Protein AF-A0A7R9XYG4-F1 (afdb_monomer_lite)

Structure (mmCIF, N/CA/C/O backbone):
data_AF-A0A7R9XYG4-F1
#
_entry.id   AF-A0A7R9XYG4-F1
#
loop_
_atom_site.group_PDB
_atom_site.id
_atom_site.type_symbol
_atom_site.label_atom_id
_atom_site.label_alt_id
_atom_site.label_comp_id
_atom_site.label_asym_id
_atom_site.label_entity_id
_atom_site.label_seq_id
_atom_site.pdbx_PDB_ins_code
_atom_site.Cartn_x
_atom_site.Cartn_y
_atom_site.Cartn_z
_atom_site.occupancy
_atom_site.B_iso_or_equiv
_atom_site.auth_seq_id
_atom_site.auth_comp_id
_atom_site.auth_asym_id
_atom_site.auth_atom_id
_atom_site.pdbx_PDB_model_num
ATOM 1 N N . SER A 1 1 ? 48.368 56.277 46.414 1.00 41.91 1 SER A N 1
ATOM 2 C CA . SER A 1 1 ? 47.409 55.874 45.370 1.00 41.91 1 SER A CA 1
ATOM 3 C C . SER A 1 1 ? 47.062 54.400 45.507 1.00 41.91 1 SER A C 1
ATOM 5 O O . SER A 1 1 ? 47.837 53.549 45.095 1.00 41.91 1 SER A O 1
ATOM 7 N N . MET A 1 2 ? 45.945 54.119 46.188 1.00 32.69 2 MET A N 1
ATOM 8 C CA . MET A 1 2 ? 45.232 52.824 46.231 1.00 32.69 2 MET A CA 1
ATOM 9 C C . MET A 1 2 ? 44.638 52.526 44.829 1.00 32.69 2 MET A C 1
ATOM 11 O O . MET A 1 2 ? 44.441 53.474 44.081 1.00 32.69 2 MET A O 1
ATOM 15 N N . ALA A 1 3 ? 44.320 51.315 44.359 1.00 31.42 3 ALA A N 1
ATOM 16 C CA . ALA A 1 3 ? 43.934 50.064 45.011 1.00 31.42 3 ALA A CA 1
ATOM 17 C C . ALA A 1 3 ? 44.234 48.867 44.062 1.00 31.42 3 ALA A C 1
ATOM 19 O O . ALA A 1 3 ? 44.037 48.973 42.858 1.00 31.42 3 ALA A O 1
ATOM 20 N N . ILE A 1 4 ? 44.914 47.816 44.533 1.00 35.56 4 ILE A N 1
ATOM 21 C CA . ILE A 1 4 ? 44.389 46.499 44.971 1.00 35.56 4 ILE A CA 1
ATOM 22 C C . ILE A 1 4 ? 44.175 45.473 43.839 1.00 35.56 4 ILE A C 1
ATOM 24 O O . ILE A 1 4 ? 43.246 45.527 43.044 1.00 35.56 4 ILE A O 1
ATOM 28 N N . ALA A 1 5 ? 45.053 44.469 43.879 1.00 35.94 5 ALA A N 1
ATOM 29 C CA . ALA A 1 5 ? 44.971 43.173 43.224 1.00 35.94 5 ALA A CA 1
ATOM 30 C C . ALA A 1 5 ? 44.140 42.152 44.035 1.00 35.94 5 ALA A C 1
ATOM 32 O O . ALA A 1 5 ? 43.968 42.330 45.241 1.00 35.94 5 ALA A O 1
ATOM 33 N N . ARG A 1 6 ? 43.840 41.006 43.382 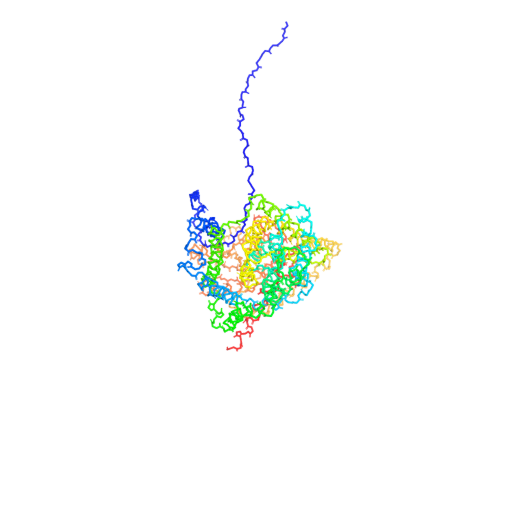1.00 33.44 6 ARG A N 1
ATOM 34 C CA . ARG A 1 6 ? 43.308 39.691 43.859 1.00 33.44 6 ARG A CA 1
ATOM 35 C C . ARG A 1 6 ? 41.831 39.464 43.472 1.00 33.44 6 ARG A C 1
ATOM 37 O O . ARG A 1 6 ? 41.028 40.356 43.645 1.00 33.44 6 ARG A O 1
ATOM 44 N N . ARG A 1 7 ? 41.382 38.295 42.986 1.00 30.77 7 ARG A N 1
ATOM 45 C CA . ARG A 1 7 ? 41.946 36.928 42.965 1.00 30.77 7 ARG A CA 1
ATOM 46 C C . ARG A 1 7 ? 41.179 36.036 41.962 1.00 30.77 7 ARG A C 1
ATOM 48 O O . ARG A 1 7 ? 39.994 36.229 41.736 1.00 30.77 7 ARG A O 1
ATOM 55 N N . ARG A 1 8 ? 41.892 35.023 41.452 1.00 32.31 8 ARG A N 1
ATOM 56 C CA . ARG A 1 8 ? 41.444 33.812 40.731 1.00 32.31 8 ARG A CA 1
ATOM 57 C C . ARG A 1 8 ? 40.213 33.120 41.342 1.00 32.31 8 ARG A C 1
ATOM 59 O O . ARG A 1 8 ? 40.204 32.899 42.549 1.00 32.31 8 ARG A O 1
ATOM 66 N N . ALA A 1 9 ? 39.362 32.557 40.480 1.00 30.31 9 ALA A N 1
ATOM 67 C CA . ALA A 1 9 ? 38.829 31.200 40.646 1.00 30.31 9 ALA A CA 1
ATOM 68 C C . ALA A 1 9 ? 38.477 30.586 39.277 1.00 30.31 9 ALA A C 1
ATOM 70 O O . ALA A 1 9 ? 37.620 31.067 38.546 1.00 30.31 9 ALA A O 1
ATOM 71 N N . THR A 1 10 ? 39.196 29.523 38.942 1.00 32.88 10 THR A N 1
ATOM 72 C CA . THR A 1 10 ? 38.992 28.600 37.825 1.00 32.88 10 THR A CA 1
ATOM 73 C C . THR A 1 10 ? 37.679 27.830 37.971 1.00 32.88 10 THR A C 1
ATOM 75 O O . THR A 1 10 ? 37.460 27.207 39.009 1.00 32.88 10 THR A O 1
ATOM 78 N N . ARG A 1 11 ? 36.862 27.763 36.916 1.00 30.48 11 ARG A N 1
ATOM 79 C CA . ARG A 1 11 ? 35.854 26.706 36.763 1.00 30.48 11 ARG A CA 1
ATOM 80 C C . ARG A 1 11 ? 35.827 26.267 35.303 1.00 30.48 11 ARG A C 1
ATOM 82 O O . ARG A 1 11 ? 35.518 27.061 34.425 1.00 30.48 11 ARG A O 1
ATOM 89 N N . GLY A 1 12 ? 36.261 25.030 35.077 1.00 27.09 12 GLY A N 1
ATOM 90 C CA . GLY A 1 12 ? 36.283 24.398 33.767 1.00 27.09 12 GLY A CA 1
ATOM 91 C C . GLY A 1 12 ? 34.872 24.141 33.251 1.00 27.09 12 GLY A C 1
ATOM 92 O O . GLY A 1 12 ? 33.990 23.716 33.997 1.00 27.09 12 GLY A O 1
ATOM 93 N N . GLU A 1 13 ? 34.690 24.402 31.965 1.00 32.25 13 GLU A N 1
ATOM 94 C CA . GLU A 1 13 ? 33.566 23.923 31.173 1.00 32.25 13 GLU A CA 1
ATOM 95 C C . GLU A 1 13 ? 33.679 22.407 30.955 1.00 32.25 13 GLU A C 1
ATOM 97 O O . GLU A 1 13 ? 34.780 21.889 30.739 1.00 32.25 13 GLU A O 1
ATOM 102 N N . PRO A 1 14 ? 32.541 21.703 30.874 1.00 33.31 14 PRO A N 1
ATOM 103 C CA . PRO A 1 14 ? 32.443 20.570 29.978 1.00 33.31 14 PRO A CA 1
ATOM 104 C C . PRO A 1 14 ? 31.361 20.796 28.914 1.00 33.31 14 PRO A C 1
ATOM 106 O O . PRO A 1 14 ? 30.204 21.092 29.203 1.00 33.31 14 PRO A O 1
ATOM 109 N N . ARG A 1 15 ? 31.798 20.603 27.665 1.00 28.95 15 ARG A N 1
ATOM 110 C CA . ARG A 1 15 ? 31.033 20.372 26.431 1.00 28.95 15 ARG A CA 1
ATOM 111 C C . ARG A 1 15 ? 29.644 19.754 26.657 1.00 28.95 15 ARG A C 1
ATOM 113 O O . ARG A 1 15 ? 29.538 18.614 27.104 1.00 28.95 15 ARG A O 1
ATOM 120 N N . ALA A 1 16 ? 28.603 20.456 26.213 1.00 27.89 16 ALA A N 1
ATOM 121 C CA . ALA A 1 16 ? 27.269 19.899 26.014 1.00 27.89 16 ALA A CA 1
ATOM 122 C C . ALA A 1 16 ? 27.206 19.145 24.674 1.00 27.89 16 ALA A C 1
ATOM 124 O O . ALA A 1 16 ? 27.456 19.716 23.612 1.00 27.89 16 ALA A O 1
ATOM 125 N N . ALA A 1 17 ? 26.871 17.856 24.733 1.00 29.34 17 ALA A N 1
ATOM 126 C CA . ALA A 1 17 ? 26.604 17.006 23.582 1.00 29.34 17 ALA A CA 1
ATOM 127 C C . ALA A 1 17 ? 25.102 16.679 23.500 1.00 29.34 17 ALA A C 1
ATOM 129 O O . ALA A 1 17 ? 24.530 16.149 24.446 1.00 29.34 17 ALA A O 1
ATOM 130 N N . SER A 1 18 ? 24.523 16.964 22.329 1.00 29.16 18 SER A N 1
ATOM 131 C CA . SER A 1 18 ? 23.487 16.185 21.631 1.00 29.16 18 SER A CA 1
ATOM 132 C C . SER A 1 18 ? 22.220 15.779 22.407 1.00 29.16 18 SER A C 1
ATOM 134 O O . SER A 1 18 ? 22.141 14.696 22.988 1.00 29.16 18 SER A O 1
ATOM 136 N N . ALA A 1 19 ? 21.162 16.580 22.255 1.00 27.70 19 ALA A N 1
ATOM 137 C CA . ALA A 1 19 ? 19.782 16.177 22.519 1.00 27.70 19 ALA A CA 1
ATOM 138 C C . ALA A 1 19 ? 19.330 15.089 21.521 1.00 27.70 19 ALA A C 1
ATOM 140 O O . ALA A 1 19 ? 19.451 15.259 20.309 1.00 27.70 19 ALA A O 1
ATOM 141 N N . SER A 1 20 ? 18.821 13.970 22.042 1.00 29.56 20 SER A N 1
ATOM 142 C CA . SER A 1 20 ? 18.273 12.849 21.271 1.00 29.56 20 SER A CA 1
ATOM 143 C C . SER A 1 20 ? 16.743 12.843 21.334 1.00 29.56 20 SER A C 1
ATOM 145 O O . SER A 1 20 ? 16.137 13.015 22.389 1.00 29.56 20 SER A O 1
ATOM 147 N N . THR A 1 21 ? 16.136 12.678 20.162 1.00 33.03 21 THR A N 1
ATOM 148 C CA . THR A 1 21 ? 14.693 12.632 19.878 1.00 33.03 21 THR A CA 1
ATOM 149 C C . THR A 1 21 ? 14.117 11.233 20.180 1.00 33.03 21 THR A C 1
ATOM 151 O O . THR A 1 21 ? 14.828 10.246 19.978 1.00 33.03 21 THR A O 1
ATOM 154 N N . PRO A 1 22 ? 12.851 11.095 20.629 1.00 32.75 22 PRO A N 1
ATOM 155 C CA . PRO A 1 22 ? 12.282 9.804 21.027 1.00 32.75 22 PRO A CA 1
ATOM 156 C C . PRO A 1 22 ? 11.901 8.903 19.837 1.00 32.75 22 PRO A C 1
ATOM 158 O O . PRO A 1 22 ? 11.428 9.366 18.798 1.00 32.75 22 PRO A O 1
ATOM 161 N N . ALA A 1 23 ? 12.114 7.598 20.031 1.00 36.22 23 ALA A N 1
ATOM 162 C CA . ALA A 1 23 ? 11.886 6.496 19.095 1.00 36.22 23 ALA A CA 1
ATOM 163 C C . ALA A 1 23 ? 10.394 6.092 18.963 1.00 36.22 23 ALA A C 1
ATOM 165 O O . ALA A 1 23 ? 9.602 6.372 19.866 1.00 36.22 23 ALA A O 1
ATOM 166 N N . PRO A 1 24 ? 9.998 5.417 17.864 1.00 30.31 24 PRO A N 1
ATOM 167 C CA . PRO A 1 24 ? 8.623 4.986 17.631 1.00 30.31 24 PRO A CA 1
ATOM 168 C C . PRO A 1 24 ? 8.260 3.719 18.423 1.00 30.31 24 PRO A C 1
ATOM 170 O O . PRO A 1 24 ? 9.061 2.799 18.575 1.00 30.31 24 PRO A O 1
ATOM 173 N N . VAL A 1 25 ? 7.015 3.695 18.896 1.00 30.89 25 VAL A N 1
ATOM 174 C CA . VAL A 1 25 ? 6.357 2.597 19.616 1.00 30.89 25 VAL A CA 1
ATOM 175 C C . VAL A 1 25 ? 5.953 1.500 18.628 1.00 30.89 25 VAL A C 1
ATOM 177 O O . VAL A 1 25 ? 5.199 1.780 17.699 1.00 30.89 25 VAL A O 1
ATOM 180 N N . ASN A 1 26 ? 6.420 0.271 18.854 1.00 31.48 26 ASN A N 1
ATOM 181 C CA . ASN A 1 26 ? 5.793 -0.952 18.356 1.00 31.48 26 ASN A CA 1
ATOM 182 C C . ASN A 1 26 ? 5.517 -1.862 19.556 1.00 31.48 26 ASN A C 1
ATOM 184 O O . ASN A 1 26 ? 6.428 -2.187 20.318 1.00 31.48 26 ASN A O 1
ATOM 188 N N . ASP A 1 27 ? 4.244 -2.220 19.698 1.00 28.19 27 ASP A N 1
ATOM 189 C CA . ASP A 1 27 ? 3.718 -3.178 20.662 1.00 28.19 27 ASP A CA 1
ATOM 190 C C . ASP A 1 27 ? 4.191 -4.593 20.303 1.00 28.19 27 ASP A C 1
ATOM 192 O O . ASP A 1 27 ? 3.776 -5.143 19.288 1.00 28.19 27 ASP A O 1
ATOM 196 N N . ASP A 1 28 ? 5.029 -5.170 21.159 1.00 26.11 28 ASP A N 1
ATOM 197 C CA . ASP A 1 28 ? 5.174 -6.615 21.366 1.00 26.11 28 ASP A CA 1
ATOM 198 C C . ASP A 1 28 ? 5.609 -6.802 22.831 1.00 26.11 28 ASP A C 1
ATOM 200 O O . ASP A 1 28 ? 6.791 -6.925 23.158 1.00 26.11 28 ASP A O 1
ATOM 204 N N . ALA A 1 29 ? 4.638 -6.730 23.744 1.00 27.41 29 ALA A N 1
ATOM 205 C CA . ALA A 1 29 ? 4.826 -7.076 25.148 1.00 27.41 29 ALA A CA 1
ATOM 206 C C . ALA A 1 29 ? 4.474 -8.558 25.339 1.00 27.41 29 ALA A C 1
ATOM 208 O O . ALA A 1 29 ? 3.305 -8.920 25.465 1.00 27.41 29 ALA A O 1
ATOM 209 N N . SER A 1 30 ? 5.497 -9.411 25.324 1.00 28.83 30 SER A N 1
ATOM 210 C CA . SER A 1 30 ? 5.472 -10.704 26.005 1.00 28.83 30 SER A CA 1
ATOM 211 C C . SER A 1 30 ? 6.154 -10.548 27.362 1.00 28.83 30 SER A C 1
ATOM 213 O O . SER A 1 30 ? 7.227 -9.949 27.435 1.00 28.83 30 SER A O 1
ATOM 215 N N . ASP A 1 31 ? 5.487 -11.075 28.382 1.00 28.14 31 ASP A N 1
ATOM 216 C CA . ASP A 1 31 ? 5.846 -11.182 29.796 1.00 28.14 31 ASP A CA 1
ATOM 217 C C . ASP A 1 31 ? 7.348 -11.202 30.124 1.00 28.14 31 ASP A C 1
ATOM 219 O O . ASP A 1 31 ? 8.089 -12.033 29.611 1.00 28.14 31 ASP A O 1
ATOM 223 N N . ASP A 1 32 ? 7.753 -10.290 31.017 1.00 28.09 32 ASP A N 1
ATOM 224 C CA . ASP A 1 32 ? 8.715 -10.522 32.105 1.00 28.09 32 ASP A CA 1
ATOM 225 C C . ASP A 1 32 ? 8.755 -9.262 32.992 1.00 28.09 32 ASP A C 1
ATOM 227 O O . ASP A 1 32 ? 9.461 -8.286 32.720 1.00 28.09 32 ASP A O 1
ATOM 231 N N . ALA A 1 33 ? 7.955 -9.259 34.060 1.00 27.14 33 ALA A N 1
ATOM 232 C CA . ALA A 1 33 ? 7.992 -8.239 35.105 1.00 27.14 33 ALA A CA 1
ATOM 233 C C . ALA A 1 33 ? 8.016 -8.895 36.492 1.00 27.14 33 ALA A C 1
ATOM 235 O O . ALA A 1 33 ? 7.027 -8.909 37.216 1.00 27.14 33 ALA A O 1
ATOM 236 N N . SER A 1 34 ? 9.188 -9.401 36.871 1.00 29.34 34 SER A N 1
ATOM 237 C CA . SER A 1 34 ? 9.592 -9.528 38.272 1.00 29.34 34 SER A CA 1
ATOM 238 C C . SER A 1 34 ? 11.096 -9.267 38.394 1.00 29.34 34 SER A C 1
ATOM 240 O O . SER A 1 34 ? 11.874 -10.206 38.473 1.00 29.34 34 SER A O 1
ATOM 242 N N . ASP A 1 35 ? 11.508 -7.999 38.318 1.00 30.59 35 ASP A N 1
ATOM 243 C CA . ASP A 1 35 ? 12.533 -7.432 39.211 1.00 30.59 35 ASP A CA 1
ATOM 244 C C . ASP A 1 35 ? 12.748 -5.944 38.898 1.00 30.59 35 ASP A C 1
ATOM 246 O O . ASP A 1 35 ? 13.173 -5.566 37.802 1.00 30.59 35 ASP A O 1
ATOM 250 N N . ALA A 1 36 ? 12.472 -5.076 39.866 1.00 34.25 36 ALA A N 1
ATOM 251 C CA . ALA A 1 36 ? 12.778 -3.655 39.791 1.00 34.25 36 ALA A CA 1
ATOM 252 C C . ALA A 1 36 ? 13.844 -3.324 40.840 1.00 34.25 36 ALA A C 1
ATOM 254 O O . ALA A 1 36 ? 13.511 -2.911 41.942 1.00 34.25 36 ALA A O 1
ATOM 255 N N . THR A 1 37 ? 15.120 -3.547 40.500 1.00 37.00 37 THR A N 1
ATOM 256 C CA . THR A 1 37 ? 16.314 -2.768 40.934 1.00 37.00 37 THR A CA 1
ATOM 257 C C . THR A 1 37 ? 17.640 -3.343 40.395 1.00 37.00 37 THR A C 1
ATOM 259 O O . THR A 1 37 ? 18.692 -3.195 41.008 1.00 37.00 37 THR A O 1
ATOM 262 N N . ALA A 1 38 ? 17.652 -3.925 39.190 1.00 32.16 38 ALA A N 1
ATOM 263 C CA . ALA A 1 38 ? 18.895 -4.239 38.483 1.00 32.16 38 ALA A CA 1
ATOM 264 C C . ALA A 1 38 ? 19.023 -3.355 37.236 1.00 32.16 38 ALA A C 1
ATOM 266 O O . ALA A 1 38 ? 18.129 -3.318 36.388 1.00 32.16 38 ALA A O 1
ATOM 267 N N . ALA A 1 39 ? 20.135 -2.624 37.118 1.00 37.53 39 ALA A N 1
ATOM 268 C CA . ALA A 1 39 ? 20.498 -1.920 35.895 1.00 37.53 39 ALA A CA 1
ATOM 269 C C . ALA A 1 39 ? 20.432 -2.906 34.717 1.00 37.53 39 ALA A C 1
ATOM 271 O O . ALA A 1 39 ? 21.219 -3.850 34.652 1.00 37.53 39 ALA A O 1
ATOM 272 N N . ARG A 1 40 ? 19.465 -2.718 33.806 1.00 39.09 40 ARG A N 1
ATOM 273 C CA . ARG A 1 40 ? 19.299 -3.596 32.639 1.00 39.09 40 ARG A CA 1
ATOM 274 C C . ARG A 1 40 ? 20.627 -3.624 31.874 1.00 39.09 40 ARG A C 1
ATOM 276 O O . ARG A 1 40 ? 21.092 -2.551 31.477 1.00 39.09 40 ARG A O 1
ATOM 283 N N . PRO A 1 41 ? 21.247 -4.793 31.634 1.00 43.41 41 PRO A N 1
ATOM 284 C CA . PRO A 1 41 ? 22.451 -4.845 30.826 1.00 43.41 41 PRO A CA 1
ATOM 285 C C . PRO A 1 41 ? 22.100 -4.301 29.439 1.00 43.41 41 PRO A C 1
ATOM 287 O O . PRO A 1 41 ? 21.154 -4.760 28.793 1.00 43.41 41 PRO A O 1
ATOM 290 N N . ASN A 1 42 ? 22.826 -3.274 28.990 1.00 53.25 42 ASN A N 1
ATOM 291 C CA . ASN A 1 42 ? 22.724 -2.788 27.620 1.00 53.25 42 ASN A CA 1
ATOM 292 C C . ASN A 1 42 ? 22.912 -3.999 26.698 1.00 53.25 42 ASN A C 1
ATOM 294 O O . ASN A 1 42 ? 24.004 -4.566 26.669 1.00 53.25 42 ASN A O 1
ATOM 298 N N . LYS A 1 43 ? 21.859 -4.413 25.970 1.00 55.88 43 LYS A N 1
ATOM 299 C CA . LYS A 1 43 ? 21.984 -5.455 24.936 1.00 55.88 43 LYS A CA 1
ATOM 300 C C . LYS A 1 43 ? 23.234 -5.133 24.105 1.00 55.88 43 LYS A C 1
ATOM 302 O O . LYS A 1 43 ? 23.361 -3.971 23.695 1.00 55.88 43 LYS A O 1
ATOM 307 N N . PRO A 1 44 ? 24.148 -6.097 23.880 1.00 78.62 44 PRO A N 1
ATOM 308 C CA . PRO A 1 44 ? 25.379 -5.831 23.151 1.00 78.62 44 PRO A CA 1
ATOM 309 C C . PRO A 1 44 ? 25.029 -5.198 21.805 1.00 78.62 44 PRO A C 1
ATOM 311 O O . PRO A 1 44 ? 23.997 -5.528 21.216 1.00 78.62 44 PRO A O 1
ATOM 314 N N . VAL A 1 45 ? 25.866 -4.277 21.321 1.00 77.00 45 VAL A N 1
ATOM 315 C CA . VAL A 1 45 ? 25.628 -3.546 20.060 1.00 77.00 45 VAL A CA 1
ATOM 316 C C . VAL A 1 45 ? 25.255 -4.514 18.931 1.00 77.00 45 VAL A C 1
ATOM 318 O O . VAL A 1 45 ? 24.315 -4.255 18.185 1.00 77.00 45 VAL A O 1
ATOM 321 N N . LEU A 1 46 ? 25.886 -5.692 18.902 1.00 76.62 46 LEU A N 1
ATOM 322 C CA . LEU A 1 46 ? 25.584 -6.776 17.971 1.00 76.62 46 LEU A CA 1
ATOM 323 C C . LEU A 1 46 ? 24.124 -7.263 18.036 1.00 76.62 46 LEU A C 1
ATOM 325 O O . LEU A 1 46 ? 23.508 -7.452 16.996 1.00 76.62 46 LEU A O 1
ATOM 329 N N . ALA A 1 47 ? 23.531 -7.414 19.223 1.00 77.75 47 ALA A N 1
ATOM 330 C CA . ALA A 1 47 ? 22.135 -7.837 19.368 1.00 77.75 47 ALA A CA 1
ATOM 331 C C . ALA A 1 47 ? 21.144 -6.766 18.881 1.00 77.75 47 ALA A C 1
ATOM 333 O O . ALA A 1 47 ? 20.095 -7.103 18.337 1.00 77.75 47 ALA A O 1
ATOM 334 N N . ARG A 1 48 ? 21.479 -5.476 19.028 1.00 72.25 48 ARG A N 1
ATOM 335 C CA . ARG A 1 48 ? 20.674 -4.373 18.470 1.00 72.25 48 ARG A CA 1
ATOM 336 C C . ARG A 1 48 ? 20.775 -4.321 16.950 1.00 72.25 48 ARG A C 1
ATOM 338 O O . ARG A 1 48 ? 19.762 -4.151 16.282 1.00 72.25 48 ARG A O 1
ATOM 345 N N . VAL A 1 49 ? 21.980 -4.507 16.416 1.00 74.12 49 VAL A N 1
ATOM 346 C CA . VAL A 1 49 ? 22.223 -4.560 14.969 1.00 74.12 49 VAL A CA 1
ATOM 347 C C . VAL A 1 49 ? 21.516 -5.764 14.343 1.00 74.12 49 VAL A C 1
ATOM 349 O O . VAL A 1 49 ? 20.856 -5.611 13.322 1.00 74.12 49 VAL A O 1
ATOM 352 N N . LEU A 1 50 ? 21.582 -6.941 14.972 1.00 75.88 50 LEU A N 1
ATOM 353 C CA . LEU A 1 50 ? 20.889 -8.143 14.500 1.00 75.88 50 LEU A CA 1
ATOM 354 C C . LEU A 1 50 ? 19.364 -7.995 14.555 1.00 75.88 50 LEU A C 1
ATOM 356 O O . LEU A 1 50 ? 18.693 -8.403 13.612 1.00 75.88 50 LEU A O 1
ATOM 360 N N . ALA A 1 51 ? 18.817 -7.377 15.607 1.00 73.31 51 ALA A N 1
ATOM 361 C CA . ALA A 1 51 ? 17.388 -7.071 15.683 1.00 73.31 51 ALA A CA 1
ATOM 362 C C . ALA A 1 51 ? 16.963 -6.095 14.573 1.00 73.31 51 ALA A C 1
ATOM 364 O O . ALA A 1 51 ? 16.038 -6.381 13.822 1.00 73.31 51 ALA A O 1
ATOM 365 N N . PHE A 1 52 ? 17.716 -5.008 14.375 1.00 71.56 52 PHE A N 1
ATOM 366 C CA . PHE A 1 52 ? 17.463 -4.055 13.293 1.00 71.56 52 PHE A CA 1
ATOM 367 C C . PHE A 1 52 ? 17.539 -4.706 11.902 1.00 71.56 52 PHE A C 1
ATOM 369 O O . PHE A 1 52 ? 16.717 -4.416 11.029 1.00 71.56 52 PHE A O 1
ATOM 376 N N . ALA A 1 53 ? 18.505 -5.604 11.688 1.00 71.12 53 ALA A N 1
ATOM 377 C CA . ALA A 1 53 ? 18.633 -6.362 10.448 1.00 71.12 53 ALA A CA 1
ATOM 378 C C . ALA A 1 53 ? 17.468 -7.339 10.242 1.00 71.12 53 ALA A C 1
ATOM 380 O O . ALA A 1 53 ? 16.982 -7.474 9.120 1.00 71.12 53 ALA A O 1
ATOM 381 N N . ALA A 1 54 ? 16.985 -7.979 11.310 1.00 72.31 54 ALA A N 1
ATOM 382 C CA . ALA A 1 54 ? 15.811 -8.844 11.266 1.00 72.31 54 ALA A CA 1
ATOM 383 C C . ALA A 1 54 ? 14.529 -8.056 10.954 1.00 72.31 54 ALA A C 1
ATOM 385 O O . ALA A 1 54 ? 13.720 -8.516 10.150 1.00 72.31 54 ALA A O 1
ATOM 386 N N . ASP A 1 55 ? 14.377 -6.851 11.504 1.00 67.69 55 ASP A N 1
ATOM 387 C CA . ASP A 1 55 ? 13.223 -5.980 11.254 1.00 67.69 55 ASP A CA 1
ATOM 388 C C . ASP A 1 55 ? 13.217 -5.419 9.823 1.00 67.69 55 ASP A C 1
ATOM 390 O O . ASP A 1 55 ? 12.160 -5.219 9.222 1.00 67.69 55 ASP A O 1
ATOM 394 N N . ASN A 1 56 ? 14.404 -5.236 9.235 1.00 73.81 56 ASN A N 1
ATOM 395 C CA . ASN A 1 56 ? 14.598 -4.695 7.887 1.00 73.81 56 ASN A CA 1
ATOM 396 C C . ASN A 1 56 ? 15.096 -5.745 6.877 1.00 73.81 56 ASN A C 1
ATOM 398 O O . ASN A 1 56 ? 15.685 -5.390 5.850 1.00 73.81 56 ASN A O 1
ATOM 402 N N . TYR A 1 57 ? 14.848 -7.038 7.132 1.00 81.25 57 TYR A N 1
ATOM 403 C CA . TYR A 1 57 ? 15.425 -8.147 6.355 1.00 81.25 57 TYR A CA 1
ATOM 404 C C . TYR A 1 57 ? 15.164 -8.045 4.851 1.00 81.25 57 TYR A C 1
ATOM 406 O O . TYR A 1 57 ? 15.985 -8.487 4.055 1.00 81.25 57 TYR A O 1
ATOM 414 N N . PHE A 1 58 ? 14.031 -7.467 4.446 1.00 75.19 58 PHE A N 1
ATOM 415 C CA . PHE A 1 58 ? 13.683 -7.322 3.036 1.00 75.19 58 PHE A CA 1
ATOM 416 C C . PHE A 1 58 ? 14.628 -6.353 2.314 1.00 75.19 58 PHE A C 1
ATOM 418 O O . PHE A 1 58 ? 15.098 -6.653 1.220 1.00 75.19 58 PHE A O 1
ATOM 425 N N . VAL A 1 59 ? 14.963 -5.220 2.943 1.00 73.81 59 VAL A N 1
ATOM 426 C CA . VAL A 1 59 ? 15.893 -4.226 2.380 1.00 73.81 59 VAL A CA 1
ATOM 427 C C . VAL A 1 59 ? 17.299 -4.815 2.292 1.00 73.81 59 VAL A C 1
ATOM 429 O O . VAL A 1 59 ? 17.940 -4.732 1.246 1.00 73.81 59 VAL A O 1
ATOM 432 N N . PHE A 1 60 ? 17.759 -5.482 3.352 1.00 81.69 60 PHE A N 1
ATOM 433 C CA . PHE A 1 60 ? 19.045 -6.182 3.332 1.00 81.69 60 PHE A CA 1
ATOM 434 C C . PHE A 1 60 ? 19.072 -7.332 2.322 1.00 81.69 60 PHE A C 1
ATOM 436 O O . PHE A 1 60 ? 20.080 -7.529 1.647 1.00 81.69 60 PHE A O 1
ATOM 443 N N . GLY A 1 61 ? 17.963 -8.054 2.165 1.00 84.12 61 GLY A N 1
ATOM 444 C CA . GLY A 1 61 ? 17.794 -9.085 1.147 1.00 84.12 61 GLY A CA 1
ATOM 445 C C . GLY A 1 61 ? 17.891 -8.513 -0.265 1.00 84.12 61 GLY A C 1
ATOM 446 O O . GLY A 1 61 ? 18.527 -9.120 -1.124 1.00 84.12 61 GLY A O 1
ATOM 447 N N . LEU A 1 62 ? 17.334 -7.323 -0.499 1.00 75.25 62 LEU A N 1
ATOM 448 C CA . LEU A 1 62 ? 17.418 -6.624 -1.780 1.00 75.25 62 LEU A CA 1
ATOM 449 C C . LEU A 1 62 ? 18.868 -6.242 -2.104 1.00 75.25 62 LEU A C 1
ATOM 451 O O . LEU A 1 62 ? 19.361 -6.578 -3.178 1.00 75.25 62 LEU A O 1
ATOM 455 N N . LEU A 1 63 ? 19.569 -5.609 -1.158 1.00 80.44 63 LEU A N 1
ATOM 456 C CA . LEU A 1 63 ? 20.980 -5.239 -1.318 1.00 80.44 63 LEU A CA 1
ATOM 457 C C . LEU A 1 63 ? 21.869 -6.472 -1.525 1.00 80.44 63 LEU A C 1
ATOM 459 O O . LEU A 1 63 ? 22.705 -6.484 -2.425 1.00 80.44 63 LEU A O 1
ATOM 463 N N . THR A 1 64 ? 21.640 -7.532 -0.747 1.00 87.81 64 THR A N 1
ATOM 464 C CA . THR A 1 64 ? 22.343 -8.814 -0.893 1.00 87.81 64 THR A CA 1
ATOM 465 C C . THR A 1 64 ? 22.080 -9.438 -2.262 1.00 87.81 64 THR A C 1
ATOM 467 O O . THR A 1 64 ? 23.010 -9.922 -2.893 1.00 87.81 64 THR A O 1
ATOM 470 N N . SER A 1 65 ? 20.843 -9.386 -2.766 1.00 85.06 65 SER A N 1
ATOM 471 C CA . SER A 1 65 ? 20.502 -9.901 -4.101 1.00 85.06 65 SER A CA 1
ATOM 472 C C . SER A 1 65 ? 21.266 -9.155 -5.197 1.00 85.06 65 SER A C 1
ATOM 474 O O . SER A 1 65 ? 21.806 -9.779 -6.104 1.00 85.06 65 SER A O 1
ATOM 476 N N . ILE A 1 66 ? 21.380 -7.830 -5.091 1.00 81.50 66 ILE A N 1
ATOM 477 C CA . ILE A 1 66 ? 22.151 -7.013 -6.040 1.00 81.50 66 ILE A CA 1
ATOM 478 C C . ILE A 1 66 ? 23.650 -7.342 -5.953 1.00 81.50 66 ILE A C 1
ATOM 480 O O . ILE A 1 66 ? 24.295 -7.533 -6.982 1.00 81.50 66 ILE A O 1
ATOM 484 N N . ALA A 1 67 ? 24.199 -7.457 -4.740 1.00 85.50 67 ALA A N 1
ATOM 485 C CA . ALA A 1 67 ? 25.609 -7.782 -4.523 1.00 85.50 67 ALA A CA 1
ATOM 486 C C . ALA A 1 67 ? 25.972 -9.198 -5.008 1.00 85.50 67 ALA A C 1
ATOM 488 O O . ALA A 1 67 ? 26.996 -9.398 -5.650 1.00 85.50 67 ALA A O 1
ATOM 489 N N . LEU A 1 68 ? 25.119 -10.195 -4.761 1.00 90.19 68 LEU A N 1
ATOM 490 C CA . LEU A 1 68 ? 25.327 -11.547 -5.285 1.00 90.19 68 LEU A CA 1
ATOM 491 C C . LEU A 1 68 ? 25.249 -11.574 -6.813 1.00 90.19 68 LEU A C 1
ATOM 493 O O . LEU A 1 68 ? 25.999 -12.309 -7.456 1.00 90.19 68 LEU A O 1
ATOM 497 N N . ALA A 1 69 ? 24.359 -10.771 -7.402 1.00 86.06 69 ALA A N 1
ATOM 498 C CA . ALA A 1 69 ? 24.233 -10.677 -8.848 1.00 86.06 69 ALA A CA 1
ATOM 499 C C . ALA A 1 69 ? 25.473 -10.057 -9.507 1.00 86.06 69 ALA A C 1
ATOM 501 O O . ALA A 1 69 ? 25.796 -10.453 -10.625 1.00 86.06 69 ALA A O 1
ATOM 502 N N . SER A 1 70 ? 26.178 -9.137 -8.832 1.00 83.44 70 SER A N 1
ATOM 503 C CA . SER A 1 70 ? 27.412 -8.540 -9.360 1.00 83.44 70 SER A CA 1
ATOM 504 C C . SER A 1 70 ? 28.614 -9.485 -9.288 1.00 83.44 70 SER A C 1
ATOM 506 O O . SER A 1 70 ? 29.457 -9.459 -10.180 1.00 83.44 70 SER A O 1
ATOM 508 N N . VAL A 1 71 ? 28.685 -10.346 -8.265 1.00 90.25 71 VAL A N 1
ATOM 509 C CA . VAL A 1 71 ? 29.793 -11.303 -8.085 1.00 90.25 71 VAL A CA 1
ATOM 510 C C . VAL A 1 71 ? 29.618 -12.552 -8.952 1.00 90.25 71 VAL A C 1
ATOM 512 O O . VAL A 1 71 ? 30.581 -13.031 -9.548 1.00 90.25 71 VAL A O 1
ATOM 515 N N . ALA A 1 72 ? 28.401 -13.098 -9.034 1.00 88.75 72 ALA A N 1
ATOM 516 C CA . ALA A 1 72 ? 28.131 -14.354 -9.734 1.00 88.75 72 ALA A CA 1
ATOM 517 C C . ALA A 1 72 ? 26.876 -14.276 -10.630 1.00 88.75 72 ALA A C 1
ATOM 519 O O . ALA A 1 72 ? 25.891 -14.984 -10.387 1.00 88.75 72 ALA A O 1
ATOM 520 N N . PRO A 1 73 ? 26.894 -13.459 -11.704 1.00 85.94 73 PRO A N 1
ATOM 521 C CA . PRO A 1 73 ? 25.745 -13.300 -12.598 1.00 85.94 73 PRO A CA 1
ATOM 522 C C . PRO A 1 73 ? 25.377 -14.584 -13.356 1.00 85.94 73 PRO A C 1
ATOM 524 O O . PRO A 1 73 ? 24.208 -14.813 -13.646 1.00 85.94 73 PRO A O 1
ATOM 527 N N . HIS A 1 74 ? 26.345 -15.462 -13.638 1.00 87.75 74 HIS A N 1
ATOM 528 C CA . HIS A 1 74 ? 26.135 -16.701 -14.399 1.00 87.75 74 HIS A CA 1
ATOM 529 C C . HIS A 1 74 ? 25.191 -17.710 -13.716 1.00 87.75 74 HIS A C 1
ATOM 531 O O . HIS A 1 74 ? 24.604 -18.555 -14.389 1.00 87.75 74 HIS A O 1
ATOM 537 N N . ILE A 1 75 ? 25.032 -17.633 -12.390 1.00 89.25 75 ILE A N 1
ATOM 538 C CA . ILE A 1 75 ? 24.181 -18.552 -11.621 1.00 89.25 75 ILE A CA 1
ATOM 539 C C . ILE A 1 75 ? 22.699 -18.206 -11.819 1.00 89.25 75 ILE A C 1
ATOM 541 O O . ILE A 1 75 ? 21.863 -19.089 -12.030 1.00 89.25 75 ILE A O 1
ATOM 545 N N . GLY A 1 76 ? 22.384 -16.911 -11.737 1.00 84.56 76 GLY A N 1
ATOM 546 C CA . GLY A 1 76 ? 21.026 -16.375 -11.744 1.00 84.56 76 GLY A CA 1
ATOM 547 C C . GLY A 1 76 ? 20.586 -15.743 -13.056 1.00 84.56 76 GLY A C 1
ATOM 548 O O . GLY A 1 76 ? 19.489 -15.193 -13.101 1.00 84.56 76 GLY A O 1
ATOM 549 N N . CYS A 1 77 ? 21.399 -15.764 -14.112 1.00 83.56 77 CYS A N 1
ATOM 550 C CA . CYS A 1 77 ? 20.998 -15.241 -15.413 1.00 83.56 77 CYS A CA 1
ATOM 551 C C . CYS A 1 77 ? 20.047 -16.202 -16.138 1.00 83.56 77 CYS A C 1
ATOM 553 O O . CYS A 1 77 ? 19.902 -17.380 -15.802 1.00 83.56 77 CYS A O 1
ATOM 555 N N . THR A 1 78 ? 19.379 -15.681 -17.157 1.00 81.56 78 THR A N 1
ATOM 556 C CA . THR A 1 78 ? 18.493 -16.458 -18.008 1.00 81.56 78 THR A CA 1
ATOM 557 C C . THR A 1 78 ? 19.274 -17.492 -18.799 1.00 81.56 78 THR A C 1
ATOM 559 O O . THR A 1 78 ? 20.241 -17.144 -19.475 1.00 81.56 78 THR A O 1
ATOM 562 N N . GLY A 1 79 ? 18.854 -18.757 -18.687 1.00 81.81 79 GLY A N 1
ATOM 563 C CA . GLY A 1 79 ? 19.608 -19.911 -19.189 1.00 81.81 79 GLY A CA 1
ATOM 564 C C . GLY A 1 79 ? 20.687 -20.439 -18.231 1.00 81.81 79 GLY A C 1
ATOM 565 O O . GLY A 1 79 ? 21.324 -21.441 -18.543 1.00 81.81 79 GLY A O 1
ATOM 566 N N . GLY A 1 80 ? 20.878 -19.809 -17.066 1.00 85.75 80 GLY A N 1
ATOM 567 C CA . GLY A 1 80 ? 21.801 -20.269 -16.029 1.00 85.75 80 GLY A CA 1
ATOM 568 C C . GLY A 1 80 ? 21.310 -21.515 -15.267 1.00 85.75 80 GLY A C 1
ATOM 569 O O . GLY A 1 80 ? 20.168 -21.957 -15.445 1.00 85.75 80 GLY A O 1
ATOM 570 N N . PRO A 1 81 ? 22.141 -22.084 -14.371 1.00 87.50 81 PRO A N 1
ATOM 571 C CA . PRO A 1 81 ? 21.842 -23.315 -13.630 1.00 87.50 81 PRO A CA 1
ATOM 572 C C . PRO A 1 81 ? 20.532 -23.280 -12.833 1.00 87.50 81 PRO A C 1
ATOM 574 O O . PRO A 1 81 ? 19.833 -24.287 -12.754 1.00 87.50 81 PRO A O 1
ATOM 577 N N . LEU A 1 82 ? 20.162 -22.117 -12.280 1.00 85.00 82 LEU A N 1
ATOM 578 C CA . LEU A 1 82 ? 18.923 -21.954 -11.509 1.00 85.00 82 LEU A CA 1
ATOM 579 C C . LEU A 1 82 ? 17.649 -21.932 -12.369 1.00 85.00 82 LEU A C 1
ATOM 581 O O . LEU A 1 82 ? 16.546 -21.931 -11.816 1.00 85.00 82 LEU A O 1
ATOM 585 N N . ARG A 1 83 ? 17.791 -21.878 -13.702 1.00 85.06 83 ARG A N 1
ATOM 586 C CA . ARG A 1 83 ? 16.709 -21.699 -14.686 1.00 85.06 83 ARG A CA 1
ATOM 587 C C . ARG A 1 83 ? 15.609 -20.747 -14.191 1.00 85.06 83 ARG A C 1
ATOM 589 O O . ARG A 1 83 ? 14.452 -21.169 -14.051 1.00 85.06 83 ARG A O 1
ATOM 596 N N . PRO A 1 84 ? 15.940 -19.473 -13.897 1.00 81.12 84 PRO A N 1
ATOM 597 C CA . PRO A 1 84 ? 15.002 -18.516 -13.305 1.00 81.12 84 PRO A CA 1
ATOM 598 C C . PRO A 1 84 ? 13.746 -18.290 -14.152 1.00 81.12 84 PRO A C 1
ATOM 600 O O . PRO A 1 84 ? 12.720 -17.845 -13.649 1.00 81.12 84 PRO A O 1
ATOM 603 N N . GLU A 1 85 ? 13.793 -18.610 -15.443 1.00 79.75 85 GLU A N 1
ATOM 604 C CA . GLU A 1 85 ? 12.656 -18.619 -16.371 1.00 79.75 85 GLU A CA 1
ATOM 605 C C . GLU A 1 85 ? 11.526 -19.510 -15.856 1.00 79.75 85 GLU A C 1
ATOM 607 O O . GLU A 1 85 ? 10.357 -19.137 -15.927 1.00 79.75 85 GLU A O 1
ATOM 612 N N . LEU A 1 86 ? 11.881 -20.675 -15.318 1.00 82.81 86 LEU A N 1
ATOM 613 C CA . LEU A 1 86 ? 10.931 -21.666 -14.841 1.00 82.81 86 LEU A CA 1
ATOM 614 C C . LEU A 1 86 ? 10.695 -21.517 -13.338 1.00 82.81 86 LEU A C 1
ATOM 616 O O . LEU A 1 86 ? 9.554 -21.395 -12.896 1.00 82.81 86 LEU A O 1
ATOM 620 N N . THR A 1 87 ? 11.771 -21.501 -12.553 1.00 85.12 87 THR A N 1
ATOM 621 C CA . THR A 1 87 ? 11.694 -21.538 -11.086 1.00 85.12 87 THR A CA 1
ATOM 622 C C . THR A 1 87 ? 11.095 -20.252 -10.522 1.00 85.12 87 THR A C 1
ATOM 624 O O . THR A 1 87 ? 10.136 -20.292 -9.752 1.00 85.12 87 THR A O 1
ATOM 627 N N . VAL A 1 88 ? 11.605 -19.100 -10.955 1.00 80.88 88 VAL A N 1
ATOM 628 C CA . VAL A 1 88 ? 11.195 -17.791 -10.439 1.00 80.88 88 VAL A CA 1
ATOM 629 C C . VAL A 1 88 ? 10.041 -17.220 -11.260 1.00 80.88 88 VAL A C 1
ATOM 631 O O . VAL A 1 88 ? 8.982 -16.917 -10.717 1.00 80.88 88 VAL A O 1
ATOM 634 N N . ASN A 1 89 ? 10.220 -17.103 -12.575 1.00 75.44 89 ASN A N 1
ATOM 635 C CA . ASN A 1 89 ? 9.307 -16.359 -13.440 1.00 75.44 89 ASN A CA 1
ATOM 636 C C . ASN A 1 89 ? 8.013 -17.127 -13.753 1.00 75.44 89 ASN A C 1
ATOM 638 O O . ASN A 1 89 ? 6.954 -16.508 -13.820 1.00 75.44 89 ASN A O 1
ATOM 642 N N . ALA A 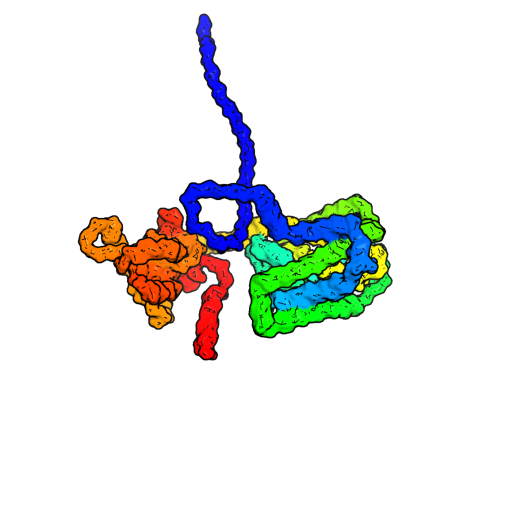1 90 ? 8.063 -18.454 -13.924 1.00 81.00 90 ALA A N 1
ATOM 643 C CA . ALA A 1 90 ? 6.862 -19.248 -14.192 1.00 81.00 90 ALA A CA 1
ATOM 644 C C . ALA A 1 90 ? 6.181 -19.738 -12.905 1.00 81.00 90 ALA A C 1
ATOM 646 O O . ALA A 1 90 ? 4.973 -19.555 -12.747 1.00 81.00 90 ALA A O 1
ATOM 647 N N . ILE A 1 91 ? 6.935 -20.350 -11.985 1.00 87.31 91 ILE A N 1
ATOM 648 C CA . ILE A 1 91 ? 6.385 -20.939 -10.754 1.00 87.31 91 ILE A CA 1
ATOM 649 C C . ILE A 1 91 ? 6.295 -19.891 -9.642 1.00 87.31 91 ILE A C 1
ATOM 651 O O . ILE A 1 91 ? 5.211 -19.667 -9.105 1.00 87.31 91 ILE A O 1
ATOM 655 N N . GLY A 1 92 ? 7.407 -19.223 -9.320 1.00 85.25 92 GLY A N 1
ATOM 656 C CA . GLY A 1 92 ? 7.484 -18.250 -8.227 1.00 85.25 92 GLY A CA 1
ATOM 657 C C . GLY A 1 92 ? 6.459 -17.124 -8.349 1.00 85.25 92 GLY A C 1
ATOM 658 O O . GLY A 1 92 ? 5.709 -16.880 -7.407 1.00 85.25 92 GLY A O 1
ATOM 659 N N . VAL A 1 93 ? 6.356 -16.483 -9.518 1.00 80.38 93 VAL A N 1
ATOM 660 C CA . VAL A 1 93 ? 5.382 -15.402 -9.766 1.00 80.38 93 VAL A CA 1
ATOM 661 C C . VAL A 1 93 ? 3.942 -15.883 -9.556 1.00 80.38 93 VAL A C 1
ATOM 663 O O . VAL A 1 93 ? 3.172 -15.219 -8.860 1.00 80.38 93 VAL A O 1
ATOM 666 N N . ARG A 1 94 ? 3.571 -17.059 -10.084 1.00 87.44 94 ARG A N 1
ATOM 667 C CA . ARG A 1 94 ? 2.223 -17.623 -9.886 1.00 87.44 94 ARG A CA 1
ATOM 668 C C . ARG A 1 94 ? 1.966 -17.956 -8.419 1.00 87.44 94 ARG A C 1
ATOM 670 O O . ARG A 1 94 ? 0.882 -17.673 -7.921 1.00 87.44 94 ARG A O 1
ATOM 677 N N . ALA A 1 95 ? 2.953 -18.511 -7.716 1.00 88.00 95 ALA A N 1
ATOM 678 C CA . ALA A 1 95 ? 2.854 -18.796 -6.287 1.00 88.00 95 ALA A CA 1
ATOM 679 C C . ALA A 1 95 ? 2.686 -17.510 -5.462 1.00 88.00 95 ALA A C 1
ATOM 681 O O . ALA A 1 95 ? 1.828 -17.448 -4.588 1.00 88.00 95 ALA A O 1
ATOM 682 N N . MET A 1 96 ? 3.440 -16.455 -5.774 1.00 84.12 96 MET A N 1
ATOM 683 C CA . MET A 1 96 ? 3.316 -15.145 -5.130 1.00 84.12 96 MET A CA 1
ATOM 684 C C . MET A 1 96 ? 1.903 -14.564 -5.303 1.00 84.12 96 MET A C 1
ATOM 686 O O . MET A 1 96 ? 1.295 -14.111 -4.332 1.00 84.12 96 MET A O 1
ATOM 690 N N . PHE A 1 97 ? 1.340 -14.627 -6.512 1.00 82.06 97 PHE A N 1
ATOM 691 C CA . PHE A 1 97 ? -0.026 -14.166 -6.775 1.00 82.06 97 PHE A CA 1
ATOM 692 C C . PHE A 1 97 ? -1.105 -15.071 -6.161 1.00 82.06 97 PHE A C 1
ATOM 694 O O . PHE A 1 97 ? -2.117 -14.567 -5.676 1.00 82.06 97 PHE A O 1
ATOM 701 N N . LEU A 1 98 ? -0.868 -16.382 -6.074 1.00 88.00 98 LEU A N 1
ATOM 702 C CA . LEU A 1 98 ? -1.721 -17.313 -5.330 1.00 88.00 98 LEU A CA 1
ATOM 703 C C . LEU A 1 98 ? -1.775 -16.940 -3.842 1.00 88.00 98 LEU A C 1
ATOM 705 O O . LEU A 1 98 ? -2.853 -16.851 -3.256 1.00 88.00 98 LEU A O 1
ATOM 709 N N . ILE A 1 99 ? -0.616 -16.647 -3.247 1.00 85.69 99 ILE A N 1
ATOM 710 C CA . ILE A 1 99 ? -0.493 -16.195 -1.857 1.00 85.69 99 ILE A CA 1
ATOM 711 C C . ILE A 1 99 ? -1.211 -14.858 -1.644 1.00 85.69 99 ILE A C 1
ATOM 713 O O . ILE A 1 99 ? -1.877 -14.679 -0.621 1.00 85.69 99 ILE A O 1
ATOM 717 N N . ALA A 1 100 ? -1.115 -13.930 -2.601 1.00 77.94 100 ALA A N 1
ATOM 718 C CA . ALA A 1 100 ? -1.886 -12.690 -2.566 1.00 77.94 100 ALA A CA 1
ATOM 719 C C . ALA A 1 100 ? -3.397 -12.985 -2.538 1.00 77.94 100 ALA A C 1
ATOM 721 O O . ALA A 1 100 ? -4.098 -12.453 -1.677 1.00 77.94 100 ALA A O 1
ATOM 722 N N . GLY A 1 101 ? -3.859 -13.917 -3.384 1.00 80.88 101 GLY A N 1
ATOM 723 C CA . GLY A 1 101 ? -5.207 -14.501 -3.381 1.00 80.88 101 GLY A CA 1
ATOM 724 C C . GLY A 1 101 ? -5.666 -14.988 -2.001 1.00 80.88 101 GLY A C 1
ATOM 725 O O . GLY A 1 101 ? -6.718 -14.605 -1.489 1.00 80.88 101 GLY A O 1
ATOM 726 N N . MET A 1 102 ? -4.833 -15.805 -1.357 1.00 85.31 102 MET A N 1
ATOM 727 C CA . MET A 1 102 ? -5.113 -16.418 -0.051 1.00 85.31 102 MET A CA 1
ATOM 728 C C . MET A 1 102 ? -5.168 -15.407 1.105 1.00 85.31 102 MET A C 1
ATOM 730 O O . MET A 1 102 ? -5.768 -15.683 2.150 1.00 85.31 102 MET A O 1
ATOM 734 N N . ASN A 1 103 ? -4.569 -14.229 0.922 1.00 76.25 103 ASN A N 1
ATOM 735 C CA . ASN A 1 103 ? -4.546 -13.145 1.900 1.00 76.25 103 ASN A CA 1
ATOM 736 C C . ASN A 1 103 ? -5.618 -12.066 1.663 1.00 76.25 103 ASN A C 1
ATOM 738 O O . ASN A 1 103 ? -5.667 -11.118 2.446 1.00 76.25 103 ASN A O 1
ATOM 742 N N . LEU A 1 104 ? -6.503 -12.204 0.661 1.00 72.88 104 LEU A N 1
ATOM 743 C CA . LEU A 1 104 ? -7.561 -11.219 0.392 1.00 72.88 104 LEU A CA 1
ATOM 744 C C . LEU A 1 104 ? -8.512 -11.035 1.595 1.00 72.88 104 LEU A C 1
ATOM 746 O O . LEU A 1 104 ? -9.238 -11.961 1.962 1.00 72.88 104 LEU A O 1
ATOM 750 N N . PRO A 1 105 ? -8.608 -9.843 2.196 1.00 64.56 105 PRO A N 1
ATOM 751 C CA . PRO A 1 105 ? -9.520 -9.593 3.306 1.00 64.56 105 PRO A CA 1
ATOM 752 C C . PRO A 1 105 ? -10.926 -9.277 2.776 1.00 64.56 105 PRO A C 1
ATOM 754 O O . PRO A 1 105 ? -11.312 -8.127 2.592 1.00 64.56 105 PRO A O 1
ATOM 757 N N . THR A 1 106 ? -11.703 -10.328 2.521 1.00 64.75 106 THR A N 1
ATOM 758 C CA . THR A 1 106 ? -13.045 -10.262 1.918 1.00 64.75 106 THR A CA 1
ATOM 759 C C . THR A 1 106 ? -14.063 -9.444 2.724 1.00 64.75 106 THR A C 1
ATOM 761 O O . THR A 1 106 ? -14.937 -8.825 2.125 1.00 64.75 106 THR A O 1
ATOM 764 N N . SER A 1 107 ? -13.938 -9.370 4.054 1.00 62.09 107 SER A N 1
ATOM 765 C CA . SER A 1 107 ? -14.805 -8.538 4.909 1.00 62.09 107 SER A CA 1
ATOM 766 C C . SER A 1 107 ? -14.454 -7.046 4.869 1.00 62.09 107 SER A C 1
ATOM 768 O O . SER A 1 107 ? -15.346 -6.203 4.913 1.00 62.09 107 SER A O 1
ATOM 770 N N . GLU A 1 108 ? -13.165 -6.711 4.759 1.00 57.56 108 GLU A N 1
ATOM 771 C CA . GLU A 1 108 ? -12.689 -5.320 4.684 1.00 57.56 108 GLU A CA 1
ATOM 772 C C . GLU A 1 108 ? -12.966 -4.712 3.307 1.00 57.56 108 GLU A C 1
ATOM 774 O O . GLU A 1 108 ? -13.314 -3.536 3.200 1.00 57.56 108 GLU A O 1
ATOM 779 N N . LEU A 1 109 ? -12.885 -5.533 2.253 1.00 62.84 109 LEU A N 1
ATOM 780 C CA . LEU A 1 109 ? -13.154 -5.111 0.880 1.00 62.84 109 LEU A CA 1
ATOM 781 C C . LEU A 1 109 ? -14.590 -4.587 0.714 1.00 62.84 109 LEU A C 1
ATOM 783 O O . LEU A 1 109 ? -14.797 -3.560 0.072 1.00 62.84 109 LEU A O 1
ATOM 787 N N . ALA A 1 110 ? -15.565 -5.257 1.339 1.00 65.38 110 ALA A N 1
ATOM 788 C CA . ALA A 1 110 ? -16.975 -4.874 1.276 1.00 65.38 110 ALA A CA 1
ATOM 789 C C . ALA A 1 110 ? -17.246 -3.515 1.942 1.00 65.38 110 ALA A C 1
ATOM 791 O O . ALA A 1 110 ? -18.025 -2.717 1.428 1.00 65.38 110 ALA A O 1
ATOM 792 N N . ARG A 1 111 ? -16.575 -3.230 3.064 1.00 58.59 111 ARG A N 1
ATOM 793 C CA . ARG A 1 111 ? -16.732 -1.972 3.804 1.00 58.59 111 ARG A CA 1
ATOM 794 C C . ARG A 1 111 ? -15.977 -0.811 3.156 1.00 58.59 111 ARG A C 1
ATOM 796 O O . ARG A 1 111 ? -16.446 0.317 3.197 1.00 58.59 111 ARG A O 1
ATOM 803 N N . ALA A 1 112 ? -14.816 -1.062 2.561 1.00 59.00 112 ALA A N 1
ATOM 804 C CA . ALA A 1 112 ? -14.052 -0.026 1.870 1.00 59.00 112 ALA A CA 1
ATOM 805 C C . ALA A 1 112 ? -14.664 0.356 0.510 1.00 59.00 112 ALA A C 1
ATOM 807 O O . ALA A 1 112 ? -14.559 1.508 0.089 1.00 59.00 112 ALA A O 1
ATOM 808 N N . ALA A 1 113 ? -15.373 -0.567 -0.149 1.00 68.12 113 ALA A N 1
ATOM 809 C CA . ALA A 1 113 ? -16.064 -0.299 -1.410 1.00 68.12 113 ALA A CA 1
ATOM 810 C C . ALA A 1 113 ? -17.144 0.799 -1.304 1.00 68.12 113 ALA A C 1
ATOM 812 O O . ALA A 1 113 ? -17.462 1.430 -2.310 1.00 68.12 113 ALA A O 1
ATOM 813 N N . THR A 1 114 ? -17.680 1.078 -0.107 1.00 74.75 114 THR A N 1
ATOM 814 C CA . THR A 1 114 ? -18.757 2.067 0.075 1.00 74.75 114 THR A CA 1
ATOM 815 C C . THR A 1 114 ? -18.277 3.524 0.041 1.00 74.75 114 THR A C 1
ATOM 817 O O . THR A 1 114 ? -19.097 4.417 -0.156 1.00 74.75 114 THR A O 1
ATOM 820 N N . ASN A 1 115 ? -16.974 3.803 0.193 1.00 81.00 115 ASN A N 1
ATOM 821 C CA . ASN A 1 115 ? -16.426 5.166 0.112 1.00 81.00 115 ASN A CA 1
ATOM 822 C C . ASN A 1 115 ? -16.035 5.527 -1.334 1.00 81.00 115 ASN A C 1
ATOM 824 O O . ASN A 1 115 ? -14.858 5.634 -1.683 1.00 81.00 115 ASN A O 1
ATOM 828 N N . ALA A 1 116 ? -17.041 5.696 -2.197 1.00 85.88 116 ALA A N 1
ATOM 829 C CA . ALA A 1 116 ? -16.844 5.912 -3.633 1.00 85.88 116 ALA A CA 1
ATOM 830 C C . ALA A 1 116 ? -15.965 7.135 -3.957 1.00 85.88 116 ALA A C 1
ATOM 832 O O . ALA A 1 116 ? -15.141 7.065 -4.867 1.00 85.88 116 ALA A O 1
ATOM 833 N N . ARG A 1 117 ? -16.084 8.230 -3.190 1.00 91.06 117 ARG A N 1
ATOM 834 C CA . ARG A 1 117 ? -15.281 9.450 -3.382 1.00 91.06 117 ARG A CA 1
ATOM 835 C C . ARG A 1 117 ? -13.790 9.176 -3.183 1.00 91.06 117 ARG A C 1
ATOM 837 O O . ARG A 1 117 ? -12.996 9.500 -4.063 1.00 91.06 117 ARG A O 1
ATOM 844 N N . ALA A 1 118 ? -13.417 8.548 -2.066 1.00 91.31 118 ALA A N 1
ATOM 845 C CA . ALA A 1 118 ? -12.025 8.191 -1.791 1.00 91.31 118 ALA A CA 1
ATOM 846 C C . ALA A 1 118 ? -11.493 7.160 -2.787 1.00 91.31 118 ALA A C 1
ATOM 848 O O . ALA A 1 118 ? -10.387 7.316 -3.305 1.00 91.31 118 ALA A O 1
ATOM 849 N N . ASN A 1 119 ? -12.311 6.164 -3.128 1.00 92.62 119 ASN A N 1
ATOM 850 C CA . ASN A 1 119 ? -11.924 5.127 -4.074 1.00 92.62 119 ASN A CA 1
ATOM 851 C C . ASN A 1 119 ? -11.637 5.704 -5.469 1.00 92.62 119 ASN A C 1
ATOM 853 O O . ASN A 1 119 ? -10.599 5.405 -6.060 1.00 92.62 119 ASN A O 1
ATOM 857 N N . LEU A 1 120 ? -12.521 6.560 -5.994 1.00 94.19 120 LEU A N 1
ATOM 858 C CA . LEU A 1 120 ? -12.323 7.208 -7.293 1.00 94.19 120 LEU A CA 1
ATOM 859 C C . LEU A 1 120 ? -11.110 8.137 -7.282 1.00 94.19 120 LEU A C 1
ATOM 861 O O . LEU A 1 120 ? -10.324 8.110 -8.226 1.00 94.19 120 LEU A O 1
ATOM 865 N N . PHE A 1 121 ? -10.923 8.902 -6.204 1.00 96.62 121 PHE A N 1
ATOM 866 C CA . PHE A 1 121 ? -9.767 9.777 -6.043 1.00 96.62 121 PHE A CA 1
ATOM 867 C C . PHE A 1 121 ? -8.454 8.990 -6.126 1.00 96.62 121 PHE A C 1
ATOM 869 O O . PHE A 1 121 ? -7.599 9.282 -6.961 1.00 96.62 121 PHE A O 1
ATOM 876 N N . VAL A 1 122 ? -8.300 7.944 -5.312 1.00 96.31 122 VAL A N 1
ATOM 877 C CA . VAL A 1 122 ? -7.056 7.166 -5.280 1.00 96.31 122 VAL A CA 1
ATOM 878 C C . VAL A 1 122 ? -6.829 6.431 -6.605 1.00 96.31 122 VAL A C 1
ATOM 880 O O . VAL A 1 122 ? -5.711 6.453 -7.117 1.00 96.31 122 VAL A O 1
ATOM 883 N N . GLN A 1 123 ? -7.866 5.845 -7.219 1.00 95.06 123 GLN A N 1
ATOM 884 C CA . GLN A 1 123 ? -7.719 5.183 -8.526 1.00 95.06 123 GLN A CA 1
ATOM 885 C C . GLN A 1 123 ? -7.351 6.159 -9.645 1.00 95.06 123 GLN A C 1
ATOM 887 O O . GLN A 1 123 ? -6.521 5.819 -10.494 1.00 95.06 123 GLN A O 1
ATOM 892 N N . PHE A 1 124 ? -7.926 7.366 -9.640 1.00 96.44 124 PHE A N 1
ATOM 893 C CA . PHE A 1 124 ? -7.548 8.421 -10.575 1.00 96.44 124 PHE A CA 1
ATOM 894 C C . PHE A 1 124 ? -6.062 8.734 -10.456 1.00 96.44 124 PHE A C 1
ATOM 896 O O . PHE A 1 124 ? -5.377 8.806 -11.473 1.00 96.44 124 PHE A O 1
ATOM 903 N N . PHE A 1 125 ? -5.532 8.856 -9.239 1.00 97.12 125 PHE A N 1
ATOM 904 C CA . PHE A 1 125 ? -4.108 9.105 -9.085 1.00 97.12 125 PHE A CA 1
ATOM 905 C C . PHE A 1 125 ? -3.255 7.913 -9.553 1.00 97.12 125 PHE A C 1
ATOM 907 O O . PHE A 1 125 ? -2.293 8.130 -10.297 1.00 97.12 125 PHE A O 1
ATOM 914 N N . ILE A 1 126 ? -3.639 6.673 -9.220 1.00 95.81 126 ILE A N 1
ATOM 915 C CA . ILE A 1 126 ? -2.892 5.458 -9.597 1.00 95.81 126 ILE A CA 1
ATOM 916 C C . ILE A 1 126 ? -2.765 5.306 -11.121 1.00 95.81 126 ILE A C 1
ATOM 918 O O . ILE A 1 126 ? -1.646 5.116 -11.602 1.00 95.81 126 ILE A O 1
ATOM 922 N N . PHE A 1 127 ? -3.878 5.384 -11.863 1.00 94.81 127 PHE A N 1
ATOM 923 C CA . PHE A 1 127 ? -3.924 5.050 -13.297 1.00 94.81 127 PHE A CA 1
ATOM 924 C C . PHE A 1 127 ? -4.115 6.246 -14.234 1.00 94.81 127 PHE A C 1
ATOM 926 O O . PHE A 1 127 ? -3.675 6.195 -15.379 1.00 94.81 127 PHE A O 1
ATOM 933 N N . GLY A 1 128 ? -4.765 7.315 -13.778 1.00 93.50 128 GLY A N 1
ATOM 934 C CA . GLY A 1 128 ? -5.019 8.508 -14.585 1.00 93.50 128 GLY A CA 1
ATOM 935 C C . GLY A 1 128 ? -3.872 9.511 -14.493 1.00 93.50 128 GLY A C 1
ATOM 936 O O . GLY A 1 128 ? -3.122 9.708 -15.447 1.00 93.50 128 GLY A O 1
ATOM 937 N N . PHE A 1 129 ? -3.718 10.133 -13.325 1.00 95.38 129 PHE A N 1
ATOM 938 C CA . PHE A 1 129 ? -2.817 11.265 -13.117 1.00 95.38 129 PHE A CA 1
ATOM 939 C C . PHE A 1 129 ? -1.346 10.915 -13.372 1.00 95.38 129 PHE A C 1
ATOM 941 O O . PHE A 1 129 ? -0.681 11.608 -14.138 1.00 95.38 129 PHE A O 1
ATOM 948 N N . ALA A 1 130 ? -0.836 9.829 -12.773 1.00 93.00 130 ALA A N 1
ATOM 949 C CA . ALA A 1 130 ? 0.580 9.463 -12.880 1.00 93.00 130 ALA A CA 1
ATOM 950 C C . ALA A 1 130 ? 1.018 9.250 -14.338 1.00 93.00 130 ALA A C 1
ATOM 952 O O . ALA A 1 130 ? 2.011 9.829 -14.774 1.00 93.00 130 ALA A O 1
ATOM 953 N N . GLY A 1 131 ? 0.256 8.449 -15.091 1.00 92.62 131 GLY A N 1
ATOM 954 C CA . GLY A 1 131 ? 0.548 8.152 -16.492 1.00 92.62 131 GLY A CA 1
ATOM 955 C C . GLY A 1 131 ? 0.512 9.401 -17.369 1.00 92.62 131 GLY A C 1
ATOM 956 O O . GLY A 1 131 ? 1.451 9.635 -18.122 1.00 92.62 131 GLY A O 1
ATOM 957 N N . VAL A 1 132 ? -0.519 10.245 -17.225 1.00 94.25 132 VAL A N 1
ATOM 958 C CA . VAL A 1 132 ? -0.649 11.482 -18.016 1.00 94.25 132 VAL A CA 1
ATOM 959 C C . VAL A 1 132 ? 0.493 12.452 -17.722 1.00 94.25 132 VAL A C 1
ATOM 961 O O . VAL A 1 132 ? 1.135 12.931 -18.655 1.00 94.25 132 VAL A O 1
ATOM 964 N N . VAL A 1 133 ? 0.777 12.728 -16.447 1.00 94.62 133 VAL A N 1
ATOM 965 C CA . VAL A 1 133 ? 1.836 13.674 -16.062 1.00 94.62 133 VAL A CA 1
ATOM 966 C C . VAL A 1 133 ? 3.193 13.189 -16.554 1.00 94.62 133 VAL A C 1
ATOM 968 O O . VAL A 1 133 ? 3.935 13.959 -17.162 1.00 94.62 133 VAL A O 1
ATOM 971 N N . VAL A 1 134 ? 3.515 11.910 -16.353 1.00 94.88 134 VAL A N 1
ATOM 972 C CA . VAL A 1 134 ? 4.812 11.382 -16.780 1.00 94.88 134 VAL A CA 1
ATOM 973 C C . VAL A 1 134 ? 4.912 11.329 -18.302 1.00 94.88 134 VAL A C 1
ATOM 975 O O . VAL A 1 134 ? 5.876 11.849 -18.848 1.00 94.88 134 VAL A O 1
ATOM 978 N N . ALA A 1 135 ? 3.922 10.776 -19.004 1.00 92.25 135 ALA A N 1
ATOM 979 C CA . ALA A 1 135 ? 4.012 10.567 -20.448 1.00 92.25 135 ALA A CA 1
ATOM 980 C C . ALA A 1 135 ? 3.827 11.846 -21.280 1.00 92.25 135 ALA A C 1
ATOM 982 O O . ALA A 1 135 ? 4.385 11.949 -22.368 1.00 92.25 135 ALA A O 1
ATOM 983 N N . ARG A 1 136 ? 3.024 12.815 -20.818 1.00 91.00 136 ARG A N 1
ATOM 984 C CA . ARG A 1 136 ? 2.644 13.993 -21.625 1.00 91.00 136 ARG A CA 1
ATOM 985 C C . ARG A 1 136 ? 3.289 15.294 -21.179 1.00 91.00 136 ARG A C 1
ATOM 987 O O . ARG A 1 136 ? 3.365 16.213 -21.985 1.00 91.00 136 ARG A O 1
ATOM 994 N N . VAL A 1 137 ? 3.755 15.378 -19.935 1.00 91.50 137 VAL A N 1
ATOM 995 C CA . VAL A 1 137 ? 4.400 16.589 -19.408 1.00 91.50 137 VAL A CA 1
ATOM 996 C C . VAL A 1 137 ? 5.881 16.336 -19.162 1.00 91.50 137 VAL A C 1
ATOM 998 O O . VAL A 1 137 ? 6.728 17.041 -19.702 1.00 91.50 137 VAL A O 1
ATOM 1001 N N . LEU A 1 138 ? 6.210 15.308 -18.379 1.00 93.12 138 LEU A N 1
ATOM 1002 C CA . LEU A 1 138 ? 7.581 15.089 -17.932 1.00 93.12 138 LEU A CA 1
ATOM 1003 C C . LEU A 1 138 ? 8.465 14.464 -19.021 1.00 93.12 138 LEU A C 1
ATOM 1005 O O . LEU A 1 138 ? 9.575 14.933 -19.230 1.00 93.12 138 LEU A O 1
ATOM 1009 N N . ALA A 1 139 ? 7.979 13.454 -19.744 1.00 92.44 139 ALA A N 1
ATOM 1010 C CA . ALA A 1 139 ? 8.710 12.785 -20.820 1.00 92.44 139 ALA A CA 1
ATOM 1011 C C . ALA A 1 139 ? 9.263 13.752 -21.888 1.00 92.44 139 ALA A C 1
ATOM 1013 O O . ALA A 1 139 ? 10.475 13.727 -22.111 1.00 92.44 139 ALA A O 1
ATOM 1014 N N . PRO A 1 140 ? 8.461 14.645 -22.511 1.00 91.62 140 PRO A N 1
ATOM 1015 C CA . PRO A 1 140 ? 9.000 15.584 -23.495 1.00 91.62 140 PRO A CA 1
ATOM 1016 C C . PRO A 1 140 ? 10.007 16.564 -22.879 1.00 91.62 140 PRO A C 1
ATOM 1018 O O . PRO A 1 140 ? 11.010 16.875 -23.514 1.00 91.62 140 PRO A O 1
ATOM 1021 N N . ALA A 1 141 ? 9.793 17.009 -21.635 1.00 92.19 141 ALA A N 1
ATOM 1022 C CA . ALA A 1 141 ? 10.724 17.900 -20.944 1.00 92.19 141 ALA A CA 1
ATOM 1023 C C . ALA A 1 141 ? 12.069 17.218 -20.634 1.00 92.19 141 ALA A C 1
ATOM 1025 O O . ALA A 1 141 ? 13.123 17.810 -20.841 1.00 92.19 141 ALA A O 1
ATOM 1026 N N . LEU A 1 142 ? 12.047 15.963 -20.176 1.00 93.19 142 LEU A N 1
ATOM 1027 C CA . LEU A 1 142 ? 13.257 15.195 -19.871 1.00 93.19 142 LEU A CA 1
ATOM 1028 C C . LEU A 1 142 ? 14.090 14.905 -21.122 1.00 93.19 142 LEU A C 1
ATOM 1030 O O . LEU A 1 142 ? 15.315 14.952 -21.044 1.00 93.19 142 LEU A O 1
ATOM 1034 N N . LEU A 1 143 ? 13.432 14.646 -22.258 1.00 91.88 143 LEU A N 1
ATOM 1035 C CA . LEU A 1 143 ? 14.101 14.469 -23.549 1.00 91.88 143 LEU A CA 1
ATOM 1036 C C . LEU A 1 143 ? 14.670 15.788 -24.080 1.00 91.88 143 LEU A C 1
ATOM 1038 O O . LEU A 1 143 ? 15.803 15.817 -24.544 1.00 91.88 143 LEU A O 1
ATOM 1042 N N . ALA A 1 144 ? 13.913 16.886 -23.987 1.00 91.81 144 ALA A N 1
ATOM 1043 C CA . ALA A 1 144 ? 14.361 18.198 -24.456 1.00 91.81 144 ALA A CA 1
ATOM 1044 C C . ALA A 1 144 ? 15.579 18.727 -23.681 1.00 91.81 144 ALA A C 1
ATOM 1046 O O . ALA A 1 144 ? 16.408 19.434 -24.247 1.00 91.81 144 ALA A O 1
ATOM 1047 N N . LEU A 1 145 ? 15.687 18.384 -22.395 1.00 90.94 145 LEU A N 1
ATOM 1048 C CA . LEU A 1 145 ? 16.811 18.763 -21.539 1.00 90.94 145 LEU A CA 1
ATOM 1049 C C . LEU A 1 145 ? 17.958 17.734 -21.540 1.00 90.94 145 LEU A C 1
ATOM 1051 O O . LEU A 1 145 ? 18.904 17.903 -20.776 1.00 90.94 145 LEU A O 1
ATOM 1055 N N . ASP A 1 146 ? 17.855 16.664 -22.338 1.00 88.75 146 ASP A N 1
ATOM 1056 C CA . ASP A 1 146 ? 18.796 15.529 -22.378 1.00 88.75 146 ASP A CA 1
ATOM 1057 C C . ASP A 1 146 ? 19.096 14.924 -20.987 1.00 88.75 146 ASP A C 1
ATOM 1059 O O . ASP A 1 146 ? 20.170 14.393 -20.700 1.00 88.75 146 ASP A O 1
ATOM 1063 N N . LEU A 1 147 ? 18.117 15.009 -20.078 1.00 89.19 147 LEU A N 1
ATOM 1064 C CA . LEU A 1 147 ? 18.259 14.526 -18.705 1.00 89.19 147 LEU A CA 1
ATOM 1065 C C . LEU A 1 147 ? 18.243 12.998 -18.649 1.00 89.19 147 LEU A C 1
ATOM 1067 O O . LEU A 1 147 ? 18.921 12.417 -17.800 1.00 89.19 147 LEU A O 1
ATOM 1071 N N . LEU A 1 148 ? 17.451 12.367 -19.525 1.00 92.44 148 LEU A N 1
ATOM 1072 C CA . LEU A 1 148 ? 17.306 10.918 -19.637 1.00 92.44 148 LEU A CA 1
ATOM 1073 C C . LEU A 1 148 ? 17.239 10.467 -21.095 1.00 92.44 148 LEU A C 1
ATOM 1075 O O . LEU A 1 148 ? 16.557 11.075 -21.915 1.00 92.44 148 LEU A O 1
ATOM 1079 N N . THR A 1 149 ? 17.871 9.330 -21.382 1.00 91.06 149 THR A N 1
ATOM 1080 C CA . THR A 1 149 ? 17.734 8.656 -22.684 1.00 91.06 149 THR A CA 1
ATOM 1081 C C . THR A 1 149 ? 16.283 8.228 -22.973 1.00 91.06 149 THR A C 1
ATOM 1083 O O . THR A 1 149 ? 15.539 7.922 -22.034 1.00 91.06 149 THR A O 1
ATOM 1086 N N . PRO A 1 150 ? 15.886 8.092 -24.256 1.00 90.44 150 PRO A N 1
ATOM 1087 C CA . PRO A 1 150 ? 14.550 7.620 -24.636 1.00 90.44 150 PRO A CA 1
ATOM 1088 C C . PRO A 1 150 ? 14.132 6.313 -23.953 1.00 90.44 150 PRO A C 1
ATOM 1090 O O . PRO A 1 150 ? 13.036 6.224 -23.411 1.00 90.44 150 PRO A O 1
ATOM 1093 N N . ALA A 1 151 ? 15.040 5.338 -23.855 1.00 87.62 151 ALA A N 1
ATOM 1094 C CA . ALA A 1 151 ? 14.754 4.060 -23.206 1.00 87.62 151 ALA A CA 1
ATOM 1095 C C . ALA A 1 151 ? 14.462 4.189 -21.695 1.00 87.62 151 ALA A C 1
ATOM 1097 O O . ALA A 1 151 ? 13.650 3.435 -21.156 1.00 87.62 151 ALA A O 1
ATOM 1098 N N . LEU A 1 152 ? 15.096 5.141 -20.994 1.00 90.62 152 LEU A N 1
ATOM 1099 C CA . LEU A 1 152 ? 14.786 5.420 -19.583 1.00 90.62 152 LEU A CA 1
ATOM 1100 C C . LEU A 1 152 ? 13.471 6.175 -19.424 1.00 90.62 152 LEU A C 1
ATOM 1102 O O . LEU A 1 152 ? 12.758 5.941 -18.448 1.00 90.62 152 LEU A O 1
ATOM 1106 N N . VAL A 1 153 ? 13.142 7.058 -20.367 1.00 94.69 153 VAL A N 1
ATOM 1107 C CA . VAL A 1 153 ? 11.848 7.748 -20.394 1.00 94.69 153 VAL A CA 1
ATOM 1108 C C . VAL A 1 153 ? 10.713 6.746 -20.610 1.00 94.69 153 VAL A C 1
ATOM 1110 O O . VAL A 1 153 ? 9.735 6.781 -19.862 1.00 94.69 153 VAL A O 1
ATOM 1113 N N . ASP A 1 154 ? 10.877 5.777 -21.510 1.00 91.62 154 ASP A N 1
ATOM 1114 C CA . ASP A 1 154 ? 9.931 4.666 -21.665 1.00 91.62 154 ASP A CA 1
ATOM 1115 C C . ASP A 1 154 ? 9.796 3.864 -20.364 1.00 91.62 154 ASP A C 1
ATOM 1117 O O . ASP A 1 154 ? 8.688 3.547 -19.927 1.00 91.62 154 ASP A O 1
ATOM 1121 N N . GLY A 1 155 ? 10.912 3.598 -19.678 1.00 91.88 155 GLY A N 1
ATOM 1122 C CA . GLY A 1 155 ? 10.908 2.962 -18.360 1.00 91.88 155 GLY A CA 1
ATOM 1123 C C . GLY A 1 155 ? 10.178 3.781 -17.281 1.00 91.88 155 GLY A C 1
ATOM 1124 O O . GLY A 1 155 ? 9.532 3.210 -16.398 1.00 91.88 155 GLY A O 1
ATOM 1125 N N . LEU A 1 156 ? 10.233 5.117 -17.341 1.00 95.25 156 LEU A N 1
ATOM 1126 C CA . LEU A 1 156 ? 9.460 5.996 -16.456 1.00 95.25 156 LEU A CA 1
ATOM 1127 C C . LEU A 1 156 ? 7.963 5.930 -16.760 1.00 95.25 156 LEU A C 1
ATOM 1129 O O . LEU A 1 156 ? 7.157 5.891 -15.830 1.00 95.25 156 LEU A O 1
ATOM 1133 N N . ILE A 1 157 ? 7.583 5.885 -18.038 1.00 94.88 157 ILE A N 1
ATOM 1134 C CA . ILE A 1 157 ? 6.187 5.710 -18.459 1.00 94.88 157 ILE A CA 1
ATOM 1135 C C . ILE A 1 157 ? 5.666 4.350 -17.985 1.00 94.88 157 ILE A C 1
ATOM 1137 O O . ILE A 1 157 ? 4.572 4.274 -17.419 1.00 94.88 157 ILE A O 1
ATOM 1141 N N . VAL A 1 158 ? 6.478 3.296 -18.128 1.00 93.19 158 VAL A N 1
ATOM 1142 C CA . VAL A 1 158 ? 6.211 1.968 -17.563 1.00 93.19 158 VAL A CA 1
ATOM 1143 C C . VAL A 1 158 ? 5.908 2.065 -16.074 1.00 93.19 158 VAL A C 1
ATOM 1145 O O . VAL A 1 158 ? 4.817 1.678 -15.655 1.00 93.19 158 VAL A O 1
ATOM 1148 N N . LEU A 1 159 ? 6.829 2.636 -15.291 1.00 95.50 159 LEU A N 1
ATOM 1149 C CA . LEU A 1 159 ? 6.673 2.830 -13.849 1.00 95.50 159 LEU A CA 1
ATOM 1150 C C . LEU A 1 159 ? 5.386 3.598 -13.507 1.00 95.50 159 LEU A C 1
ATOM 1152 O O . LEU A 1 159 ? 4.655 3.210 -12.593 1.00 95.50 159 LEU A O 1
ATOM 1156 N N . ALA A 1 160 ? 5.088 4.670 -14.241 1.00 95.94 160 ALA A N 1
ATOM 1157 C CA . ALA A 1 160 ? 3.932 5.524 -13.998 1.00 95.94 160 ALA A CA 1
ATOM 1158 C C . ALA A 1 160 ? 2.598 4.790 -14.190 1.00 95.94 160 ALA A C 1
ATOM 1160 O O . ALA A 1 160 ? 1.646 5.068 -13.458 1.00 95.94 160 ALA A O 1
ATOM 1161 N N . CYS A 1 161 ? 2.537 3.823 -15.106 1.00 94.81 161 CYS A N 1
ATOM 1162 C CA . CYS A 1 161 ? 1.331 3.043 -15.386 1.00 94.81 161 CYS A CA 1
ATOM 1163 C C . CYS A 1 161 ? 1.122 1.864 -14.420 1.00 94.81 161 CYS A C 1
ATOM 1165 O O . CYS A 1 161 ? 0.054 1.244 -14.437 1.00 94.81 161 CYS A O 1
ATOM 1167 N N . LEU A 1 162 ? 2.119 1.525 -13.591 1.00 94.31 162 LEU A N 1
ATOM 1168 C CA . LEU A 1 162 ? 2.009 0.415 -12.645 1.00 94.31 162 LEU A CA 1
ATOM 1169 C C . LEU A 1 162 ? 0.967 0.698 -11.547 1.00 94.31 162 LEU A C 1
ATOM 1171 O O . LEU A 1 162 ? 0.826 1.847 -11.102 1.00 94.31 162 LEU A O 1
ATOM 1175 N N . PRO A 1 163 ? 0.283 -0.352 -11.053 1.00 94.25 163 PRO A N 1
ATOM 1176 C CA . PRO A 1 163 ? -0.600 -0.235 -9.904 1.00 94.25 163 PRO A CA 1
ATOM 1177 C C . PRO A 1 163 ? 0.185 -0.024 -8.598 1.00 94.25 163 PRO A C 1
ATOM 1179 O O . PRO A 1 163 ? 1.420 0.023 -8.568 1.00 94.25 163 PRO A O 1
ATOM 1182 N N . THR A 1 164 ? -0.553 0.090 -7.495 1.00 94.25 164 THR A N 1
ATOM 1183 C CA . THR A 1 164 ? 0.015 0.244 -6.149 1.00 94.25 164 THR A CA 1
ATOM 1184 C C . THR A 1 164 ? 0.592 -1.047 -5.568 1.00 94.25 164 THR A C 1
ATOM 1186 O O . THR A 1 164 ? 0.390 -2.130 -6.110 1.00 94.25 164 THR A O 1
ATOM 1189 N N . THR A 1 165 ? 1.321 -0.969 -4.452 1.00 89.19 165 THR A N 1
ATOM 1190 C CA . THR A 1 165 ? 1.881 -2.149 -3.777 1.00 89.19 165 THR A CA 1
ATOM 1191 C C . THR A 1 165 ? 0.831 -2.900 -2.960 1.00 89.19 165 THR A C 1
ATOM 1193 O O . THR A 1 165 ? -0.090 -2.317 -2.397 1.00 89.19 165 THR A O 1
ATOM 1196 N N . ILE A 1 166 ? 0.992 -4.223 -2.866 1.00 74.19 166 ILE A N 1
ATOM 1197 C CA . ILE A 1 166 ? 0.061 -5.085 -2.120 1.00 74.19 166 ILE A CA 1
ATOM 1198 C C . ILE A 1 166 ? 0.298 -4.981 -0.601 1.00 74.19 166 ILE A C 1
ATOM 1200 O O . ILE A 1 166 ? -0.643 -5.038 0.182 1.00 74.19 166 ILE A O 1
ATOM 1204 N N . GLY A 1 167 ? 1.560 -4.835 -0.177 1.00 76.31 167 GLY A N 1
ATOM 1205 C CA . GLY A 1 167 ? 1.944 -4.897 1.239 1.00 76.31 167 GLY A CA 1
ATOM 1206 C C . GLY A 1 167 ? 2.493 -3.592 1.808 1.00 76.31 167 GLY A C 1
ATOM 1207 O O . GLY A 1 167 ? 1.999 -3.098 2.817 1.00 76.31 167 GLY A O 1
ATOM 1208 N N . SER A 1 168 ? 3.522 -3.020 1.181 1.00 81.44 168 SER A N 1
ATOM 1209 C CA . SER A 1 168 ? 4.251 -1.894 1.776 1.00 81.44 168 SER A CA 1
ATOM 1210 C C . SER A 1 168 ? 3.411 -0.627 1.947 1.00 81.44 168 SER A C 1
ATOM 1212 O O . SER A 1 168 ? 3.541 0.035 2.970 1.00 81.44 1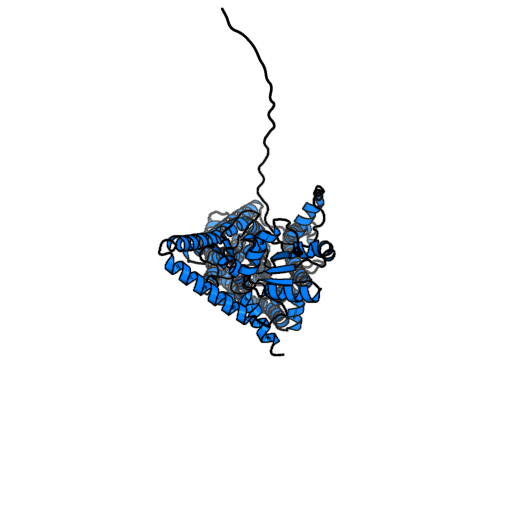68 SER A O 1
ATOM 1214 N N . GLY A 1 169 ? 2.515 -0.309 1.007 1.00 88.19 169 GLY A N 1
ATOM 1215 C CA . GLY A 1 169 ? 1.616 0.843 1.122 1.00 88.19 169 GLY A CA 1
ATOM 1216 C C . GLY A 1 169 ? 0.627 0.692 2.280 1.00 88.19 169 GLY A C 1
ATOM 1217 O O . GLY A 1 169 ? 0.416 1.634 3.044 1.00 88.19 169 GLY A O 1
ATOM 1218 N N . VAL A 1 170 ? 0.098 -0.520 2.480 1.00 84.88 170 VAL A N 1
ATOM 1219 C CA . VAL A 1 170 ? -0.782 -0.851 3.612 1.00 84.88 170 VAL A CA 1
ATOM 1220 C C . VAL A 1 170 ? -0.026 -0.751 4.936 1.00 84.88 170 VAL A C 1
ATOM 1222 O O . VAL A 1 170 ? -0.535 -0.163 5.885 1.00 84.88 170 VAL A O 1
ATOM 1225 N N . ALA A 1 171 ? 1.203 -1.271 4.993 1.00 78.25 171 ALA A N 1
ATOM 1226 C CA . ALA A 1 171 ? 2.041 -1.202 6.187 1.00 78.25 171 ALA A CA 1
ATOM 1227 C C . ALA A 1 171 ? 2.372 0.248 6.576 1.00 78.25 171 ALA A C 1
ATOM 1229 O O . ALA A 1 171 ? 2.207 0.617 7.734 1.00 78.25 171 ALA A O 1
ATOM 1230 N N . LEU A 1 172 ? 2.768 1.083 5.609 1.00 86.12 172 LEU A N 1
ATOM 1231 C CA . LEU A 1 172 ? 3.045 2.505 5.835 1.00 86.12 172 LEU A CA 1
ATOM 1232 C C . LEU A 1 172 ? 1.789 3.275 6.259 1.00 86.12 172 LEU A C 1
ATOM 1234 O O . LEU A 1 172 ? 1.847 4.074 7.189 1.00 86.12 172 LEU A O 1
ATOM 1238 N N . THR A 1 173 ? 0.642 2.985 5.639 1.00 93.31 173 THR A N 1
ATOM 1239 C CA . THR A 1 173 ? -0.641 3.584 6.037 1.00 93.31 173 THR A CA 1
ATOM 1240 C C . THR A 1 173 ? -1.011 3.204 7.466 1.00 93.31 173 THR A C 1
ATOM 1242 O O . THR A 1 173 ? -1.409 4.063 8.247 1.00 93.31 173 THR A O 1
ATOM 1245 N N . SER A 1 174 ? -0.852 1.928 7.825 1.00 85.12 174 SER A N 1
ATOM 1246 C CA . SER A 1 174 ? -1.109 1.443 9.181 1.00 85.12 174 SER A CA 1
ATOM 1247 C C . SER A 1 174 ? -0.162 2.079 10.198 1.00 85.12 174 SER A C 1
ATOM 1249 O O . SER A 1 174 ? -0.610 2.473 11.270 1.00 85.12 174 SER A O 1
ATOM 1251 N N . ALA A 1 175 ? 1.127 2.206 9.871 1.00 77.69 175 ALA A N 1
ATOM 1252 C CA . ALA A 1 175 ? 2.122 2.840 10.736 1.00 77.69 175 ALA A CA 1
ATOM 1253 C C . ALA A 1 175 ? 1.850 4.341 10.938 1.00 77.69 175 ALA A C 1
ATOM 1255 O O . ALA A 1 175 ? 2.132 4.887 12.003 1.00 77.69 175 ALA A O 1
ATOM 1256 N N . ALA A 1 176 ? 1.269 4.999 9.932 1.00 90.25 176 ALA A N 1
ATOM 1257 C CA . ALA A 1 176 ? 0.818 6.384 10.012 1.00 90.25 176 ALA A CA 1
ATOM 1258 C C . ALA A 1 176 ? -0.590 6.547 1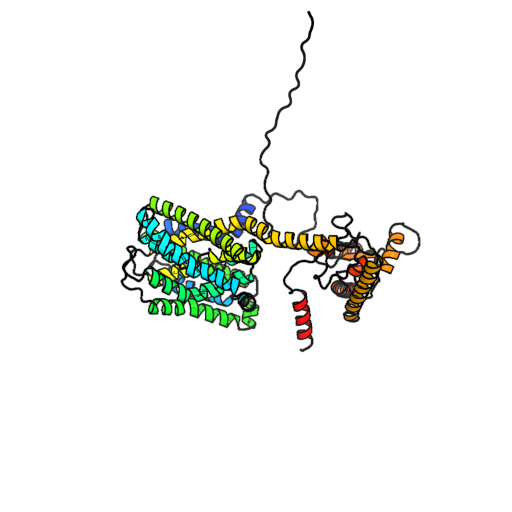0.621 1.00 90.25 176 ALA A C 1
ATOM 1260 O O . ALA A 1 176 ? -1.127 7.648 10.594 1.00 90.25 176 ALA A O 1
ATOM 1261 N N . GLU A 1 177 ? -1.200 5.472 11.140 1.00 86.75 177 GLU A N 1
ATOM 1262 C CA . GLU A 1 177 ? -2.563 5.449 11.703 1.00 86.75 177 GLU A CA 1
ATOM 1263 C C . GLU A 1 177 ? -3.672 5.924 10.732 1.00 86.75 177 GLU A C 1
ATOM 1265 O O . GLU A 1 177 ? -4.756 6.354 11.143 1.00 86.75 177 GLU A O 1
ATOM 1270 N N . GLY A 1 178 ? -3.421 5.801 9.424 1.00 88.44 178 GLY A N 1
ATOM 1271 C CA . GLY A 1 178 ? -4.362 6.140 8.360 1.00 88.44 178 GLY A CA 1
ATOM 1272 C C . GLY A 1 178 ? -5.450 5.084 8.129 1.00 88.44 178 GLY A C 1
ATOM 1273 O O . GLY A 1 178 ? -5.578 4.090 8.847 1.00 88.44 178 GLY A O 1
ATOM 1274 N N . SER A 1 179 ? -6.254 5.290 7.086 1.00 90.56 179 SER A N 1
ATOM 1275 C CA . SER A 1 179 ? -7.366 4.406 6.712 1.00 90.56 179 SER A CA 1
ATOM 1276 C C . SER A 1 179 ? -6.872 3.059 6.160 1.00 90.56 179 SER A C 1
ATOM 1278 O O . SER A 1 179 ? -6.675 2.881 4.957 1.00 90.56 179 SER A O 1
ATOM 1280 N N . VAL A 1 180 ? -6.665 2.079 7.047 1.00 86.50 180 VAL A N 1
ATOM 1281 C CA . VAL A 1 180 ? -6.192 0.729 6.679 1.00 86.50 180 VAL A CA 1
ATOM 1282 C C . VAL A 1 180 ? -7.177 0.020 5.747 1.00 86.50 180 VAL A C 1
ATOM 1284 O O . VAL A 1 180 ? -6.753 -0.659 4.817 1.00 86.50 180 VAL A O 1
ATOM 1287 N N . SER A 1 181 ? -8.484 0.214 5.942 1.00 82.56 181 SER A N 1
ATOM 1288 C CA . SER A 1 181 ? -9.518 -0.363 5.077 1.00 82.56 181 SER A CA 1
ATOM 1289 C C . SER A 1 181 ? -9.419 0.161 3.643 1.00 82.56 181 SER A C 1
ATOM 1291 O O . SER A 1 181 ? -9.448 -0.631 2.701 1.00 82.56 181 SER A O 1
ATOM 1293 N N . LEU A 1 182 ? -9.233 1.477 3.471 1.00 88.94 182 LEU A N 1
ATOM 1294 C CA . LEU A 1 182 ? -9.028 2.085 2.155 1.00 88.94 182 LEU A CA 1
ATOM 1295 C C . LEU A 1 182 ? -7.722 1.579 1.529 1.00 88.94 182 LEU A C 1
ATOM 1297 O O . LEU A 1 182 ? -7.695 1.192 0.361 1.00 88.94 182 LEU A O 1
ATOM 1301 N N . ALA A 1 183 ? -6.651 1.501 2.324 1.00 90.12 183 ALA A N 1
ATOM 1302 C CA . ALA A 1 183 ? -5.359 1.023 1.850 1.00 90.12 183 ALA A CA 1
ATOM 1303 C C . ALA A 1 183 ? -5.423 -0.407 1.306 1.00 90.12 183 ALA A C 1
ATOM 1305 O O . ALA A 1 183 ? -4.977 -0.694 0.196 1.00 90.12 183 ALA A O 1
ATOM 1306 N N . VAL A 1 184 ? -6.033 -1.297 2.079 1.00 82.62 184 VAL A N 1
ATOM 1307 C CA . VAL A 1 184 ? -6.243 -2.696 1.722 1.00 82.62 184 VAL A CA 1
ATOM 1308 C C . VAL A 1 184 ? -7.112 -2.838 0.470 1.00 82.62 184 VAL A C 1
ATOM 1310 O O . VAL A 1 184 ? -6.807 -3.663 -0.394 1.00 82.62 184 VAL A O 1
ATOM 1313 N N . PHE A 1 185 ? -8.164 -2.026 0.337 1.00 86.75 185 PHE A N 1
ATOM 1314 C CA . PHE A 1 185 ? -8.995 -2.027 -0.863 1.00 86.75 185 PHE A CA 1
ATOM 1315 C C . PHE A 1 185 ? -8.183 -1.697 -2.111 1.00 86.75 185 PHE A C 1
ATOM 1317 O O . PHE A 1 185 ? -8.214 -2.473 -3.062 1.00 86.75 185 PHE A O 1
ATOM 1324 N N . HIS A 1 186 ? -7.393 -0.621 -2.103 1.00 90.12 186 HIS A N 1
ATOM 1325 C CA . HIS A 1 186 ? -6.566 -0.264 -3.261 1.00 90.12 186 HIS A CA 1
ATOM 1326 C C . HIS A 1 186 ? -5.420 -1.243 -3.509 1.00 90.12 186 HIS A C 1
ATOM 1328 O O . HIS A 1 186 ? -5.096 -1.507 -4.667 1.00 90.12 186 HIS A O 1
ATOM 1334 N N . ALA A 1 187 ? -4.849 -1.841 -2.461 1.00 85.69 187 ALA A N 1
ATOM 1335 C CA . ALA A 1 187 ? -3.876 -2.919 -2.606 1.00 85.69 187 ALA A CA 1
ATOM 1336 C C . ALA A 1 187 ? -4.453 -4.096 -3.406 1.00 85.69 187 ALA A C 1
ATOM 1338 O O . ALA A 1 187 ? -3.768 -4.652 -4.259 1.00 85.69 187 ALA A O 1
ATOM 1339 N N . VAL A 1 188 ? -5.716 -4.456 -3.182 1.00 78.88 188 VAL A N 1
ATOM 1340 C CA . VAL A 1 188 ? -6.377 -5.553 -3.899 1.00 78.88 188 VAL A CA 1
ATOM 1341 C C . VAL A 1 188 ? -6.930 -5.087 -5.246 1.00 78.88 188 VAL A C 1
ATOM 1343 O O . VAL A 1 188 ? -6.518 -5.576 -6.297 1.00 78.88 188 VAL A O 1
ATOM 1346 N N . PHE A 1 189 ? -7.860 -4.132 -5.224 1.00 84.62 189 PHE A N 1
ATOM 1347 C CA . PHE A 1 189 ? -8.589 -3.667 -6.399 1.00 84.62 189 PHE A CA 1
ATOM 1348 C C . PHE A 1 189 ? -7.663 -2.990 -7.409 1.00 84.62 189 PHE A C 1
ATOM 1350 O O . PHE A 1 189 ? -7.767 -3.260 -8.599 1.00 84.62 189 PHE A O 1
ATOM 1357 N N . GLY A 1 190 ? -6.713 -2.167 -6.955 1.00 87.94 190 GLY A N 1
ATOM 1358 C CA . GLY A 1 190 ? -5.735 -1.519 -7.827 1.00 87.94 190 GLY A CA 1
ATOM 1359 C C . GLY A 1 190 ? -4.849 -2.525 -8.558 1.00 87.94 190 GLY A C 1
ATOM 1360 O O . GLY A 1 190 ? -4.651 -2.395 -9.760 1.00 87.94 190 GLY A O 1
ATOM 1361 N N . ASN A 1 191 ? -4.370 -3.569 -7.877 1.00 84.69 191 ASN A N 1
ATOM 1362 C CA . ASN A 1 191 ? -3.561 -4.606 -8.526 1.00 84.69 191 ASN A CA 1
ATOM 1363 C C . ASN A 1 191 ? -4.379 -5.468 -9.498 1.00 84.69 191 ASN A C 1
ATOM 1365 O O . ASN A 1 191 ? -3.879 -5.791 -10.571 1.00 84.69 191 ASN A O 1
ATOM 1369 N N . LEU A 1 192 ? -5.638 -5.790 -9.174 1.00 81.19 192 LEU A N 1
ATOM 1370 C CA . LEU A 1 192 ? -6.539 -6.494 -10.095 1.00 81.19 192 LEU A CA 1
ATOM 1371 C C . LEU A 1 192 ? -6.882 -5.645 -11.324 1.00 81.19 192 LEU A C 1
ATOM 1373 O O . LEU A 1 192 ? -6.779 -6.127 -12.448 1.00 81.19 192 LEU A O 1
ATOM 1377 N N . ALA A 1 193 ? -7.232 -4.372 -11.126 1.00 86.94 193 ALA A N 1
ATOM 1378 C CA . ALA A 1 193 ? -7.491 -3.436 -12.214 1.00 86.94 193 ALA A CA 1
ATOM 1379 C C . ALA A 1 193 ? -6.248 -3.250 -13.100 1.00 86.94 193 ALA A C 1
ATOM 1381 O O . ALA A 1 193 ? -6.372 -3.187 -14.321 1.00 86.94 193 ALA A O 1
ATOM 1382 N N . GLY A 1 194 ? -5.049 -3.241 -12.507 1.00 87.94 194 GLY A N 1
ATOM 1383 C CA . GLY A 1 194 ? -3.773 -3.103 -13.214 1.00 87.94 194 GLY A CA 1
ATOM 1384 C C . GLY A 1 194 ? -3.488 -4.203 -14.237 1.00 87.94 194 GLY A C 1
ATOM 1385 O O . GLY A 1 194 ? -2.798 -3.939 -15.217 1.00 87.94 194 GLY A O 1
ATOM 1386 N N . ILE A 1 195 ? -4.075 -5.396 -14.082 1.00 82.81 195 ILE A N 1
ATOM 1387 C CA . ILE A 1 195 ? -3.968 -6.501 -15.054 1.00 82.81 195 ILE A CA 1
ATOM 1388 C C . ILE A 1 195 ? -4.455 -6.073 -16.443 1.00 82.81 195 ILE A C 1
ATOM 1390 O O . ILE A 1 195 ? -3.890 -6.498 -17.446 1.00 82.81 195 ILE A O 1
ATOM 1394 N N . VAL A 1 196 ? -5.476 -5.214 -16.496 1.00 84.38 196 VAL A N 1
ATOM 1395 C CA . VAL A 1 196 ? -6.055 -4.701 -17.745 1.00 84.38 196 VAL A CA 1
ATOM 1396 C C . VAL A 1 196 ? -5.634 -3.252 -17.986 1.00 84.38 196 VAL A C 1
ATOM 1398 O O . VAL A 1 196 ? -5.212 -2.904 -19.088 1.00 84.38 196 VAL A O 1
ATOM 1401 N N . ALA A 1 197 ? -5.703 -2.410 -16.952 1.00 90.81 197 ALA A N 1
ATOM 1402 C CA . ALA A 1 197 ? -5.434 -0.981 -17.058 1.00 90.81 197 ALA A CA 1
ATOM 1403 C C . ALA A 1 197 ? -3.980 -0.692 -17.444 1.00 90.81 197 ALA A C 1
ATOM 1405 O O . ALA A 1 197 ? -3.744 0.127 -18.326 1.00 90.81 197 ALA A O 1
ATOM 1406 N N . THR A 1 198 ? -2.998 -1.368 -16.839 1.00 90.56 198 THR A N 1
ATOM 1407 C CA . THR A 1 198 ? -1.590 -1.073 -17.121 1.00 90.56 198 THR A CA 1
ATOM 1408 C C . THR A 1 198 ? -1.204 -1.414 -18.566 1.00 90.56 198 THR A C 1
ATOM 1410 O O . THR A 1 198 ? -0.684 -0.519 -19.229 1.00 90.56 198 THR A O 1
ATOM 1413 N N . PRO A 1 199 ? -1.483 -2.614 -19.122 1.00 86.56 199 PRO A N 1
ATOM 1414 C CA . PRO A 1 199 ? -1.217 -2.885 -20.538 1.00 86.56 199 PRO A CA 1
ATOM 1415 C C . PRO A 1 199 ? -1.908 -1.906 -21.489 1.00 86.56 199 PRO A C 1
ATOM 1417 O O . PRO A 1 199 ? -1.293 -1.469 -22.458 1.00 86.56 199 PRO A O 1
ATOM 1420 N N . ALA A 1 200 ? -3.158 -1.525 -21.203 1.00 88.44 200 ALA A N 1
ATOM 1421 C CA . ALA A 1 200 ? -3.899 -0.569 -22.022 1.00 88.44 200 ALA A CA 1
ATOM 1422 C C . ALA A 1 200 ? -3.262 0.831 -21.997 1.00 88.44 200 ALA A C 1
ATOM 1424 O O . ALA A 1 200 ? -3.113 1.458 -23.044 1.00 88.44 200 ALA A O 1
ATOM 1425 N N . LEU A 1 201 ? -2.831 1.304 -20.822 1.00 91.19 201 LEU A N 1
ATOM 1426 C CA . LEU A 1 201 ? -2.113 2.574 -20.681 1.00 91.19 201 LEU A CA 1
ATOM 1427 C C . LEU A 1 201 ? -0.758 2.539 -21.394 1.00 91.19 201 LEU A C 1
ATOM 1429 O O . LEU A 1 201 ? -0.396 3.499 -22.065 1.00 91.19 201 LEU A O 1
ATOM 1433 N N . LEU A 1 202 ? -0.022 1.430 -21.305 1.00 88.94 202 LEU A N 1
ATOM 1434 C CA . LEU A 1 202 ? 1.251 1.285 -22.012 1.00 88.94 202 LEU A CA 1
ATOM 1435 C C . LEU A 1 202 ? 1.061 1.235 -23.522 1.00 88.94 202 LEU A C 1
ATOM 1437 O O . LEU A 1 202 ? 1.819 1.869 -24.243 1.00 88.94 202 LEU A O 1
ATOM 1441 N N . PHE A 1 203 ? 0.024 0.559 -24.009 1.00 85.81 203 PHE A N 1
ATOM 1442 C CA . PHE A 1 203 ? -0.337 0.619 -25.421 1.00 85.81 203 PHE A CA 1
ATOM 1443 C C . PHE A 1 203 ? -0.707 2.050 -25.849 1.00 85.81 203 PHE A C 1
ATOM 1445 O O . PHE A 1 203 ? -0.274 2.508 -26.901 1.00 85.81 203 PHE A O 1
ATOM 1452 N N . LEU A 1 204 ? -1.434 2.798 -25.014 1.00 88.06 204 LEU A N 1
ATOM 1453 C CA . LEU A 1 204 ? -1.796 4.192 -25.288 1.00 88.06 204 LEU A CA 1
ATOM 1454 C C . LEU A 1 204 ? -0.584 5.140 -25.327 1.00 88.06 204 LEU A C 1
ATOM 1456 O O . LEU A 1 204 ? -0.562 6.065 -26.139 1.00 88.06 204 LEU A O 1
ATOM 1460 N N . TYR A 1 205 ? 0.386 4.965 -24.426 1.00 88.19 205 TYR A N 1
ATOM 1461 C CA . TYR A 1 205 ? 1.527 5.878 -24.300 1.00 88.19 205 TYR A CA 1
ATOM 1462 C C . TYR A 1 205 ? 2.747 5.467 -25.127 1.00 88.19 205 TYR A C 1
ATOM 1464 O O . TYR A 1 205 ? 3.466 6.352 -25.575 1.00 88.19 205 TYR A O 1
ATOM 1472 N N . LEU A 1 206 ? 2.965 4.167 -25.342 1.00 85.31 206 LEU A N 1
ATOM 1473 C CA . LEU A 1 206 ? 4.140 3.614 -26.031 1.00 85.31 206 LEU A CA 1
ATOM 1474 C C . LEU A 1 206 ? 3.788 2.870 -27.334 1.00 85.31 206 LEU A C 1
ATOM 1476 O O . LEU A 1 206 ? 4.663 2.627 -28.157 1.00 85.31 206 LEU A O 1
ATOM 1480 N N . GLY A 1 207 ? 2.526 2.470 -27.534 1.00 68.12 207 GLY A N 1
ATOM 1481 C CA . GLY A 1 207 ? 2.104 1.620 -28.659 1.00 68.12 207 GLY A CA 1
ATOM 1482 C C . GLY A 1 207 ? 1.804 2.357 -29.969 1.00 68.12 207 GLY A C 1
ATOM 1483 O O . GLY A 1 207 ? 1.764 1.724 -31.022 1.00 68.12 207 GLY A O 1
ATOM 1484 N N . GLY A 1 208 ? 1.617 3.679 -29.944 1.00 55.16 208 GLY A N 1
ATOM 1485 C CA . GLY A 1 208 ? 1.510 4.502 -31.153 1.00 55.16 208 GLY A CA 1
ATOM 1486 C C . GLY A 1 208 ? 2.875 5.080 -31.512 1.00 55.16 208 GLY A C 1
ATOM 1487 O O . GLY A 1 208 ? 3.437 5.811 -30.705 1.00 55.16 208 GLY A O 1
ATOM 1488 N N . GLY A 1 209 ? 3.408 4.768 -32.697 1.00 47.47 209 GLY A N 1
ATOM 1489 C CA . GLY A 1 209 ? 4.761 5.130 -33.159 1.00 47.47 209 GLY A CA 1
ATOM 1490 C C . GLY A 1 209 ? 5.063 6.629 -33.339 1.00 47.47 209 GLY A C 1
ATOM 1491 O O . GLY A 1 209 ? 5.559 7.019 -34.388 1.00 47.47 209 GLY A O 1
ATOM 1492 N N . GLY A 1 210 ? 4.785 7.475 -32.344 1.00 37.06 210 GLY A N 1
ATOM 1493 C CA . GLY A 1 210 ? 4.899 8.933 -32.431 1.00 37.06 210 GLY A CA 1
ATOM 1494 C C . GLY A 1 210 ? 5.528 9.643 -31.228 1.00 37.06 210 GLY A C 1
ATOM 1495 O O . GLY A 1 210 ? 5.549 10.868 -31.220 1.00 37.06 210 GLY A O 1
ATOM 1496 N N . GLY A 1 211 ? 6.059 8.944 -30.220 1.00 36.31 211 GLY A N 1
ATOM 1497 C CA . GLY A 1 211 ? 6.672 9.613 -29.067 1.00 36.31 211 GLY A CA 1
ATOM 1498 C C . GLY A 1 211 ? 7.768 8.795 -28.400 1.00 36.31 211 GLY A C 1
ATOM 1499 O O . GLY A 1 211 ? 7.480 8.042 -27.486 1.00 36.31 211 GLY A O 1
ATOM 1500 N N . GLY A 1 212 ? 9.017 8.989 -28.839 1.00 38.53 212 GLY A N 1
ATOM 1501 C CA . GLY A 1 212 ? 10.212 8.604 -28.079 1.00 38.53 212 GLY A CA 1
ATOM 1502 C C . GLY A 1 212 ? 10.728 7.173 -28.269 1.00 38.53 212 GLY A C 1
ATOM 1503 O O . GLY A 1 212 ? 10.693 6.382 -27.349 1.00 38.53 212 GLY A O 1
ATOM 1504 N N . GLY A 1 213 ? 11.318 6.859 -29.426 1.00 40.09 213 GLY A N 1
ATOM 1505 C CA . GLY A 1 213 ? 12.475 5.943 -29.519 1.00 40.09 213 GLY A CA 1
ATOM 1506 C C . GLY A 1 213 ? 12.326 4.438 -29.218 1.00 40.09 213 GLY A C 1
ATOM 1507 O O . GLY A 1 213 ? 13.285 3.709 -29.469 1.00 40.09 213 GLY A O 1
ATOM 1508 N N . GLY A 1 214 ? 11.186 3.936 -28.744 1.00 40.12 214 GLY A N 1
ATOM 1509 C CA . GLY A 1 214 ? 10.924 2.501 -28.576 1.00 40.12 214 GLY A CA 1
ATOM 1510 C C . GLY A 1 214 ? 10.012 1.963 -29.678 1.00 40.12 214 GLY A C 1
ATOM 1511 O O . GLY A 1 214 ? 8.823 2.254 -29.693 1.00 40.12 214 GLY A O 1
ATOM 1512 N N . GLY A 1 215 ? 10.562 1.198 -30.626 1.00 40.03 215 GLY A N 1
ATOM 1513 C CA . GLY A 1 215 ? 9.863 0.717 -31.823 1.00 40.03 215 GLY A CA 1
ATOM 1514 C C . GLY A 1 215 ? 8.469 0.130 -31.565 1.00 40.03 215 GLY A C 1
ATOM 1515 O O . GLY A 1 215 ? 8.321 -0.873 -30.870 1.00 40.03 215 GLY A O 1
ATOM 1516 N N . GLY A 1 216 ? 7.463 0.723 -32.215 1.00 41.91 216 GLY A N 1
ATOM 1517 C CA . GLY A 1 216 ? 6.070 0.270 -32.277 1.00 41.91 216 GLY A CA 1
ATOM 1518 C C . GLY A 1 216 ? 5.857 -1.039 -33.048 1.00 41.91 216 GLY A C 1
ATOM 1519 O O . GLY A 1 216 ? 4.903 -1.163 -33.809 1.00 41.91 216 GLY A O 1
ATOM 1520 N N . ALA A 1 217 ? 6.729 -2.027 -32.869 1.00 43.25 217 ALA A N 1
ATOM 1521 C CA . ALA A 1 217 ? 6.599 -3.343 -33.474 1.00 43.25 217 ALA A CA 1
ATOM 1522 C C . ALA A 1 217 ? 6.358 -4.393 -32.379 1.00 43.25 217 ALA A C 1
ATOM 1524 O O . ALA A 1 217 ? 7.299 -4.925 -31.798 1.00 43.25 217 ALA A O 1
ATOM 1525 N N . GLY A 1 218 ? 5.085 -4.705 -32.106 1.00 52.16 218 GLY A N 1
ATOM 1526 C CA . GLY A 1 218 ? 4.721 -6.010 -31.534 1.00 52.16 218 GLY A CA 1
ATOM 1527 C C . GLY A 1 218 ? 3.970 -6.047 -30.201 1.00 52.16 218 GLY A C 1
ATOM 1528 O O . GLY A 1 218 ? 3.761 -7.144 -29.687 1.00 52.16 218 GLY A O 1
ATOM 1529 N N . VAL A 1 219 ? 3.521 -4.924 -29.628 1.00 57.69 219 VAL A N 1
ATOM 1530 C CA . VAL A 1 219 ? 2.693 -4.977 -28.405 1.00 57.69 219 VAL A CA 1
ATOM 1531 C C . VAL A 1 219 ? 1.258 -5.378 -28.765 1.00 57.69 219 VAL A C 1
ATOM 1533 O O . VAL A 1 219 ? 0.388 -4.532 -28.966 1.00 57.69 219 VAL A O 1
ATOM 1536 N N . ASN A 1 220 ? 0.997 -6.684 -28.851 1.00 72.69 220 ASN A N 1
ATOM 1537 C CA . ASN A 1 220 ? -0.362 -7.204 -28.955 1.00 72.69 220 ASN A CA 1
ATOM 1538 C C . ASN A 1 220 ? -1.033 -7.134 -27.576 1.00 72.69 220 ASN A C 1
ATOM 1540 O O . ASN A 1 220 ? -0.777 -7.958 -26.693 1.00 72.69 220 ASN A O 1
ATOM 1544 N N . LEU A 1 221 ? -1.887 -6.124 -27.387 1.00 76.06 221 LEU A N 1
ATOM 1545 C CA . LEU A 1 221 ? -2.620 -5.905 -26.139 1.00 76.06 221 LEU A CA 1
ATOM 1546 C C . LEU A 1 221 ? -3.409 -7.154 -25.714 1.00 76.06 221 LEU A C 1
ATOM 1548 O O . LEU A 1 221 ? -3.435 -7.475 -24.527 1.00 76.06 221 LEU A O 1
ATOM 1552 N N . ALA A 1 222 ? -4.005 -7.879 -26.668 1.00 78.75 222 ALA A N 1
ATOM 1553 C CA . ALA A 1 222 ? -4.777 -9.083 -26.379 1.00 78.75 222 ALA A CA 1
ATOM 1554 C C . ALA A 1 222 ? -3.888 -10.202 -25.816 1.00 78.75 222 ALA A C 1
ATOM 1556 O O . ALA A 1 222 ? -4.233 -10.793 -24.793 1.00 78.75 222 ALA A O 1
ATOM 1557 N N . ASP A 1 223 ? -2.714 -10.431 -26.409 1.00 77.50 223 ASP A N 1
ATOM 1558 C CA . ASP A 1 223 ? -1.768 -11.448 -25.934 1.00 77.50 223 ASP A CA 1
ATOM 1559 C C . ASP A 1 223 ? -1.187 -11.080 -24.564 1.00 77.50 223 ASP A C 1
ATOM 1561 O O . ASP A 1 223 ? -1.065 -11.936 -23.682 1.00 77.50 223 ASP A O 1
ATOM 1565 N N . ALA A 1 224 ? -0.871 -9.798 -24.350 1.00 75.81 224 ALA A N 1
ATOM 1566 C CA . ALA A 1 224 ? -0.387 -9.298 -23.067 1.00 75.81 224 ALA A CA 1
ATOM 1567 C C . ALA A 1 224 ? -1.434 -9.493 -21.959 1.00 75.81 224 ALA A C 1
ATOM 1569 O O . ALA A 1 224 ? -1.119 -10.057 -20.907 1.00 75.81 224 ALA A O 1
ATOM 1570 N N . VAL A 1 225 ? -2.686 -9.088 -22.204 1.00 81.06 225 VAL A N 1
ATOM 1571 C CA . VAL A 1 225 ? -3.795 -9.257 -21.254 1.00 81.06 225 VAL A CA 1
ATOM 1572 C C . VAL A 1 225 ? -4.084 -10.740 -21.014 1.00 81.06 225 VAL A C 1
ATOM 1574 O O . VAL A 1 225 ? -4.165 -11.152 -19.859 1.00 81.06 225 VAL A O 1
ATOM 1577 N N . ALA A 1 226 ? -4.167 -11.572 -22.057 1.00 84.06 226 ALA A N 1
ATOM 1578 C CA . ALA A 1 226 ? -4.407 -13.010 -21.917 1.00 84.06 226 ALA A CA 1
ATOM 1579 C C . ALA A 1 226 ? -3.313 -13.694 -21.080 1.00 84.06 226 ALA A C 1
ATOM 1581 O O . ALA A 1 226 ? -3.599 -14.473 -20.161 1.00 84.06 226 ALA A O 1
ATOM 1582 N N . LYS A 1 227 ? -2.046 -13.354 -21.335 1.00 79.88 227 LYS A N 1
ATOM 1583 C CA . LYS A 1 227 ? -0.913 -13.893 -20.584 1.00 79.88 227 LYS A CA 1
ATOM 1584 C C . LYS A 1 227 ? -0.931 -13.434 -19.129 1.00 79.88 227 LYS A C 1
ATOM 1586 O O . LYS A 1 227 ? -0.763 -14.274 -18.244 1.00 79.88 227 LYS A O 1
ATOM 1591 N N . LEU A 1 228 ? -1.216 -12.162 -18.849 1.00 79.38 228 LEU A N 1
ATOM 1592 C CA . LEU A 1 228 ? -1.377 -11.666 -17.476 1.00 79.38 228 LEU A CA 1
ATOM 1593 C C . LEU A 1 228 ? -2.576 -12.296 -16.765 1.00 79.38 228 LEU A C 1
ATOM 1595 O O . LEU A 1 228 ? -2.462 -12.635 -15.590 1.00 79.38 228 LEU A O 1
ATOM 1599 N N . CYS A 1 229 ? -3.691 -12.537 -17.454 1.00 84.06 229 CYS A N 1
ATOM 1600 C CA . CYS A 1 229 ? -4.813 -13.280 -16.885 1.00 84.06 229 CYS A CA 1
ATOM 1601 C C . CYS A 1 229 ? -4.370 -14.678 -16.427 1.00 84.06 229 CYS A C 1
ATOM 1603 O O . CYS A 1 229 ? -4.715 -15.100 -15.328 1.00 84.06 229 CYS A O 1
ATOM 1605 N N . SER A 1 230 ? -3.534 -15.370 -17.206 1.00 84.38 230 SER A N 1
ATOM 1606 C CA . SER A 1 230 ? -3.014 -16.690 -16.821 1.00 84.38 230 SER A CA 1
ATOM 1607 C C . SER A 1 230 ? -1.959 -16.653 -15.701 1.00 84.38 230 SER A C 1
ATOM 1609 O O . SER A 1 230 ? -1.916 -17.549 -14.859 1.00 84.38 230 SER A O 1
ATOM 1611 N N . VAL A 1 231 ? -1.094 -15.633 -15.677 1.00 80.44 231 VAL A N 1
ATOM 1612 C CA . VAL A 1 231 ? 0.059 -15.550 -14.758 1.00 80.44 231 VAL A CA 1
ATOM 1613 C C . VAL A 1 231 ? -0.297 -14.860 -13.441 1.00 80.44 231 VAL A C 1
ATOM 1615 O O . VAL A 1 231 ? 0.304 -15.164 -12.413 1.00 80.44 231 VAL A O 1
ATOM 1618 N N . VAL A 1 232 ? -1.272 -13.951 -13.465 1.00 77.56 232 VAL A N 1
ATOM 1619 C CA . VAL A 1 232 ? -1.645 -13.079 -12.346 1.00 77.56 232 VAL A CA 1
ATOM 1620 C C . VAL A 1 232 ? -3.075 -13.358 -11.893 1.00 77.56 232 VAL A C 1
ATOM 1622 O O . VAL A 1 232 ? -3.278 -13.770 -10.754 1.00 77.56 232 VAL A O 1
ATOM 1625 N N . LEU A 1 233 ? -4.074 -13.177 -12.766 1.00 83.12 233 LEU A N 1
ATOM 1626 C CA . LEU A 1 233 ? -5.483 -13.250 -12.356 1.00 83.12 233 LEU A CA 1
ATOM 1627 C C . LEU A 1 233 ? -5.881 -14.661 -11.907 1.00 83.12 233 LEU A C 1
ATOM 1629 O O . LEU A 1 233 ? -6.443 -14.825 -10.828 1.00 83.12 233 LEU A O 1
ATOM 1633 N N . ALA A 1 234 ? -5.561 -15.678 -12.707 1.00 89.50 234 ALA A N 1
ATOM 1634 C CA . ALA A 1 234 ? -5.885 -17.070 -12.424 1.00 89.50 234 ALA A CA 1
ATOM 1635 C C . ALA A 1 234 ? -5.333 -17.549 -11.065 1.00 89.50 234 ALA A C 1
ATOM 1637 O O . ALA A 1 234 ? -6.125 -18.060 -10.269 1.00 89.50 234 ALA A O 1
ATOM 1638 N N . PRO A 1 235 ? -4.040 -17.356 -10.723 1.00 88.75 235 PRO A N 1
ATOM 1639 C CA . PRO A 1 235 ? -3.552 -17.713 -9.394 1.00 88.75 235 PRO A CA 1
ATOM 1640 C C . PRO A 1 235 ? -4.183 -16.875 -8.275 1.00 88.75 235 PRO A C 1
ATOM 1642 O O . PRO A 1 235 ? -4.515 -17.446 -7.240 1.00 88.75 235 PRO A O 1
ATOM 1645 N N . VAL A 1 236 ? -4.433 -15.570 -8.459 1.00 84.44 236 VAL A N 1
ATOM 1646 C CA . VAL A 1 236 ? -5.142 -14.768 -7.436 1.00 84.44 236 VAL A CA 1
ATOM 1647 C C . VAL A 1 236 ? -6.540 -15.332 -7.163 1.00 84.44 236 VAL A C 1
ATOM 1649 O O . VAL A 1 236 ? -6.905 -15.519 -6.001 1.00 84.44 236 VAL A O 1
ATOM 1652 N N . VAL A 1 237 ? -7.306 -15.648 -8.213 1.00 86.50 237 VAL A N 1
ATOM 1653 C CA . VAL A 1 237 ? -8.647 -16.245 -8.097 1.00 86.50 237 VAL A CA 1
ATOM 1654 C C . VAL A 1 237 ? -8.571 -17.610 -7.421 1.00 86.50 237 VAL A C 1
ATOM 1656 O O . VAL A 1 237 ? -9.311 -17.852 -6.472 1.00 86.50 237 VAL A O 1
ATOM 1659 N N . ALA A 1 238 ? -7.635 -18.472 -7.825 1.00 91.44 238 ALA A N 1
ATOM 1660 C CA . ALA A 1 238 ? -7.430 -19.766 -7.179 1.00 91.44 238 ALA A CA 1
ATOM 1661 C C . ALA A 1 238 ? -7.129 -19.612 -5.677 1.00 91.44 238 ALA A C 1
ATOM 1663 O O . ALA A 1 238 ? -7.687 -20.333 -4.852 1.00 91.44 238 ALA A O 1
ATOM 1664 N N . GLY A 1 239 ? -6.310 -18.629 -5.299 1.00 89.56 239 GLY A N 1
ATOM 1665 C CA . GLY A 1 239 ? -5.979 -18.352 -3.902 1.00 89.56 239 GLY A CA 1
ATOM 1666 C C . GLY A 1 239 ? -7.176 -17.824 -3.112 1.00 89.56 239 GLY A C 1
ATOM 1667 O O . GLY A 1 239 ? -7.389 -18.225 -1.966 1.00 89.56 239 GLY A O 1
ATOM 1668 N N . ALA A 1 240 ? -8.001 -16.983 -3.737 1.00 85.44 240 ALA A N 1
ATOM 1669 C CA . ALA A 1 240 ? -9.259 -16.522 -3.162 1.00 85.44 240 ALA A CA 1
ATOM 1670 C C . ALA A 1 240 ? -10.257 -17.681 -2.978 1.00 85.44 240 ALA A C 1
ATOM 1672 O O . ALA A 1 240 ? -10.908 -17.762 -1.937 1.00 85.44 240 ALA A O 1
ATOM 1673 N N . CYS A 1 241 ? -10.327 -18.624 -3.925 1.00 89.50 241 CYS A N 1
ATOM 1674 C CA . CYS A 1 241 ? -11.126 -19.846 -3.798 1.00 89.50 241 CYS A CA 1
ATOM 1675 C C . CYS A 1 241 ? -10.633 -20.735 -2.649 1.00 89.50 241 CYS A C 1
ATOM 1677 O O . CYS A 1 241 ? -11.447 -21.209 -1.860 1.00 89.50 241 CYS A O 1
ATOM 1679 N N . VAL A 1 242 ? -9.313 -20.909 -2.495 1.00 89.94 242 VAL A N 1
ATOM 1680 C CA . VAL A 1 242 ? -8.730 -21.615 -1.338 1.00 89.94 242 VAL A CA 1
ATOM 1681 C C . VAL A 1 242 ? -9.155 -20.933 -0.041 1.00 89.94 242 VAL A C 1
ATOM 1683 O O . VAL A 1 242 ? -9.606 -21.597 0.888 1.00 89.94 242 VAL A O 1
ATOM 1686 N N . ARG A 1 243 ? -9.080 -19.600 0.018 1.00 84.50 243 ARG A N 1
ATOM 1687 C CA . ARG A 1 243 ? -9.509 -18.830 1.189 1.00 84.50 243 ARG A CA 1
ATOM 1688 C C . ARG A 1 243 ? -11.013 -18.935 1.461 1.00 84.50 243 ARG A C 1
ATOM 1690 O O . ARG A 1 243 ? -11.405 -18.876 2.620 1.00 84.50 243 ARG A O 1
ATOM 1697 N N . ALA A 1 244 ? -11.854 -19.089 0.441 1.00 84.88 244 ALA A N 1
ATOM 1698 C CA . ALA A 1 244 ? -13.302 -19.207 0.614 1.00 84.88 244 ALA A CA 1
ATOM 1699 C C . ALA A 1 244 ? -13.712 -20.485 1.372 1.00 84.88 244 ALA A C 1
ATOM 1701 O O . ALA A 1 244 ? -14.787 -20.530 1.969 1.00 84.88 244 ALA A O 1
ATOM 1702 N N . VAL A 1 245 ? -12.853 -21.511 1.399 1.00 89.69 245 VAL A N 1
ATOM 1703 C CA . VAL A 1 245 ? -13.096 -22.744 2.156 1.00 89.69 245 VAL A CA 1
ATOM 1704 C C . VAL A 1 245 ? -12.857 -22.494 3.658 1.00 89.69 245 VAL A C 1
ATOM 1706 O O . VAL A 1 245 ? -11.722 -22.213 4.046 1.00 89.69 245 VAL A O 1
ATOM 1709 N N . PRO A 1 246 ? -13.855 -22.673 4.552 1.00 83.69 246 PRO A N 1
ATOM 1710 C CA . PRO A 1 246 ? -13.742 -22.293 5.970 1.00 83.69 246 PRO A CA 1
ATOM 1711 C C . PRO A 1 246 ? -12.574 -22.941 6.727 1.00 83.69 246 PRO A C 1
ATOM 1713 O O . PRO A 1 246 ? -11.931 -22.298 7.555 1.00 83.69 246 PRO A O 1
ATOM 1716 N N . ARG A 1 247 ? -12.260 -24.209 6.423 1.00 85.62 247 ARG A N 1
ATOM 1717 C CA . ARG A 1 247 ? -11.123 -24.926 7.029 1.00 85.62 247 ARG A CA 1
ATOM 1718 C C . ARG A 1 247 ? -9.779 -24.327 6.612 1.00 85.62 247 ARG A C 1
ATOM 1720 O O . ARG A 1 247 ? -8.891 -24.171 7.445 1.00 85.62 247 ARG A O 1
ATOM 1727 N N . ALA A 1 248 ? -9.647 -23.963 5.338 1.00 83.38 248 ALA A N 1
ATOM 1728 C CA . ALA A 1 248 ? -8.451 -23.316 4.823 1.00 83.38 248 ALA A CA 1
ATOM 1729 C C . ALA A 1 248 ? -8.341 -21.879 5.348 1.00 83.38 248 ALA A C 1
ATOM 1731 O O . ALA A 1 248 ? -7.275 -21.497 5.816 1.00 83.38 248 ALA A O 1
ATOM 1732 N N . ALA A 1 249 ? -9.439 -21.114 5.386 1.00 80.31 249 ALA A N 1
ATOM 1733 C CA . ALA A 1 249 ? -9.468 -19.796 6.021 1.00 80.31 249 ALA A CA 1
ATOM 1734 C C . ALA A 1 249 ? -8.953 -19.848 7.464 1.00 80.31 249 ALA A C 1
ATOM 1736 O O . ALA A 1 249 ? -8.070 -19.070 7.815 1.00 80.31 249 ALA A O 1
ATOM 1737 N N . ALA A 1 250 ? -9.445 -20.793 8.274 1.00 81.69 250 ALA A N 1
ATOM 1738 C CA . ALA A 1 250 ? -8.996 -20.984 9.651 1.00 81.69 250 ALA A CA 1
ATOM 1739 C C . ALA A 1 250 ? -7.487 -21.276 9.724 1.00 81.69 250 ALA A C 1
ATOM 1741 O O . ALA A 1 250 ? -6.770 -20.593 10.457 1.00 81.69 250 ALA A O 1
ATOM 1742 N N . ALA A 1 251 ? -6.977 -22.198 8.903 1.00 83.25 251 ALA A N 1
ATOM 1743 C CA . ALA A 1 251 ? -5.545 -22.505 8.838 1.00 83.25 251 ALA A CA 1
ATOM 1744 C C . ALA A 1 251 ? -4.690 -21.290 8.420 1.00 83.25 251 ALA A C 1
ATOM 1746 O O . ALA A 1 251 ? -3.596 -21.079 8.945 1.00 83.25 251 ALA A O 1
ATOM 1747 N N . LEU A 1 252 ? -5.210 -20.441 7.529 1.00 83.50 252 LEU A N 1
ATOM 1748 C CA . LEU A 1 252 ? -4.544 -19.225 7.052 1.00 83.50 252 LEU A CA 1
ATOM 1749 C C . LEU A 1 252 ? -4.547 -18.076 8.067 1.00 83.50 252 LEU A C 1
ATOM 1751 O O . LEU A 1 252 ? -3.823 -17.096 7.884 1.00 83.50 252 LEU A O 1
ATOM 1755 N N . THR A 1 253 ? -5.340 -18.155 9.141 1.00 79.44 253 THR A N 1
ATOM 1756 C CA . THR A 1 253 ? -5.320 -17.123 10.192 1.00 79.44 253 THR A CA 1
ATOM 1757 C C . THR A 1 253 ? -4.115 -17.228 11.121 1.00 79.44 253 THR A C 1
ATOM 1759 O O . THR A 1 253 ? -3.733 -16.213 11.707 1.00 79.44 253 THR A O 1
ATOM 1762 N N . GLY A 1 254 ? -3.480 -18.404 11.202 1.00 83.38 254 GLY A N 1
ATOM 1763 C CA . GLY A 1 254 ? -2.335 -18.652 12.071 1.00 83.38 254 GLY A CA 1
ATOM 1764 C C . GLY A 1 254 ? -1.153 -17.727 11.771 1.00 83.38 254 GLY A C 1
ATOM 1765 O O . GLY A 1 254 ? -0.708 -17.611 10.627 1.00 83.38 254 GLY A O 1
ATOM 1766 N N . ALA A 1 255 ? -0.606 -17.093 12.813 1.00 79.50 255 ALA A N 1
ATOM 1767 C CA . ALA A 1 255 ? 0.509 -16.152 12.686 1.00 79.50 255 ALA A CA 1
ATOM 1768 C C . ALA A 1 255 ? 1.742 -16.779 12.003 1.00 79.50 255 ALA A C 1
ATOM 1770 O O . ALA A 1 255 ? 2.389 -16.131 11.179 1.00 79.50 255 ALA A O 1
ATOM 1771 N N . GLY A 1 256 ? 2.030 -18.057 12.284 1.00 86.62 256 GLY A N 1
ATOM 1772 C CA . GLY A 1 256 ? 3.124 -18.800 11.650 1.00 86.62 256 GLY A CA 1
ATOM 1773 C C . GLY A 1 256 ? 2.929 -18.993 10.143 1.00 86.62 256 GLY A C 1
ATOM 1774 O O . GLY A 1 256 ? 3.846 -18.725 9.369 1.00 86.62 256 GLY A O 1
ATOM 1775 N N . VAL A 1 257 ? 1.718 -19.369 9.717 1.00 87.12 257 VAL A N 1
ATOM 1776 C CA . VAL A 1 257 ? 1.377 -19.553 8.296 1.00 87.12 257 VAL A CA 1
ATOM 1777 C C . VAL A 1 257 ? 1.459 -18.223 7.558 1.00 87.12 257 VAL A C 1
ATOM 1779 O O . VAL A 1 257 ? 2.150 -18.133 6.549 1.00 87.12 257 VAL A O 1
ATOM 1782 N N . LYS A 1 258 ? 0.852 -17.155 8.091 1.00 81.31 258 LYS A N 1
ATOM 1783 C CA . LYS A 1 258 ? 0.949 -15.811 7.494 1.00 81.31 258 LYS A CA 1
ATOM 1784 C C . LYS A 1 258 ? 2.396 -15.357 7.326 1.00 81.31 258 LYS A C 1
ATOM 1786 O O . LYS A 1 258 ? 2.759 -14.835 6.272 1.00 81.31 258 LYS A O 1
ATOM 1791 N N . ARG A 1 259 ? 3.233 -15.583 8.344 1.00 84.38 259 ARG A N 1
ATOM 1792 C CA . ARG A 1 259 ? 4.661 -15.249 8.303 1.00 84.38 259 ARG A CA 1
ATOM 1793 C C . ARG A 1 259 ? 5.396 -16.058 7.232 1.00 84.38 259 ARG A C 1
ATOM 1795 O O . ARG A 1 259 ? 6.188 -15.479 6.495 1.00 84.38 259 ARG A O 1
ATOM 1802 N N . ALA A 1 260 ? 5.119 -17.356 7.115 1.00 87.75 260 ALA A N 1
ATOM 1803 C CA . ALA A 1 260 ? 5.705 -18.212 6.085 1.00 87.75 260 ALA A CA 1
ATOM 1804 C C . ALA A 1 260 ? 5.284 -17.779 4.673 1.00 87.75 260 ALA A C 1
ATOM 1806 O O . ALA A 1 260 ? 6.142 -17.560 3.824 1.00 87.75 260 ALA A O 1
ATOM 1807 N N . LEU A 1 261 ? 3.985 -17.566 4.442 1.00 86.00 261 LEU A N 1
ATOM 1808 C CA . LEU A 1 261 ? 3.453 -17.097 3.161 1.00 86.00 261 LEU A CA 1
ATOM 1809 C C . LEU A 1 261 ? 4.059 -15.748 2.748 1.00 86.00 261 LEU A C 1
ATOM 1811 O O . LEU A 1 261 ? 4.468 -15.578 1.600 1.00 86.00 261 LEU A O 1
ATOM 1815 N N . ARG A 1 262 ? 4.189 -14.809 3.695 1.00 82.69 262 ARG A N 1
ATOM 1816 C CA . ARG A 1 262 ? 4.879 -13.535 3.457 1.00 82.69 262 ARG A CA 1
ATOM 1817 C C . ARG A 1 262 ? 6.343 -13.749 3.069 1.00 82.69 262 ARG A C 1
ATOM 1819 O O . ARG A 1 262 ? 6.782 -13.182 2.078 1.00 82.69 262 ARG A O 1
ATOM 1826 N N . ARG A 1 263 ? 7.084 -14.591 3.799 1.00 86.62 263 ARG A N 1
ATOM 1827 C CA . ARG A 1 263 ? 8.494 -14.889 3.485 1.00 86.62 263 ARG A CA 1
ATOM 1828 C C . ARG A 1 263 ? 8.671 -15.541 2.116 1.00 86.62 263 ARG A C 1
ATOM 1830 O O . ARG A 1 263 ? 9.630 -15.210 1.430 1.00 86.62 263 ARG A O 1
ATOM 1837 N N . VAL A 1 264 ? 7.760 -16.425 1.705 1.00 88.88 264 VAL A N 1
ATOM 1838 C CA . VAL A 1 264 ? 7.773 -17.011 0.354 1.00 88.88 264 VAL A CA 1
ATOM 1839 C C . VAL A 1 264 ? 7.567 -15.923 -0.697 1.00 88.88 264 VAL A C 1
ATOM 1841 O O . VAL A 1 264 ? 8.352 -15.835 -1.636 1.00 88.88 264 VAL A O 1
ATOM 1844 N N . SER A 1 265 ? 6.563 -15.059 -0.518 1.00 82.00 265 SER A N 1
ATOM 1845 C CA . SER A 1 265 ? 6.313 -13.927 -1.419 1.00 82.00 265 SER A CA 1
ATOM 1846 C C . SER A 1 265 ? 7.530 -13.002 -1.528 1.00 82.00 265 SER A C 1
ATOM 1848 O O . SER A 1 265 ? 7.954 -12.665 -2.631 1.00 82.00 265 SER A O 1
ATOM 1850 N N . ASP A 1 266 ? 8.121 -12.622 -0.395 1.00 80.06 266 ASP A N 1
ATOM 1851 C CA . ASP A 1 266 ? 9.307 -11.766 -0.353 1.00 80.06 266 ASP A CA 1
ATOM 1852 C C . ASP A 1 266 ? 10.514 -12.445 -1.015 1.00 80.06 266 ASP A C 1
ATOM 1854 O O . ASP A 1 266 ? 11.226 -11.813 -1.791 1.00 80.06 266 ASP A O 1
ATOM 1858 N N . GLY A 1 267 ? 10.711 -13.744 -0.773 1.00 86.12 267 GLY A N 1
ATOM 1859 C CA . GLY A 1 267 ? 11.770 -14.539 -1.395 1.00 86.12 267 GLY A CA 1
ATOM 1860 C C . GLY A 1 267 ? 11.647 -14.609 -2.917 1.00 86.12 267 GLY A C 1
ATOM 1861 O O . GLY A 1 267 ? 12.650 -14.472 -3.613 1.00 86.12 267 GLY A O 1
ATOM 1862 N N . VAL A 1 268 ? 10.426 -14.744 -3.450 1.00 83.62 268 VAL A N 1
ATOM 1863 C CA . VAL A 1 268 ? 10.180 -14.676 -4.900 1.00 83.62 268 VAL A CA 1
ATOM 1864 C C . VAL A 1 268 ? 10.560 -13.302 -5.451 1.00 83.62 268 VAL A C 1
ATOM 1866 O O . VAL A 1 268 ? 11.250 -13.237 -6.464 1.00 83.62 268 VAL A O 1
ATOM 1869 N N . ILE A 1 269 ? 10.170 -12.204 -4.792 1.00 77.75 269 ILE A N 1
ATOM 1870 C CA . ILE A 1 269 ? 10.526 -10.845 -5.238 1.00 77.75 269 ILE A CA 1
ATOM 1871 C C . ILE A 1 269 ? 12.048 -10.664 -5.262 1.00 77.75 269 ILE A C 1
ATOM 1873 O O . ILE A 1 269 ? 12.590 -10.184 -6.257 1.00 77.75 269 ILE A O 1
ATOM 1877 N N . LEU A 1 270 ? 12.744 -11.087 -4.204 1.00 82.06 270 LEU A N 1
ATOM 1878 C CA . LEU A 1 270 ? 14.207 -11.039 -4.144 1.00 82.06 270 LEU A CA 1
ATOM 1879 C C . LEU A 1 270 ? 14.850 -11.872 -5.260 1.00 82.06 270 LEU A C 1
ATOM 1881 O O . LEU A 1 270 ? 15.786 -11.405 -5.904 1.00 82.06 270 LEU A O 1
ATOM 1885 N N . ALA A 1 271 ? 14.308 -13.054 -5.561 1.00 84.12 271 ALA A N 1
ATOM 1886 C CA . ALA A 1 271 ? 14.784 -13.894 -6.656 1.00 84.12 271 ALA A CA 1
ATOM 1887 C C . ALA A 1 271 ? 14.548 -13.263 -8.043 1.00 84.12 271 ALA A C 1
ATOM 1889 O O . ALA A 1 271 ? 15.395 -13.402 -8.926 1.00 84.12 271 ALA A O 1
ATOM 1890 N N . ILE A 1 272 ? 13.440 -12.537 -8.244 1.00 77.56 272 ILE A N 1
ATOM 1891 C CA . ILE A 1 272 ? 13.189 -11.773 -9.480 1.00 77.56 272 ILE A CA 1
ATOM 1892 C C . ILE A 1 272 ? 14.221 -10.651 -9.619 1.00 77.56 272 ILE A C 1
ATOM 1894 O O . ILE A 1 272 ? 14.784 -10.464 -10.701 1.00 77.56 272 ILE A O 1
ATOM 1898 N N . VAL A 1 273 ? 14.490 -9.911 -8.538 1.00 76.75 273 VAL A N 1
ATOM 1899 C CA . VAL A 1 273 ? 15.511 -8.855 -8.537 1.00 76.75 273 VAL A CA 1
ATOM 1900 C C . VAL A 1 273 ? 16.881 -9.451 -8.839 1.00 76.75 273 VAL A C 1
ATOM 1902 O O . VAL A 1 273 ? 17.553 -8.966 -9.744 1.00 76.75 273 VAL A O 1
ATOM 1905 N N . TYR A 1 274 ? 17.260 -10.534 -8.158 1.00 84.88 274 TYR A N 1
ATOM 1906 C CA . TYR A 1 274 ? 18.501 -11.260 -8.418 1.00 84.88 274 TYR A CA 1
ATOM 1907 C C . TYR A 1 274 ? 18.617 -11.664 -9.894 1.00 84.88 274 TYR A C 1
ATOM 1909 O O . TYR A 1 274 ? 19.586 -11.286 -10.543 1.00 84.88 274 TYR A O 1
ATOM 1917 N N . ASN A 1 275 ? 17.598 -12.321 -10.468 1.00 83.88 275 ASN A N 1
ATOM 1918 C CA . ASN A 1 275 ? 17.597 -12.704 -11.885 1.00 83.88 275 ASN A CA 1
ATOM 1919 C C . ASN A 1 275 ? 17.748 -11.500 -12.823 1.00 83.88 275 ASN A C 1
ATOM 1921 O O . ASN A 1 275 ? 18.513 -11.554 -13.786 1.00 83.88 275 ASN A O 1
ATOM 1925 N N . THR A 1 276 ? 17.038 -10.411 -12.530 1.00 75.31 276 THR A N 1
ATOM 1926 C CA . THR A 1 276 ? 17.084 -9.192 -13.342 1.00 75.31 276 THR A CA 1
ATOM 1927 C C . THR A 1 276 ? 18.484 -8.590 -13.328 1.00 75.31 276 THR A C 1
ATOM 1929 O O . THR A 1 276 ? 19.049 -8.365 -14.392 1.00 75.31 276 THR A O 1
ATOM 1932 N N . PHE A 1 277 ? 19.088 -8.417 -12.149 1.00 77.31 277 PHE A N 1
ATOM 1933 C CA . PHE A 1 277 ? 20.450 -7.898 -12.038 1.00 77.31 277 PHE A CA 1
ATOM 1934 C C . PHE A 1 277 ? 21.496 -8.862 -12.605 1.00 77.31 277 PHE A C 1
ATOM 1936 O O . PHE A 1 277 ? 22.452 -8.394 -13.206 1.00 77.31 277 PHE A O 1
ATOM 1943 N N . CYS A 1 278 ? 21.331 -10.183 -12.489 1.00 82.50 278 CYS A N 1
ATOM 1944 C CA . CYS A 1 278 ? 22.239 -11.145 -13.121 1.00 82.50 278 CYS A CA 1
ATOM 1945 C C . CYS A 1 278 ? 22.250 -11.005 -14.646 1.00 82.50 278 CYS A C 1
ATOM 1947 O O . CYS A 1 278 ? 23.320 -11.026 -15.251 1.00 82.50 278 CYS A O 1
ATOM 1949 N N . ASN A 1 279 ? 21.075 -10.837 -15.263 1.00 75.38 279 ASN A N 1
ATOM 1950 C CA . ASN A 1 279 ? 20.973 -10.542 -16.692 1.00 75.38 279 ASN A CA 1
ATOM 1951 C C . ASN A 1 279 ? 21.633 -9.198 -17.015 1.00 75.38 279 ASN A C 1
ATOM 1953 O O . ASN A 1 279 ? 22.484 -9.139 -17.895 1.00 75.38 279 ASN A O 1
ATOM 1957 N N . THR A 1 280 ? 21.338 -8.154 -16.237 1.00 72.00 280 THR A N 1
ATOM 1958 C CA . THR A 1 280 ? 21.938 -6.826 -16.417 1.00 72.00 280 THR A CA 1
ATOM 1959 C C . THR A 1 280 ? 23.463 -6.831 -16.269 1.00 72.00 280 THR A C 1
ATOM 1961 O O . THR A 1 280 ? 24.149 -6.177 -17.038 1.00 72.00 280 THR A O 1
ATOM 1964 N N . PHE A 1 281 ? 24.039 -7.556 -15.308 1.00 79.06 281 PHE A N 1
ATOM 1965 C CA . PHE A 1 281 ? 25.494 -7.618 -15.128 1.00 79.06 281 PHE A CA 1
ATOM 1966 C C . PHE A 1 281 ? 26.183 -8.480 -16.188 1.00 79.06 281 PHE A C 1
ATOM 1968 O O . PHE A 1 281 ? 27.305 -8.162 -16.573 1.00 79.06 281 PHE A O 1
ATOM 1975 N N . ARG A 1 282 ? 25.525 -9.540 -16.678 1.00 80.00 282 ARG A N 1
ATOM 1976 C CA . ARG A 1 282 ? 26.032 -10.351 -17.796 1.00 80.00 282 ARG A CA 1
ATOM 1977 C C . ARG A 1 282 ? 26.049 -9.553 -19.098 1.00 80.00 282 ARG A C 1
ATOM 1979 O O . ARG A 1 282 ? 27.039 -9.597 -19.819 1.00 80.00 282 ARG A O 1
ATOM 1986 N N . ASP A 1 283 ? 24.959 -8.844 -19.375 1.00 69.25 283 ASP A N 1
ATOM 1987 C CA . ASP A 1 283 ? 24.758 -8.113 -20.628 1.00 69.25 283 ASP A CA 1
ATOM 1988 C C . ASP A 1 283 ? 25.384 -6.696 -20.567 1.00 69.25 283 ASP A C 1
ATOM 1990 O O . ASP A 1 283 ? 25.515 -6.017 -21.583 1.00 69.25 283 ASP A O 1
ATOM 1994 N N . GLY A 1 284 ? 25.836 -6.276 -19.376 1.00 64.31 284 GLY A N 1
ATOM 1995 C CA . GLY A 1 284 ? 26.321 -4.934 -19.061 1.00 64.31 284 GLY A CA 1
ATOM 1996 C C . GLY A 1 284 ? 25.171 -3.989 -18.705 1.00 64.31 284 GLY A C 1
ATOM 1997 O O . GLY A 1 284 ? 24.107 -4.020 -19.317 1.00 64.31 284 GLY A O 1
ATOM 1998 N N . PHE A 1 285 ? 25.377 -3.104 -17.718 1.00 63.47 285 PHE A N 1
ATOM 1999 C CA . PHE A 1 285 ? 24.334 -2.152 -17.304 1.00 63.47 285 PHE A CA 1
ATOM 2000 C C . PHE A 1 285 ? 23.858 -1.277 -18.468 1.00 63.47 285 PHE A C 1
ATOM 2002 O O . PHE A 1 285 ? 22.723 -0.814 -18.444 1.00 63.47 285 PHE A O 1
ATOM 2009 N N . GLY A 1 286 ? 24.725 -1.026 -19.458 1.00 66.31 286 GLY A N 1
ATOM 2010 C CA . GLY A 1 286 ? 24.475 -0.168 -20.619 1.00 66.31 286 GLY A CA 1
ATOM 2011 C C . GLY A 1 286 ? 24.271 1.311 -20.270 1.00 66.31 286 GLY A C 1
ATOM 2012 O O . GLY A 1 286 ? 24.552 2.173 -21.095 1.00 66.31 286 GLY A O 1
ATOM 2013 N N . VAL A 1 287 ? 23.821 1.608 -19.047 1.00 75.44 287 VAL A N 1
ATOM 2014 C CA . VAL A 1 287 ? 23.471 2.931 -18.544 1.00 75.44 287 VAL A CA 1
ATOM 2015 C C . VAL A 1 287 ? 24.719 3.641 -18.026 1.00 75.44 287 VAL A C 1
ATOM 2017 O O . VAL A 1 287 ? 25.333 3.170 -17.064 1.00 75.44 287 VAL A O 1
ATOM 2020 N N . PRO A 1 288 ? 25.090 4.795 -18.609 1.00 84.69 288 PRO A N 1
ATOM 2021 C CA . PRO A 1 288 ? 26.150 5.635 -18.072 1.00 84.69 288 PRO A CA 1
ATOM 2022 C C . PRO A 1 288 ? 25.873 6.023 -16.607 1.00 84.69 288 PRO A C 1
ATOM 2024 O O . PRO A 1 288 ? 24.723 6.319 -16.268 1.00 84.69 288 PRO A O 1
ATOM 2027 N N . PRO A 1 289 ? 26.892 6.111 -15.730 1.00 84.56 289 PRO A N 1
ATOM 2028 C CA . PRO A 1 289 ? 26.698 6.538 -14.340 1.00 84.56 289 PRO A CA 1
ATOM 2029 C C . PRO A 1 289 ? 25.987 7.892 -14.201 1.00 84.56 289 PRO A C 1
ATOM 2031 O O . PRO A 1 289 ? 25.189 8.076 -13.284 1.00 84.56 289 PRO A O 1
ATOM 2034 N N . SER A 1 290 ? 26.218 8.816 -15.142 1.00 88.56 290 SER A N 1
ATOM 2035 C CA . SER A 1 290 ? 25.512 10.101 -15.217 1.00 88.56 290 SER A CA 1
ATOM 2036 C C . SER A 1 290 ? 24.005 9.921 -15.411 1.00 88.56 290 SER A C 1
ATOM 2038 O O . SER A 1 290 ? 23.220 10.519 -14.686 1.00 88.56 290 SER A O 1
ATOM 2040 N N . GLN A 1 291 ? 23.595 9.038 -16.322 1.00 89.25 291 GLN A N 1
ATOM 2041 C CA . GLN A 1 291 ? 22.191 8.720 -16.590 1.00 89.25 291 GLN A CA 1
ATOM 2042 C C . GLN A 1 291 ? 21.527 8.027 -15.392 1.00 89.25 291 GLN A C 1
ATOM 2044 O O . GLN A 1 291 ? 20.383 8.327 -15.061 1.00 89.25 291 GLN A O 1
ATOM 2049 N N . PHE A 1 292 ? 22.249 7.152 -14.685 1.00 88.75 292 PHE A N 1
ATOM 2050 C CA . PHE A 1 292 ? 21.750 6.543 -13.448 1.00 88.75 292 PHE A CA 1
ATOM 2051 C C . PHE A 1 292 ? 21.546 7.580 -12.328 1.00 88.75 292 PHE A C 1
ATOM 2053 O O . PHE A 1 292 ? 20.538 7.539 -11.613 1.00 88.75 292 PHE A O 1
ATOM 2060 N N . ALA A 1 293 ? 22.477 8.529 -12.182 1.00 90.12 293 ALA A N 1
ATOM 2061 C CA . ALA A 1 293 ? 22.365 9.624 -11.221 1.00 90.12 293 ALA A CA 1
ATOM 2062 C C . ALA A 1 293 ? 21.190 10.556 -11.561 1.00 90.12 293 ALA A C 1
ATOM 2064 O O . ALA A 1 293 ? 20.362 10.828 -10.688 1.00 90.12 293 ALA A O 1
ATOM 2065 N N . SER A 1 294 ? 21.061 10.965 -12.829 1.00 93.81 294 SER A N 1
ATOM 2066 C CA . SER A 1 294 ? 19.925 11.753 -13.322 1.00 93.81 294 SER A CA 1
ATOM 2067 C C . SER A 1 294 ? 18.598 11.037 -13.081 1.00 93.81 294 SER A C 1
ATOM 2069 O O . SER A 1 294 ? 17.669 11.636 -12.543 1.00 93.81 294 SER A O 1
ATOM 2071 N N . LEU A 1 295 ? 18.516 9.737 -13.384 1.00 93.81 295 LEU A N 1
ATOM 2072 C CA . LEU A 1 295 ? 17.319 8.931 -13.135 1.00 93.81 295 LEU A CA 1
ATOM 2073 C C . LEU A 1 295 ? 16.955 8.921 -11.651 1.00 93.81 295 LEU A C 1
ATOM 2075 O O . LEU A 1 295 ? 15.800 9.144 -11.299 1.00 93.81 295 LEU A O 1
ATOM 2079 N N . SER A 1 296 ? 17.934 8.691 -10.778 1.00 93.12 296 SER A N 1
ATOM 2080 C CA . SER A 1 296 ? 17.715 8.661 -9.330 1.00 93.12 296 SER A CA 1
ATOM 2081 C C . SER A 1 296 ? 17.201 10.008 -8.807 1.00 93.12 296 SER A C 1
ATOM 2083 O O . SER A 1 296 ? 16.262 10.038 -8.012 1.00 93.12 296 SER A O 1
ATOM 2085 N N . ALA A 1 297 ? 17.761 11.121 -9.291 1.00 95.69 297 ALA A N 1
ATOM 2086 C CA . ALA A 1 297 ? 17.313 12.466 -8.936 1.00 95.69 297 ALA A CA 1
ATOM 2087 C C . ALA A 1 297 ? 15.885 12.750 -9.434 1.00 95.69 297 ALA A C 1
ATOM 2089 O O . ALA A 1 297 ? 15.042 13.212 -8.661 1.00 95.69 297 ALA A O 1
ATOM 2090 N N . VAL A 1 298 ? 15.586 12.410 -10.694 1.00 95.88 298 VAL A N 1
ATOM 2091 C CA . VAL A 1 298 ? 14.248 12.557 -11.291 1.00 95.88 298 VAL A CA 1
ATOM 2092 C C . VAL A 1 298 ? 13.216 11.728 -10.530 1.00 95.88 298 VAL A C 1
ATOM 2094 O O . VAL A 1 298 ? 12.146 12.237 -10.207 1.00 95.88 298 VAL A O 1
ATOM 2097 N N . LEU A 1 299 ? 13.527 10.474 -10.189 1.00 96.56 299 LEU A N 1
ATOM 2098 C CA . LEU A 1 299 ? 12.629 9.602 -9.430 1.00 96.56 299 LEU A CA 1
ATOM 2099 C C . LEU A 1 299 ? 12.362 10.131 -8.019 1.00 96.56 299 LEU A C 1
ATOM 2101 O O . LEU A 1 299 ? 11.219 10.073 -7.566 1.00 96.56 299 LEU A O 1
ATOM 2105 N N . PHE A 1 300 ? 13.380 10.670 -7.340 1.00 96.12 300 PHE A N 1
ATOM 2106 C CA . PHE A 1 300 ? 13.211 11.272 -6.017 1.00 96.12 300 PHE A CA 1
ATOM 2107 C C . PHE A 1 300 ? 12.298 12.495 -6.073 1.00 96.12 300 PHE A C 1
ATOM 2109 O O . PHE A 1 300 ? 11.341 12.589 -5.301 1.00 96.12 300 PHE A O 1
ATOM 2116 N N . ALA A 1 301 ? 12.558 13.400 -7.020 1.00 95.81 301 ALA A N 1
ATOM 2117 C CA . ALA A 1 301 ? 11.749 14.593 -7.230 1.00 95.81 301 ALA A CA 1
ATOM 2118 C C . ALA A 1 301 ? 10.304 14.228 -7.599 1.00 95.81 301 ALA A C 1
ATOM 2120 O O . ALA A 1 301 ? 9.366 14.744 -6.992 1.00 95.81 301 ALA A O 1
ATOM 2121 N N . LEU A 1 302 ? 10.119 13.286 -8.529 1.00 94.94 302 LEU A N 1
ATOM 2122 C CA . LEU A 1 302 ? 8.807 12.792 -8.938 1.00 94.94 302 LEU A CA 1
ATOM 2123 C C . LEU A 1 302 ? 8.051 12.182 -7.755 1.00 94.94 302 LEU A C 1
ATOM 2125 O O . LEU A 1 302 ? 6.885 12.498 -7.554 1.00 94.94 302 LEU A O 1
ATOM 2129 N N . LEU A 1 303 ? 8.701 11.340 -6.951 1.00 96.31 303 LEU A N 1
ATOM 2130 C CA . LEU A 1 303 ? 8.105 10.723 -5.768 1.00 96.31 303 LEU A CA 1
ATOM 2131 C C . LEU A 1 303 ? 7.659 11.762 -4.730 1.00 96.31 303 LEU A C 1
ATOM 2133 O O . LEU A 1 303 ? 6.533 11.684 -4.232 1.00 96.31 303 LEU A O 1
ATOM 2137 N N . ALA A 1 304 ? 8.529 12.721 -4.403 1.00 95.88 304 ALA A N 1
ATOM 2138 C CA . ALA A 1 304 ? 8.245 13.772 -3.429 1.00 95.88 304 ALA A CA 1
ATOM 2139 C C . ALA A 1 304 ? 7.116 14.695 -3.907 1.00 95.88 304 ALA A C 1
ATOM 2141 O O . ALA A 1 304 ? 6.170 14.959 -3.157 1.00 95.88 304 ALA A O 1
ATOM 2142 N N . LEU A 1 305 ? 7.174 15.122 -5.173 1.00 95.69 305 LEU A N 1
ATOM 2143 C CA . LEU A 1 305 ? 6.149 15.958 -5.785 1.00 95.69 305 LEU A CA 1
ATOM 2144 C C . LEU A 1 305 ? 4.816 15.220 -5.831 1.00 95.69 305 LEU A C 1
ATOM 2146 O O . LEU A 1 305 ? 3.812 15.745 -5.375 1.00 95.69 305 LEU A O 1
ATOM 2150 N N . TYR A 1 306 ? 4.812 13.975 -6.299 1.00 96.44 306 TYR A N 1
ATOM 2151 C CA . TYR A 1 306 ? 3.595 13.194 -6.450 1.00 96.44 306 TYR A CA 1
ATOM 2152 C C . TYR A 1 306 ? 2.911 12.913 -5.103 1.00 96.44 306 TYR A C 1
ATOM 2154 O O . TYR A 1 306 ? 1.701 13.096 -4.987 1.00 96.44 306 TYR A O 1
ATOM 2162 N N . LYS A 1 307 ? 3.665 12.550 -4.050 1.00 97.19 307 LYS A N 1
ATOM 2163 C CA . LYS A 1 307 ? 3.112 12.419 -2.686 1.00 97.19 307 LYS A CA 1
ATOM 2164 C C . LYS A 1 307 ? 2.522 13.739 -2.187 1.00 97.19 307 LYS A C 1
ATOM 2166 O O . LYS A 1 307 ? 1.413 13.740 -1.661 1.00 97.19 307 LYS A O 1
ATOM 2171 N N . THR A 1 308 ? 3.226 14.850 -2.400 1.00 96.75 308 THR A N 1
ATOM 2172 C CA . THR A 1 308 ? 2.742 16.192 -2.036 1.00 96.75 308 THR A CA 1
ATOM 2173 C C . THR A 1 308 ? 1.463 16.547 -2.791 1.00 96.75 308 THR A C 1
ATOM 2175 O O . THR A 1 308 ? 0.499 16.999 -2.182 1.00 96.75 308 THR A O 1
ATOM 2178 N N . THR A 1 309 ? 1.405 16.291 -4.099 1.00 97.50 309 THR A N 1
ATOM 2179 C CA . THR A 1 309 ? 0.220 16.554 -4.918 1.00 97.50 309 THR A CA 1
ATOM 2180 C C . THR A 1 309 ? -0.974 15.737 -4.448 1.00 97.50 309 THR A C 1
ATOM 2182 O O . THR A 1 309 ? -2.048 16.302 -4.282 1.00 97.50 309 THR A O 1
ATOM 2185 N N . VAL A 1 310 ? -0.802 14.437 -4.187 1.00 97.81 310 VAL A N 1
ATOM 2186 C CA . VAL A 1 310 ? -1.884 13.588 -3.662 1.00 97.81 310 VAL A CA 1
ATOM 2187 C C . VAL A 1 310 ? -2.364 14.099 -2.304 1.00 97.81 310 VAL A C 1
ATOM 2189 O O . VAL A 1 310 ? -3.568 14.169 -2.077 1.00 97.81 310 VAL A O 1
ATOM 2192 N N . PHE A 1 311 ? -1.444 14.485 -1.417 1.00 97.69 311 PHE A N 1
ATOM 2193 C CA . PHE A 1 311 ? -1.780 15.024 -0.102 1.00 97.69 311 PHE A CA 1
ATOM 2194 C C . PHE A 1 311 ? -2.583 16.329 -0.205 1.00 97.69 311 PHE A C 1
ATOM 2196 O O . PHE A 1 311 ? -3.658 16.449 0.382 1.00 97.69 311 PHE A O 1
ATOM 2203 N N . VAL A 1 312 ? -2.101 17.300 -0.986 1.00 97.69 312 VAL A N 1
ATOM 2204 C CA . VAL A 1 312 ? -2.765 18.601 -1.175 1.00 97.69 312 VAL A CA 1
ATOM 2205 C C . VAL A 1 312 ? -4.108 18.433 -1.884 1.00 97.69 312 VAL A C 1
ATOM 2207 O O . VAL A 1 312 ? -5.117 18.962 -1.425 1.00 97.69 312 VAL A O 1
ATOM 2210 N N . ALA A 1 313 ? -4.147 17.657 -2.969 1.00 97.44 313 ALA A N 1
ATOM 2211 C CA . ALA A 1 313 ? -5.378 17.395 -3.706 1.00 97.44 313 ALA A CA 1
ATOM 2212 C C . ALA A 1 313 ? -6.385 16.614 -2.858 1.00 97.44 313 ALA A C 1
ATOM 2214 O O . ALA A 1 313 ? -7.578 16.863 -2.967 1.00 97.44 313 ALA A O 1
ATOM 2215 N N . GLY A 1 314 ? -5.922 15.703 -1.999 1.00 96.38 314 GLY A N 1
ATOM 2216 C CA . GLY A 1 314 ? -6.783 14.931 -1.112 1.00 96.38 314 GLY A CA 1
ATOM 2217 C C . GLY A 1 314 ? -7.481 15.822 -0.089 1.00 96.38 314 GLY A C 1
ATOM 2218 O O . GLY A 1 314 ? -8.694 15.732 0.097 1.00 96.38 314 GLY A O 1
ATOM 2219 N N . ASN A 1 315 ? -6.718 16.745 0.498 1.00 94.19 315 ASN A N 1
ATOM 2220 C CA . ASN A 1 315 ? -7.234 17.776 1.392 1.00 94.19 315 ASN A CA 1
ATOM 2221 C C . ASN A 1 315 ? -8.234 18.704 0.696 1.00 94.19 315 ASN A C 1
ATOM 2223 O O . ASN A 1 315 ? -9.350 18.884 1.175 1.00 94.19 315 ASN A O 1
ATOM 2227 N N . ALA A 1 316 ? -7.872 19.240 -0.472 1.00 94.88 316 ALA A N 1
ATOM 2228 C CA . ALA A 1 316 ? -8.758 20.102 -1.255 1.00 94.88 316 ALA A CA 1
ATOM 2229 C C . ALA A 1 316 ? -10.030 19.366 -1.713 1.00 94.88 316 ALA A C 1
ATOM 2231 O O . ALA A 1 316 ? -11.111 19.945 -1.781 1.00 94.88 316 ALA A O 1
ATOM 2232 N N . ALA A 1 317 ? -9.918 18.065 -1.982 1.00 92.94 317 ALA A N 1
ATOM 2233 C CA . ALA A 1 317 ? -11.032 17.200 -2.322 1.00 92.94 317 ALA A CA 1
ATOM 2234 C C . ALA A 1 317 ? -11.838 16.745 -1.097 1.00 92.94 317 ALA A C 1
ATOM 2236 O O . ALA A 1 317 ? -12.661 15.847 -1.264 1.00 92.94 317 ALA A O 1
ATOM 2237 N N . GLY A 1 318 ? -11.656 17.329 0.093 1.00 91.50 318 GLY A N 1
ATOM 2238 C CA . GLY A 1 318 ? -12.498 17.102 1.274 1.00 91.50 318 GLY A CA 1
ATOM 2239 C C . GLY A 1 318 ? -12.531 15.651 1.759 1.00 91.50 318 GLY A C 1
ATOM 2240 O O . GLY A 1 318 ? -13.571 15.176 2.214 1.00 91.50 318 GLY A O 1
ATOM 2241 N N . LEU A 1 319 ? -11.433 14.915 1.578 1.00 92.31 319 LEU A N 1
ATOM 2242 C CA . LEU A 1 319 ? -11.262 13.580 2.151 1.00 92.31 319 LEU A CA 1
ATOM 2243 C C . LEU A 1 319 ? -10.993 13.690 3.654 1.00 92.31 319 LEU A C 1
ATOM 2245 O O . LEU A 1 319 ? -10.380 14.655 4.101 1.00 92.31 319 LEU A O 1
ATOM 2249 N N . SER A 1 320 ? -11.409 12.682 4.428 1.00 91.56 320 SER A N 1
ATOM 2250 C CA . SER A 1 320 ? -11.043 12.611 5.850 1.00 91.56 320 SER A CA 1
ATOM 2251 C C . SER A 1 320 ? -9.520 12.576 5.996 1.00 91.56 320 SER A C 1
ATOM 2253 O O . SER A 1 320 ? -8.848 11.978 5.145 1.00 91.56 320 SER A O 1
ATOM 2255 N N . ARG A 1 321 ? -8.941 13.142 7.069 1.00 92.94 321 ARG A N 1
ATOM 2256 C CA . ARG A 1 321 ? -7.472 13.163 7.199 1.00 92.94 321 ARG A CA 1
ATOM 2257 C C . ARG A 1 321 ? -6.873 11.751 7.135 1.00 92.94 321 ARG A C 1
ATOM 2259 O O . ARG A 1 321 ? -5.861 11.531 6.470 1.00 92.94 321 ARG A O 1
ATOM 2266 N N . LYS A 1 322 ? -7.548 10.745 7.706 1.00 92.44 322 LYS A N 1
ATOM 2267 C CA . LYS A 1 322 ? -7.122 9.333 7.617 1.00 92.44 322 LYS A CA 1
ATOM 2268 C C . LYS A 1 322 ? -7.160 8.764 6.199 1.00 92.44 322 LYS A C 1
ATOM 2270 O O . LYS A 1 322 ? -6.283 7.964 5.853 1.00 92.44 322 LYS A O 1
ATOM 2275 N N . ASP A 1 323 ? -8.136 9.153 5.382 1.00 94.31 323 ASP A N 1
ATOM 2276 C CA . ASP A 1 323 ? -8.193 8.761 3.971 1.00 94.31 323 ASP A CA 1
ATOM 2277 C C . ASP A 1 323 ? -7.139 9.505 3.140 1.00 94.31 323 ASP A C 1
ATOM 2279 O O . ASP A 1 323 ? -6.553 8.897 2.250 1.00 94.31 323 ASP A O 1
ATOM 2283 N N . VAL A 1 324 ? -6.816 10.766 3.459 1.00 97.06 324 VAL A N 1
ATOM 2284 C CA . VAL A 1 324 ? -5.706 11.508 2.826 1.00 97.06 324 VAL A CA 1
ATOM 2285 C C . VAL A 1 324 ? -4.361 10.836 3.110 1.00 97.06 324 VAL A C 1
ATOM 2287 O O . VAL A 1 324 ? -3.557 10.656 2.191 1.00 97.06 324 VAL A O 1
ATOM 2290 N N . VAL A 1 325 ? -4.116 10.406 4.353 1.00 97.06 325 VAL A N 1
ATOM 2291 C CA . VAL A 1 325 ? -2.908 9.642 4.715 1.00 97.06 325 VAL A CA 1
ATOM 2292 C C . VAL A 1 325 ? -2.827 8.350 3.896 1.00 97.06 325 VAL A C 1
ATOM 2294 O O . VAL A 1 325 ? -1.798 8.073 3.276 1.00 97.06 325 VAL A O 1
ATOM 2297 N N . ALA A 1 326 ? -3.923 7.587 3.831 1.00 96.00 326 ALA A N 1
ATOM 2298 C CA . ALA A 1 326 ? -3.986 6.362 3.038 1.00 96.00 326 ALA A CA 1
ATOM 2299 C C . ALA A 1 326 ? -3.774 6.629 1.539 1.00 96.00 326 ALA A C 1
ATOM 2301 O O . ALA A 1 326 ? -2.975 5.945 0.902 1.00 96.00 326 ALA A O 1
ATOM 2302 N N . ALA A 1 327 ? -4.424 7.651 0.979 1.00 97.25 327 ALA A N 1
ATOM 2303 C CA . ALA A 1 327 ? -4.267 8.054 -0.412 1.00 97.25 327 ALA A CA 1
ATOM 2304 C C . ALA A 1 327 ? -2.815 8.426 -0.728 1.00 97.25 327 ALA A C 1
ATOM 2306 O O . ALA A 1 327 ? -2.267 7.961 -1.725 1.00 97.25 327 ALA A O 1
ATOM 2307 N N . THR A 1 328 ? -2.160 9.189 0.152 1.00 97.94 328 THR A N 1
ATOM 2308 C CA . THR A 1 328 ? -0.768 9.631 -0.019 1.00 97.94 328 THR A CA 1
ATOM 2309 C C . THR A 1 328 ? 0.186 8.450 -0.173 1.00 97.94 328 THR A C 1
ATOM 2311 O O . THR A 1 328 ? 1.086 8.492 -1.014 1.00 97.94 328 THR A O 1
ATOM 2314 N N . PHE A 1 329 ? -0.008 7.364 0.581 1.00 97.19 329 PHE A N 1
ATOM 2315 C CA . PHE A 1 329 ? 0.775 6.141 0.399 1.00 97.19 329 PHE A CA 1
ATOM 2316 C C . PHE A 1 329 ? 0.304 5.331 -0.803 1.00 97.19 329 PHE A C 1
ATOM 2318 O O . PHE A 1 329 ? 1.104 5.046 -1.689 1.00 97.19 329 PHE A O 1
ATOM 2325 N N . MET A 1 330 ? -0.980 4.992 -0.874 1.00 96.12 330 MET A N 1
ATOM 2326 C CA . MET A 1 330 ? -1.482 4.056 -1.878 1.00 96.12 330 MET A CA 1
ATOM 2327 C C . MET A 1 330 ? -1.397 4.583 -3.302 1.00 96.12 330 MET A C 1
ATOM 2329 O O . MET A 1 330 ? -1.060 3.821 -4.200 1.00 96.12 330 MET A O 1
ATOM 2333 N N . ALA A 1 331 ? -1.668 5.863 -3.533 1.00 96.38 331 ALA A N 1
ATOM 2334 C CA . ALA A 1 331 ? -1.608 6.416 -4.877 1.00 96.38 331 ALA A CA 1
ATOM 2335 C C . ALA A 1 331 ? -0.173 6.475 -5.417 1.00 96.38 331 ALA A C 1
ATOM 2337 O O . ALA A 1 331 ? 0.058 6.265 -6.606 1.00 96.38 331 ALA A O 1
ATOM 2338 N N . SER A 1 332 ? 0.788 6.774 -4.538 1.00 95.00 332 SER A N 1
ATOM 2339 C CA . SER A 1 332 ? 2.186 7.006 -4.916 1.00 95.00 332 SER A CA 1
ATOM 2340 C C . SER A 1 332 ? 3.029 5.747 -4.947 1.00 95.00 332 SER A C 1
ATOM 2342 O O . SER A 1 332 ? 3.981 5.683 -5.712 1.00 95.00 332 SER A O 1
ATOM 2344 N N . GLN A 1 333 ? 2.695 4.729 -4.161 1.00 94.25 333 GLN A N 1
ATOM 2345 C CA . GLN A 1 333 ? 3.429 3.476 -4.214 1.00 94.25 333 GLN A CA 1
ATOM 2346 C C . GLN A 1 333 ? 3.247 2.803 -5.586 1.00 94.25 333 GLN A C 1
ATOM 2348 O O . GLN A 1 333 ? 2.146 2.763 -6.125 1.00 94.25 333 GLN A O 1
ATOM 2353 N N . LYS A 1 334 ? 4.323 2.227 -6.129 1.00 93.81 334 LYS A N 1
ATOM 2354 C CA . LYS A 1 334 ? 4.337 1.453 -7.377 1.00 93.81 334 LYS A CA 1
ATOM 2355 C C . LYS A 1 334 ? 4.870 0.046 -7.126 1.00 93.81 334 LYS A C 1
ATOM 2357 O O . LYS A 1 334 ? 5.850 -0.155 -6.395 1.00 93.81 334 LYS A O 1
ATOM 2362 N N . THR A 1 335 ? 4.192 -0.956 -7.684 1.00 89.62 335 THR A N 1
ATOM 2363 C CA . THR A 1 335 ? 4.491 -2.367 -7.402 1.00 89.62 335 THR A CA 1
ATOM 2364 C C . THR A 1 335 ? 5.588 -2.953 -8.285 1.00 89.62 335 THR A C 1
ATOM 2366 O O . THR A 1 335 ? 5.432 -3.140 -9.487 1.00 89.62 335 THR A O 1
ATOM 2369 N N . LEU A 1 336 ? 6.699 -3.333 -7.652 1.00 83.44 336 LEU A N 1
ATOM 2370 C CA . LEU A 1 336 ? 7.775 -4.072 -8.312 1.00 83.44 336 LEU A CA 1
ATOM 2371 C C . LEU A 1 336 ? 7.339 -5.500 -8.678 1.00 83.44 336 LEU A C 1
ATOM 2373 O O . LEU A 1 336 ? 7.666 -6.001 -9.751 1.00 83.44 336 LEU A O 1
ATOM 2377 N N . ALA A 1 337 ? 6.565 -6.127 -7.786 1.00 73.38 337 ALA A N 1
ATOM 2378 C CA . ALA A 1 337 ? 6.140 -7.521 -7.873 1.00 73.38 337 ALA A CA 1
ATOM 2379 C C . ALA A 1 337 ? 5.285 -7.810 -9.116 1.00 73.38 337 ALA A C 1
ATOM 2381 O O . ALA A 1 337 ? 5.416 -8.868 -9.723 1.00 73.38 337 ALA A O 1
ATOM 2382 N N . PHE A 1 338 ? 4.432 -6.862 -9.509 1.00 76.44 338 PHE A N 1
ATOM 2383 C CA . PHE A 1 338 ? 3.667 -6.938 -10.756 1.00 76.44 338 PHE A CA 1
ATOM 2384 C C . PHE A 1 338 ? 4.409 -6.284 -11.931 1.00 76.44 338 PHE A C 1
ATOM 2386 O O . PHE A 1 338 ? 4.330 -6.785 -13.051 1.00 76.44 338 PHE A O 1
ATOM 2393 N N . GLY A 1 339 ? 5.173 -5.212 -11.684 1.00 81.19 339 GLY A N 1
ATOM 2394 C CA . GLY A 1 339 ? 5.862 -4.457 -12.731 1.00 81.19 339 GLY A CA 1
ATOM 2395 C C . GLY A 1 339 ? 6.893 -5.261 -13.522 1.00 81.19 339 GLY A C 1
ATOM 2396 O O . GLY A 1 339 ? 6.852 -5.245 -14.748 1.00 81.19 339 GLY A O 1
ATOM 2397 N N . LEU A 1 340 ? 7.784 -6.012 -12.864 1.00 77.25 340 LEU A N 1
ATOM 2398 C CA . LEU A 1 340 ? 8.826 -6.758 -13.588 1.00 77.25 340 LEU A CA 1
ATOM 2399 C C . LEU A 1 340 ? 8.262 -7.892 -14.469 1.00 77.25 340 LEU A C 1
ATOM 2401 O O . LEU A 1 340 ? 8.628 -7.955 -15.647 1.00 77.25 340 LEU A O 1
ATOM 2405 N N . PRO A 1 341 ? 7.345 -8.760 -13.984 1.00 71.69 341 PRO A N 1
ATOM 2406 C CA . PRO A 1 341 ? 6.718 -9.770 -14.839 1.00 71.69 341 PRO A CA 1
ATOM 2407 C C . PRO A 1 341 ? 5.944 -9.173 -16.018 1.00 71.69 341 PRO A C 1
ATOM 2409 O O . PRO A 1 341 ? 5.963 -9.741 -17.113 1.00 71.69 341 PRO A O 1
ATOM 2412 N N . LEU A 1 342 ? 5.288 -8.028 -15.811 1.00 78.56 342 LEU A N 1
ATOM 2413 C CA . LEU A 1 342 ? 4.575 -7.309 -16.861 1.00 78.56 342 LEU A CA 1
ATOM 2414 C C . LEU A 1 342 ? 5.531 -6.837 -17.960 1.00 78.56 342 LEU A C 1
ATOM 2416 O O . LEU A 1 342 ? 5.308 -7.139 -19.131 1.00 78.56 342 LEU A O 1
ATOM 2420 N N . VAL A 1 343 ? 6.608 -6.143 -17.586 1.00 79.75 343 VAL A N 1
ATOM 2421 C CA . VAL A 1 343 ? 7.589 -5.613 -18.543 1.00 79.75 343 VAL A CA 1
ATOM 2422 C C . VAL A 1 343 ? 8.225 -6.744 -19.341 1.00 79.75 343 VAL A C 1
ATOM 2424 O O . VAL A 1 343 ? 8.279 -6.676 -20.564 1.00 79.75 343 VAL A O 1
ATOM 2427 N N . LYS A 1 344 ? 8.608 -7.843 -18.682 1.00 74.56 344 LYS A N 1
ATOM 2428 C CA . LYS A 1 344 ? 9.132 -9.036 -19.365 1.00 74.56 344 LYS A CA 1
ATOM 2429 C C . LYS A 1 344 ? 8.104 -9.684 -20.297 1.00 74.56 344 LYS A C 1
ATOM 2431 O O . LYS A 1 344 ? 8.474 -10.261 -21.314 1.00 74.56 344 LYS A O 1
ATOM 2436 N N . THR A 1 345 ? 6.819 -9.604 -19.965 1.00 72.44 345 THR A N 1
ATOM 2437 C CA . THR A 1 345 ? 5.742 -10.154 -20.796 1.00 72.44 345 THR A CA 1
ATOM 2438 C C . THR A 1 345 ? 5.472 -9.302 -22.034 1.00 72.44 345 THR A C 1
ATOM 2440 O O . THR A 1 345 ? 5.287 -9.872 -23.104 1.00 72.44 345 THR A O 1
ATOM 2443 N N . MET A 1 346 ? 5.468 -7.974 -21.896 1.00 75.56 346 MET A N 1
ATOM 2444 C CA . MET A 1 346 ? 5.143 -7.038 -22.981 1.00 75.56 346 MET A CA 1
ATOM 2445 C C . MET A 1 346 ? 6.348 -6.664 -23.850 1.00 75.56 346 MET A C 1
ATOM 2447 O O . MET A 1 346 ? 6.190 -6.435 -25.042 1.00 75.56 346 MET A O 1
ATOM 2451 N N . PHE A 1 347 ? 7.544 -6.617 -23.262 1.00 77.25 347 PHE A N 1
ATOM 2452 C CA . PHE A 1 347 ? 8.764 -6.111 -23.896 1.00 77.25 347 PHE A CA 1
ATOM 2453 C C . PHE A 1 347 ? 9.923 -7.114 -23.829 1.00 77.25 347 PHE A C 1
ATOM 2455 O O . PHE A 1 347 ? 11.072 -6.735 -24.021 1.00 77.25 347 PHE A O 1
ATOM 2462 N N . GLY A 1 348 ? 9.664 -8.395 -23.545 1.00 67.69 348 GLY A N 1
ATOM 2463 C CA . GLY A 1 348 ? 10.709 -9.409 -23.336 1.00 67.69 348 GLY A CA 1
ATOM 2464 C C . GLY A 1 348 ? 11.638 -9.654 -24.530 1.00 67.69 348 GLY A C 1
ATOM 2465 O O . GLY A 1 348 ? 12.739 -10.159 -24.339 1.00 67.69 348 GLY A O 1
ATOM 2466 N N . THR A 1 349 ? 11.210 -9.292 -25.740 1.00 68.81 349 THR A N 1
ATOM 2467 C CA . THR A 1 349 ? 12.013 -9.339 -26.972 1.00 68.81 349 THR A CA 1
ATOM 2468 C C . THR A 1 349 ? 12.755 -8.030 -27.256 1.00 68.81 349 THR A C 1
ATOM 2470 O O . THR A 1 349 ? 13.540 -7.969 -28.199 1.00 68.81 349 THR A O 1
ATOM 2473 N N . SER A 1 350 ? 12.515 -6.979 -26.466 1.00 71.50 350 SER A N 1
ATOM 2474 C CA . SER A 1 350 ? 13.151 -5.677 -26.644 1.00 71.50 350 SER A CA 1
ATOM 2475 C C . SER A 1 350 ? 14.618 -5.724 -26.208 1.00 71.50 350 SER A C 1
ATOM 2477 O O . SER A 1 350 ? 14.904 -6.180 -25.096 1.00 71.50 350 SER A O 1
ATOM 2479 N N . PRO A 1 351 ? 15.552 -5.171 -27.005 1.00 70.00 351 PRO A N 1
ATOM 2480 C CA . PRO A 1 351 ? 16.941 -5.003 -26.578 1.00 70.00 351 PRO A CA 1
ATOM 2481 C C . PRO A 1 351 ? 17.070 -4.041 -25.381 1.00 70.00 351 PRO A C 1
ATOM 2483 O O . PRO A 1 351 ? 18.044 -4.102 -24.637 1.00 70.00 351 PRO A O 1
ATOM 2486 N N . ASN A 1 352 ? 16.059 -3.198 -25.139 1.00 75.12 352 ASN A N 1
ATOM 2487 C CA . ASN A 1 352 ? 16.037 -2.214 -24.055 1.00 75.12 352 ASN A CA 1
ATOM 2488 C C . ASN A 1 352 ? 15.371 -2.737 -22.770 1.00 75.12 352 ASN A C 1
ATOM 2490 O O . ASN A 1 352 ? 15.048 -1.949 -21.883 1.00 75.12 352 ASN A O 1
ATOM 2494 N N . LEU A 1 353 ? 15.156 -4.051 -22.631 1.00 74.44 353 LEU A N 1
ATOM 2495 C CA . LEU A 1 353 ? 14.425 -4.625 -21.494 1.00 74.44 353 LEU A CA 1
ATOM 2496 C C . LEU A 1 353 ? 14.993 -4.194 -20.127 1.00 74.44 353 LEU A C 1
ATOM 2498 O O . LEU A 1 353 ? 14.234 -3.855 -19.220 1.00 74.44 353 LEU A O 1
ATOM 2502 N N . ALA A 1 354 ? 16.321 -4.167 -19.981 1.00 75.06 354 ALA A N 1
ATOM 2503 C CA . ALA A 1 354 ? 16.975 -3.732 -18.745 1.00 75.06 354 ALA A CA 1
ATOM 2504 C C . ALA A 1 354 ? 16.699 -2.249 -18.428 1.00 75.06 354 ALA A C 1
ATOM 2506 O O . ALA A 1 354 ? 16.416 -1.903 -17.280 1.00 75.06 354 ALA A O 1
ATOM 2507 N N . TRP A 1 355 ? 16.709 -1.393 -19.453 1.00 83.56 355 TRP A N 1
ATOM 2508 C CA . TRP A 1 355 ? 16.444 0.043 -19.345 1.00 83.56 355 TRP A CA 1
ATOM 2509 C C . TRP A 1 355 ? 14.996 0.331 -18.938 1.00 83.56 355 TRP A C 1
ATOM 2511 O O . TRP A 1 355 ? 14.759 1.185 -18.089 1.00 83.56 355 TRP A O 1
ATOM 2521 N N . LEU A 1 356 ? 14.039 -0.444 -19.459 1.00 85.00 356 LEU A N 1
ATOM 2522 C CA . LEU A 1 356 ? 12.621 -0.344 -19.094 1.00 85.00 356 LEU A CA 1
ATOM 2523 C C . LEU A 1 356 ? 12.357 -0.755 -17.634 1.00 85.00 356 LEU A C 1
ATOM 2525 O O . LEU A 1 356 ? 11.509 -0.174 -16.957 1.00 85.00 356 LEU A O 1
ATOM 2529 N N . CYS A 1 357 ? 13.088 -1.752 -17.127 1.00 82.38 357 CYS A N 1
ATOM 2530 C CA . CYS A 1 357 ? 12.959 -2.227 -15.747 1.00 82.38 357 CYS A CA 1
ATOM 2531 C C . CYS A 1 357 ? 13.625 -1.293 -14.723 1.00 82.38 357 CYS A C 1
ATOM 2533 O O . CYS A 1 357 ? 13.201 -1.247 -13.562 1.00 82.38 357 CYS A O 1
ATOM 2535 N N . LEU A 1 358 ? 14.671 -0.567 -15.131 1.00 85.56 358 LEU A N 1
ATOM 2536 C CA . LEU A 1 358 ? 15.555 0.160 -14.223 1.00 85.56 358 LEU A CA 1
ATOM 2537 C C . LEU A 1 358 ? 14.834 1.212 -13.360 1.00 85.56 358 LEU A C 1
ATOM 2539 O O . LEU A 1 358 ? 15.039 1.188 -12.143 1.00 85.56 358 LEU A O 1
ATOM 2543 N N . PRO A 1 359 ? 13.941 2.073 -13.892 1.00 92.50 359 PRO A N 1
ATOM 2544 C CA . PRO A 1 359 ? 13.217 3.030 -13.061 1.00 92.50 359 PRO A CA 1
ATOM 2545 C C . PRO A 1 359 ? 12.400 2.366 -11.953 1.00 92.50 359 PRO A C 1
ATOM 2547 O O . PRO A 1 359 ? 12.393 2.848 -10.824 1.00 92.50 359 PRO A O 1
ATOM 2550 N N . THR A 1 360 ? 11.780 1.215 -12.226 1.00 90.62 360 THR A N 1
ATOM 2551 C CA . THR A 1 360 ? 11.005 0.473 -11.218 1.00 90.62 360 THR A CA 1
ATOM 2552 C C . THR A 1 360 ? 11.906 -0.113 -10.128 1.00 90.62 360 THR A C 1
ATOM 2554 O O . THR A 1 360 ? 11.559 -0.057 -8.945 1.00 90.62 360 THR A O 1
ATOM 2557 N N . LEU A 1 361 ? 13.081 -0.631 -10.504 1.00 84.25 361 LEU A N 1
ATOM 2558 C CA . LEU A 1 361 ? 14.073 -1.165 -9.565 1.00 84.25 361 LEU A CA 1
ATOM 2559 C C . LEU A 1 361 ? 14.627 -0.086 -8.627 1.00 84.25 361 LEU A C 1
ATOM 2561 O O . LEU A 1 361 ? 14.777 -0.348 -7.437 1.00 84.25 361 LEU A O 1
ATOM 2565 N N . VAL A 1 362 ? 14.898 1.116 -9.145 1.00 87.62 362 VAL A N 1
ATOM 2566 C CA . VAL A 1 362 ? 15.415 2.249 -8.355 1.00 87.62 362 VAL A CA 1
ATOM 2567 C C . VAL A 1 362 ? 14.312 2.885 -7.505 1.00 87.62 362 VAL A C 1
ATOM 2569 O O . VAL A 1 362 ? 14.528 3.207 -6.335 1.00 87.62 362 VAL A O 1
ATOM 2572 N N . TYR A 1 363 ? 13.103 3.018 -8.052 1.00 93.44 363 TYR A N 1
ATOM 2573 C CA . TYR A 1 363 ? 11.972 3.617 -7.347 1.00 93.44 363 TYR A CA 1
ATOM 2574 C C . TYR A 1 363 ? 11.555 2.804 -6.122 1.00 93.44 363 TYR A C 1
ATOM 2576 O O . TYR A 1 363 ? 11.226 3.377 -5.087 1.00 93.44 363 TYR A O 1
ATOM 2584 N N . HIS A 1 364 ? 11.580 1.470 -6.207 1.00 87.06 364 HIS A N 1
ATOM 2585 C CA . HIS A 1 364 ? 11.074 0.594 -5.151 1.00 87.06 364 HIS A CA 1
ATOM 2586 C C . HIS A 1 364 ? 11.719 0.786 -3.757 1.00 87.06 364 HIS A C 1
ATOM 2588 O O . HIS A 1 364 ? 10.974 0.947 -2.787 1.00 87.06 364 HIS A O 1
ATOM 2594 N N . PRO A 1 365 ? 13.054 0.778 -3.589 1.00 81.00 365 PRO A N 1
ATOM 2595 C CA . PRO A 1 365 ? 13.666 1.084 -2.297 1.00 81.00 365 PRO A CA 1
ATOM 2596 C C . PRO A 1 365 ? 13.452 2.551 -1.895 1.00 81.00 365 PRO A C 1
ATOM 2598 O O . PRO A 1 365 ? 13.187 2.840 -0.728 1.00 81.00 365 PRO A O 1
ATOM 2601 N N . MET A 1 366 ? 13.488 3.477 -2.857 1.00 88.62 366 MET A N 1
ATOM 2602 C CA . MET A 1 366 ? 13.312 4.906 -2.598 1.00 88.62 366 MET A CA 1
ATOM 2603 C C . MET A 1 366 ? 11.917 5.231 -2.035 1.00 88.62 366 MET A C 1
ATOM 2605 O O . MET A 1 366 ? 11.808 5.952 -1.044 1.00 88.62 366 MET A O 1
ATOM 2609 N N . GLN A 1 367 ? 10.850 4.643 -2.587 1.00 93.56 367 GLN A N 1
ATOM 2610 C CA . GLN A 1 367 ? 9.480 4.829 -2.091 1.00 93.56 367 GLN A CA 1
ATOM 2611 C C . GLN A 1 367 ? 9.264 4.273 -0.676 1.00 93.56 367 GLN A C 1
ATOM 2613 O O . GLN A 1 367 ? 8.395 4.775 0.040 1.00 93.56 367 GLN A O 1
ATOM 2618 N N . LEU A 1 368 ? 10.021 3.246 -0.266 1.00 85.19 368 LEU A N 1
ATOM 2619 C CA . LEU A 1 368 ? 9.982 2.716 1.100 1.00 85.19 368 LEU A CA 1
ATOM 2620 C C . LEU A 1 368 ? 10.694 3.666 2.057 1.00 85.19 368 LEU A C 1
ATOM 2622 O O . LEU A 1 368 ? 10.142 3.997 3.097 1.00 85.19 368 LEU A O 1
ATOM 2626 N N . MET A 1 369 ? 11.877 4.153 1.680 1.00 82.94 369 MET A N 1
ATOM 2627 C CA . MET A 1 369 ? 12.650 5.095 2.488 1.00 82.94 369 MET A CA 1
ATOM 2628 C C . MET A 1 369 ? 11.886 6.405 2.719 1.00 82.94 369 MET A C 1
ATOM 2630 O O . MET A 1 369 ? 11.670 6.802 3.862 1.00 82.94 369 MET A O 1
ATOM 2634 N N . VAL A 1 370 ? 11.418 7.043 1.641 1.00 91.31 370 VAL A N 1
ATOM 2635 C CA . VAL A 1 370 ? 10.633 8.286 1.721 1.00 91.31 370 VAL A CA 1
ATOM 2636 C C . VAL A 1 370 ? 9.297 8.037 2.417 1.00 91.31 370 VAL A C 1
ATOM 2638 O O . VAL A 1 370 ? 8.867 8.847 3.232 1.00 91.31 370 VAL A O 1
ATOM 2641 N N . GLY A 1 371 ? 8.645 6.906 2.129 1.00 90.38 371 GLY A N 1
ATOM 2642 C CA . GLY A 1 371 ? 7.398 6.523 2.782 1.00 90.38 371 GLY A CA 1
ATOM 2643 C C . GLY A 1 371 ? 7.550 6.420 4.299 1.00 90.38 371 GLY A C 1
ATOM 2644 O O . GLY A 1 371 ? 6.800 7.062 5.027 1.00 90.38 371 GLY A O 1
ATOM 2645 N N . SER A 1 372 ? 8.552 5.679 4.771 1.00 86.06 372 SER A N 1
ATOM 2646 C CA . SER A 1 372 ? 8.848 5.519 6.198 1.00 86.06 372 SER A CA 1
ATOM 2647 C C . SER A 1 372 ? 9.234 6.837 6.870 1.00 86.06 372 SER A C 1
ATOM 2649 O O . SER A 1 372 ? 8.785 7.100 7.981 1.00 86.06 372 SER A O 1
ATOM 2651 N N . ALA A 1 373 ? 10.010 7.693 6.197 1.00 88.06 373 ALA A N 1
ATOM 2652 C CA . ALA A 1 373 ? 10.367 9.015 6.718 1.00 88.06 373 ALA A CA 1
ATOM 2653 C C . ALA A 1 373 ? 9.142 9.930 6.903 1.00 88.06 373 ALA A C 1
ATOM 2655 O O . ALA A 1 373 ? 9.126 10.775 7.795 1.00 88.06 373 ALA A O 1
ATOM 2656 N N . LEU A 1 374 ? 8.103 9.742 6.084 1.00 92.69 374 LEU A N 1
ATOM 2657 C CA . LEU A 1 374 ? 6.888 10.551 6.108 1.00 92.69 374 LEU A CA 1
ATOM 2658 C C . LEU A 1 374 ? 5.854 10.069 7.146 1.00 92.69 374 LEU A C 1
ATOM 2660 O O . LEU A 1 374 ? 4.976 10.840 7.534 1.00 92.69 374 LEU A O 1
ATOM 2664 N N . VAL A 1 375 ? 5.966 8.826 7.634 1.00 91.38 375 VAL A N 1
ATOM 2665 C CA . VAL A 1 375 ? 5.035 8.232 8.615 1.00 91.38 375 VAL A CA 1
ATOM 2666 C C . VAL A 1 375 ? 4.830 9.111 9.858 1.00 91.38 375 VAL A C 1
ATOM 2668 O O . VAL A 1 375 ? 3.673 9.390 10.171 1.00 91.38 375 VAL A O 1
ATOM 2671 N N . PRO A 1 376 ? 5.873 9.601 10.564 1.00 85.06 376 PRO A N 1
ATOM 2672 C CA . PRO A 1 376 ? 5.674 10.399 11.775 1.00 85.06 376 PRO A CA 1
ATOM 2673 C C . PRO A 1 376 ? 4.948 11.722 11.510 1.00 85.06 376 PRO A C 1
ATOM 2675 O O . PRO A 1 376 ? 4.154 12.161 12.338 1.00 85.06 376 PRO A O 1
ATOM 2678 N N . VAL A 1 377 ? 5.211 12.345 10.357 1.00 93.00 377 VAL A N 1
ATOM 2679 C CA . VAL A 1 377 ? 4.609 13.624 9.958 1.00 93.00 377 VAL A CA 1
ATOM 2680 C C . VAL A 1 377 ? 3.126 13.435 9.654 1.00 93.00 377 VAL A C 1
ATOM 2682 O O . VAL A 1 377 ? 2.286 14.122 10.229 1.00 93.00 377 VAL A O 1
ATOM 2685 N N . LEU A 1 378 ? 2.797 12.455 8.809 1.00 93.62 378 LEU A N 1
ATOM 2686 C CA . LEU A 1 378 ? 1.412 12.162 8.439 1.00 93.62 378 LEU A CA 1
ATOM 2687 C C . LEU A 1 378 ? 0.587 11.633 9.612 1.00 93.62 378 LEU A C 1
ATOM 2689 O O . LEU A 1 378 ? -0.599 11.932 9.687 1.00 93.62 378 LEU A O 1
ATOM 2693 N N . ARG A 1 379 ? 1.206 10.895 10.541 1.00 92.06 379 ARG A N 1
ATOM 2694 C CA . ARG A 1 379 ? 0.552 10.437 11.771 1.00 92.06 379 ARG A CA 1
ATOM 2695 C C . ARG A 1 379 ? 0.134 11.604 12.662 1.00 92.06 379 ARG A C 1
ATOM 2697 O O . ARG A 1 379 ? -1.001 11.633 13.118 1.00 92.06 379 ARG A O 1
ATOM 2704 N N . ARG A 1 380 ? 1.037 12.566 12.898 1.00 91.06 380 ARG A N 1
ATOM 2705 C CA . ARG A 1 380 ? 0.732 13.773 13.688 1.00 91.06 380 ARG A CA 1
ATOM 2706 C C . ARG A 1 380 ? -0.408 14.559 13.048 1.00 91.06 380 ARG A C 1
ATOM 2708 O O . ARG A 1 380 ? -1.440 14.756 13.675 1.00 91.06 380 ARG A O 1
ATOM 2715 N N . TRP A 1 381 ? -0.263 14.873 11.764 1.00 93.31 381 TRP A N 1
ATOM 2716 C CA . TRP A 1 381 ? -1.270 15.620 11.017 1.00 93.31 381 TRP A CA 1
ATOM 2717 C C . TRP A 1 381 ? -2.626 14.897 10.932 1.00 93.31 381 TRP A C 1
ATOM 2719 O O . TRP A 1 381 ? -3.683 15.521 11.013 1.00 93.31 381 TRP A O 1
ATOM 2729 N N . GLY A 1 382 ? -2.615 13.570 10.783 1.00 87.00 382 GLY A N 1
ATOM 2730 C CA . GLY A 1 382 ? -3.827 12.751 10.743 1.00 87.00 382 GLY A CA 1
ATOM 2731 C C . GLY A 1 382 ? -4.578 12.706 12.076 1.00 87.00 382 GLY A C 1
ATOM 2732 O O . GLY A 1 382 ? -5.799 12.539 12.080 1.00 87.00 382 GLY A O 1
ATOM 2733 N N . ASN A 1 383 ? -3.865 12.881 13.189 1.00 83.81 383 ASN A N 1
ATOM 2734 C CA . ASN A 1 383 ? -4.428 12.845 14.535 1.00 83.81 383 ASN A CA 1
ATOM 2735 C C . ASN A 1 383 ? -4.896 14.231 15.021 1.00 83.81 383 ASN A C 1
ATOM 2737 O O . ASN A 1 383 ? -5.827 14.294 15.815 1.00 83.81 383 ASN A O 1
ATOM 2741 N N . GLU A 1 384 ? -4.374 15.327 14.467 1.00 77.12 384 GLU A N 1
ATOM 2742 C CA . GLU A 1 384 ? -4.814 16.704 14.762 1.00 77.12 384 GLU A CA 1
ATOM 2743 C C . GLU A 1 384 ? -6.315 16.956 14.490 1.00 77.12 384 GLU A C 1
ATOM 2745 O O . GLU A 1 384 ? -6.949 17.632 15.281 1.00 77.12 384 GLU A O 1
ATOM 2750 N N . GLU A 1 385 ? -6.949 16.381 13.451 1.00 62.19 385 GLU A N 1
ATOM 2751 C CA . GLU A 1 385 ? -8.424 16.491 13.267 1.00 62.19 385 GLU A CA 1
ATOM 2752 C C . GLU A 1 385 ? -9.187 15.806 14.402 1.00 62.19 385 GLU A C 1
ATOM 2754 O O . GLU A 1 385 ? -10.284 16.221 14.777 1.00 62.19 385 GLU A O 1
ATOM 2759 N N . THR A 1 386 ? -8.604 14.741 14.954 1.00 54.47 386 THR A N 1
ATOM 2760 C CA . THR A 1 386 ? -9.185 14.030 16.092 1.00 54.47 386 THR A CA 1
ATOM 2761 C C . THR A 1 386 ? -9.118 14.922 17.328 1.00 54.47 386 THR A C 1
ATOM 2763 O O . THR A 1 386 ? -10.143 15.078 17.984 1.00 54.47 386 THR A O 1
ATOM 2766 N N . GLU A 1 387 ? -7.980 15.586 17.549 1.00 55.69 387 GLU A N 1
ATOM 2767 C CA . GLU A 1 387 ? -7.746 16.532 18.648 1.00 55.69 387 GLU A CA 1
ATOM 2768 C C . GLU A 1 387 ? -8.552 17.838 18.499 1.00 55.69 387 GLU A C 1
ATOM 2770 O O . GLU A 1 387 ? -9.144 18.285 19.471 1.00 55.69 387 GLU A O 1
ATOM 2775 N N . GLU A 1 388 ? -8.665 18.421 17.301 1.00 54.38 388 GLU A N 1
ATOM 2776 C CA . GLU A 1 388 ? -9.471 19.623 17.016 1.00 54.38 388 GLU A CA 1
ATOM 2777 C C . GLU A 1 388 ? -10.970 19.345 17.155 1.00 54.38 388 GLU A C 1
ATOM 2779 O O . GLU A 1 388 ? -11.694 20.137 17.751 1.00 54.38 388 GLU A O 1
ATOM 2784 N N . THR A 1 389 ? -11.451 18.196 16.664 1.00 51.78 389 THR A N 1
ATOM 2785 C CA . THR A 1 389 ? -12.857 17.797 16.848 1.00 51.78 389 THR A CA 1
ATOM 2786 C C . THR A 1 389 ? -13.144 17.448 18.313 1.00 51.78 389 THR A C 1
ATOM 2788 O O . THR A 1 389 ? -14.268 17.617 18.774 1.00 51.78 389 THR A O 1
ATOM 2791 N N . GLU A 1 390 ? -12.160 16.927 19.052 1.00 51.31 390 GLU A N 1
ATOM 2792 C CA . GLU A 1 390 ? -12.256 16.684 20.500 1.00 51.31 390 GLU A CA 1
ATOM 2793 C C . GLU A 1 390 ? -12.221 17.994 21.302 1.00 51.31 390 GLU A C 1
ATOM 2795 O O . GLU A 1 390 ? -13.012 18.145 22.227 1.00 51.31 390 GLU A O 1
ATOM 2800 N N . ALA A 1 391 ? -11.393 18.966 20.909 1.00 44.97 391 ALA A N 1
ATOM 2801 C CA . ALA A 1 391 ? -11.298 20.285 21.529 1.00 44.97 391 ALA A CA 1
ATOM 2802 C C . ALA A 1 391 ? -12.524 21.163 21.232 1.00 44.97 391 ALA A C 1
ATOM 2804 O O . ALA A 1 391 ? -13.016 21.836 22.131 1.00 44.97 391 ALA A O 1
ATOM 2805 N N . ALA A 1 392 ? -13.060 21.122 20.008 1.00 45.94 392 ALA A N 1
ATOM 2806 C CA . ALA A 1 392 ? -14.292 21.818 19.636 1.00 45.94 392 ALA A CA 1
ATOM 2807 C C . ALA A 1 392 ? -15.517 21.215 20.340 1.00 45.94 392 ALA A C 1
ATOM 2809 O O . ALA A 1 392 ? -16.338 21.955 20.873 1.00 45.94 392 ALA A O 1
ATOM 2810 N N . ALA A 1 393 ? -15.598 19.882 20.438 1.00 46.91 393 ALA A N 1
ATOM 2811 C CA . ALA A 1 393 ? -16.640 19.219 21.221 1.00 46.91 393 ALA A CA 1
ATOM 2812 C C . ALA A 1 393 ? -16.505 19.509 22.729 1.00 46.91 393 ALA A C 1
ATOM 2814 O O . ALA A 1 393 ? -17.513 19.693 23.407 1.00 46.91 393 ALA A O 1
ATOM 2815 N N . ALA A 1 394 ? -15.278 19.596 23.258 1.00 47.19 394 ALA A N 1
ATOM 2816 C CA . ALA A 1 394 ? -15.032 20.010 24.639 1.00 47.19 394 ALA A CA 1
ATOM 2817 C C . ALA A 1 394 ? -15.401 21.486 24.875 1.00 47.19 394 ALA A C 1
ATOM 2819 O O . ALA A 1 394 ? -15.955 21.812 25.921 1.00 47.19 394 ALA A O 1
ATOM 2820 N N . ALA A 1 395 ? -15.166 22.372 23.902 1.00 42.12 395 ALA A N 1
ATOM 2821 C CA . ALA A 1 395 ? -15.540 23.785 23.971 1.00 42.12 395 ALA A CA 1
ATOM 2822 C C . ALA A 1 395 ? -17.064 23.997 23.885 1.00 42.12 395 ALA A C 1
ATOM 2824 O O . ALA A 1 395 ? -17.604 24.794 24.652 1.00 42.12 395 ALA A O 1
ATOM 2825 N N . GLU A 1 396 ? -17.775 23.248 23.035 1.00 42.25 396 GLU A N 1
ATOM 2826 C CA . GLU A 1 396 ? -19.249 23.236 23.008 1.00 42.25 396 GLU A CA 1
ATOM 2827 C C . GLU A 1 396 ? -19.827 22.711 24.334 1.00 42.25 396 GLU A C 1
ATOM 2829 O O . GLU A 1 396 ? -20.715 23.341 24.902 1.00 42.25 396 GLU A O 1
ATOM 2834 N N . THR A 1 397 ? -19.235 21.657 24.909 1.00 41.28 397 THR A N 1
ATOM 2835 C CA . THR A 1 397 ? -19.630 21.118 26.229 1.00 41.28 397 THR A CA 1
ATOM 2836 C C . THR A 1 397 ? -19.346 22.112 27.373 1.00 41.28 397 THR A C 1
ATOM 2838 O O . THR A 1 397 ? -20.110 22.211 28.333 1.00 41.28 397 THR A O 1
ATOM 2841 N N . THR A 1 398 ? -18.289 22.926 27.256 1.00 39.03 398 THR A N 1
ATOM 2842 C CA . THR A 1 398 ? -17.929 23.945 28.264 1.00 39.03 398 THR A CA 1
ATOM 2843 C C . THR A 1 398 ? -18.823 25.190 28.177 1.00 39.03 398 THR A C 1
ATOM 2845 O O . THR A 1 398 ? -19.040 25.861 29.184 1.00 39.03 398 THR A O 1
ATOM 2848 N N . THR A 1 399 ? -19.390 25.493 27.004 1.00 35.69 399 THR A N 1
ATOM 2849 C CA . THR A 1 399 ? -20.220 26.696 26.801 1.00 35.69 399 THR A CA 1
ATOM 2850 C C . THR A 1 399 ? -21.687 26.471 27.206 1.00 35.69 399 THR A C 1
ATOM 2852 O O . THR A 1 399 ? -22.329 27.405 27.680 1.00 35.69 399 THR A O 1
ATOM 2855 N N . GLU A 1 400 ? -22.205 25.236 27.139 1.00 39.66 400 GLU A N 1
ATOM 2856 C CA . GLU A 1 400 ? -23.557 24.891 27.633 1.00 39.66 400 GLU A CA 1
ATOM 2857 C C . GLU A 1 400 ? -23.650 24.739 29.166 1.00 39.66 400 GLU A C 1
ATOM 2859 O O . GLU A 1 400 ? -24.742 24.771 29.727 1.00 39.66 400 GLU A O 1
ATOM 2864 N N . THR A 1 401 ? -22.524 24.677 29.888 1.00 36.81 401 THR A N 1
ATOM 2865 C CA . THR A 1 401 ? -22.517 24.483 31.357 1.00 36.81 401 THR A CA 1
ATOM 2866 C C . THR A 1 401 ? -22.761 25.778 32.160 1.00 36.81 401 THR A C 1
ATOM 2868 O O . THR A 1 401 ? -22.634 25.803 33.382 1.00 36.81 401 THR A O 1
ATOM 2871 N N . THR A 1 402 ? -23.180 26.872 31.514 1.00 39.81 402 THR A N 1
ATOM 2872 C CA . THR A 1 402 ? -23.508 28.127 32.219 1.00 39.81 402 THR A CA 1
ATOM 2873 C C . THR A 1 402 ? -24.988 28.493 32.130 1.00 39.81 402 THR A C 1
ATOM 2875 O O . THR A 1 402 ? -25.316 29.651 31.904 1.00 39.81 402 THR A O 1
ATOM 2878 N N . THR A 1 403 ? -25.899 27.541 32.355 1.00 40.88 403 THR A N 1
ATOM 2879 C CA . THR A 1 403 ? -27.318 27.849 32.619 1.00 40.88 403 THR A CA 1
ATOM 2880 C C . THR A 1 403 ? -27.990 26.789 33.510 1.00 40.88 403 THR A C 1
ATOM 2882 O O . THR A 1 403 ? -28.037 25.619 33.165 1.00 40.88 403 THR A O 1
ATOM 2885 N N . ASN A 1 404 ? -28.516 27.250 34.656 1.00 51.91 404 ASN A N 1
ATOM 2886 C CA . ASN A 1 404 ? -29.465 26.633 35.605 1.00 51.91 404 ASN A CA 1
ATOM 2887 C C . ASN A 1 404 ? -29.143 25.280 36.289 1.00 51.91 404 ASN A C 1
ATOM 2889 O O . ASN A 1 404 ? -29.449 24.197 35.800 1.00 51.91 404 ASN A O 1
ATOM 2893 N N . SER A 1 405 ? -28.739 25.365 37.566 1.00 55.69 405 SER A N 1
ATOM 2894 C CA . SER A 1 405 ? -28.481 24.249 38.500 1.00 55.69 405 SER A CA 1
ATOM 2895 C C . SER A 1 405 ? -29.641 23.261 38.731 1.00 55.69 405 SER A C 1
ATOM 2897 O O . SER A 1 405 ? -29.410 22.154 39.215 1.00 55.69 405 SER A O 1
ATOM 2899 N N . ALA A 1 406 ? -30.882 23.626 38.396 1.00 57.06 406 ALA A N 1
ATOM 2900 C CA . ALA A 1 406 ? -32.040 22.733 38.493 1.00 57.06 406 ALA A CA 1
ATOM 2901 C C . ALA A 1 406 ? -32.163 21.780 37.288 1.00 57.06 406 ALA A C 1
ATOM 2903 O O . ALA A 1 406 ? -32.619 20.646 37.442 1.00 57.06 406 ALA A O 1
ATOM 2904 N N . GLU A 1 407 ? -31.732 22.212 36.099 1.00 62.47 407 GLU A N 1
ATOM 2905 C CA . GLU A 1 407 ? -31.761 21.387 34.885 1.00 62.47 407 GLU A CA 1
ATOM 2906 C C . GLU A 1 407 ? -30.657 20.329 34.921 1.00 62.47 407 GLU A C 1
ATOM 2908 O O . GLU A 1 407 ? -30.914 19.169 34.595 1.00 62.47 407 GLU A O 1
ATOM 2913 N N . THR A 1 408 ? -29.481 20.692 35.444 1.00 71.00 408 THR A N 1
ATOM 2914 C CA . THR A 1 408 ? -28.346 19.786 35.671 1.00 71.00 408 THR A CA 1
ATOM 2915 C C . THR A 1 408 ? -28.706 18.628 36.609 1.00 71.00 408 THR A C 1
ATOM 2917 O O . THR A 1 408 ? -28.432 17.470 36.303 1.00 71.00 408 THR A O 1
ATOM 2920 N N . ALA A 1 409 ? -29.397 18.904 37.722 1.00 75.69 409 ALA A N 1
ATOM 2921 C CA . ALA A 1 409 ? -29.826 17.860 38.658 1.00 75.69 409 ALA A CA 1
ATOM 2922 C C . ALA A 1 409 ? -30.870 16.907 38.042 1.00 75.69 409 ALA A C 1
ATOM 2924 O O . ALA A 1 409 ? -30.838 15.698 38.279 1.00 75.69 409 ALA A O 1
ATOM 2925 N N . ALA A 1 410 ? -31.786 17.436 37.223 1.00 80.19 410 ALA A N 1
ATOM 2926 C CA . ALA A 1 410 ? -32.769 16.626 36.509 1.00 80.19 410 ALA A CA 1
ATOM 2927 C C . ALA A 1 410 ? -32.130 15.781 35.393 1.00 80.19 410 ALA A C 1
ATOM 2929 O O . ALA A 1 410 ? -32.606 14.682 35.104 1.00 80.19 410 ALA A O 1
ATOM 2930 N N . GLU A 1 411 ? -31.072 16.276 34.751 1.00 83.75 411 GLU A N 1
ATOM 2931 C CA . GLU A 1 411 ? -30.303 15.522 33.763 1.00 83.75 411 GLU A CA 1
ATOM 2932 C C . GLU A 1 411 ? -29.504 14.383 34.394 1.00 83.75 411 GLU A C 1
ATOM 2934 O O . GLU A 1 411 ? -29.594 13.256 33.904 1.00 83.75 411 GLU A O 1
ATOM 2939 N N . ASP A 1 412 ? -28.808 14.633 35.503 1.00 87.69 412 ASP A N 1
ATOM 2940 C CA . ASP A 1 412 ? -28.071 13.594 36.227 1.00 87.69 412 ASP A CA 1
ATOM 2941 C C . ASP A 1 412 ? -29.000 12.471 36.693 1.00 87.69 412 ASP A C 1
ATOM 2943 O O . ASP A 1 412 ? -28.700 11.300 36.465 1.00 87.69 412 ASP A O 1
ATOM 2947 N N . ALA A 1 413 ? -30.186 12.807 37.213 1.00 86.88 413 ALA A N 1
ATOM 2948 C CA . ALA A 1 413 ? -31.192 11.813 37.584 1.00 86.88 413 ALA A CA 1
ATOM 2949 C C . ALA A 1 413 ? -31.656 10.960 36.384 1.00 86.88 413 ALA A C 1
ATOM 2951 O O . ALA A 1 413 ? -31.868 9.753 36.521 1.00 86.88 413 ALA A O 1
ATOM 2952 N N . ARG A 1 414 ? -31.789 11.553 35.185 1.00 88.75 414 ARG A N 1
ATOM 2953 C CA . ARG A 1 414 ? -32.106 10.806 33.951 1.00 88.75 414 ARG A CA 1
ATOM 2954 C C . ARG A 1 414 ? -30.952 9.896 33.523 1.00 88.75 414 ARG A C 1
ATOM 2956 O O . ARG A 1 414 ? -31.201 8.748 33.156 1.00 88.75 414 ARG A O 1
ATOM 2963 N N . LYS A 1 415 ? -29.710 10.393 33.565 1.00 90.56 415 LYS A N 1
ATOM 2964 C CA . LYS A 1 415 ? -28.499 9.625 33.225 1.00 90.56 415 LYS A CA 1
ATOM 2965 C C . LYS A 1 415 ? -28.309 8.442 34.176 1.00 90.56 415 LYS A C 1
ATOM 2967 O O . LYS A 1 415 ? -28.056 7.328 33.718 1.00 90.56 415 LYS A O 1
ATOM 2972 N N . GLU A 1 416 ? -28.498 8.658 35.476 1.00 92.06 416 GLU A N 1
ATOM 2973 C CA . GLU A 1 416 ? -28.421 7.615 36.501 1.00 92.06 416 GLU A CA 1
ATOM 2974 C C . GLU A 1 416 ? -29.518 6.552 36.315 1.00 92.06 416 GLU A C 1
ATOM 2976 O O . GLU A 1 416 ? -29.232 5.352 36.347 1.00 92.06 416 GLU A O 1
ATOM 2981 N N . ALA A 1 417 ? -30.759 6.968 36.037 1.00 88.38 417 ALA A N 1
ATOM 2982 C CA . ALA A 1 417 ? -31.862 6.043 35.784 1.00 88.38 417 ALA A CA 1
ATOM 2983 C C . ALA A 1 417 ? -31.621 5.160 34.545 1.00 88.38 417 ALA A C 1
ATOM 2985 O O . ALA A 1 417 ? -31.818 3.945 34.614 1.00 88.38 417 ALA A O 1
ATOM 2986 N N . GLU A 1 418 ? -31.156 5.729 33.425 1.00 89.56 418 GLU A N 1
ATOM 2987 C CA . GLU A 1 418 ? -30.848 4.937 32.222 1.00 89.56 418 GLU A CA 1
ATOM 2988 C C . GLU A 1 418 ? -29.641 4.015 32.441 1.00 89.56 418 GLU A C 1
ATOM 2990 O O . GLU A 1 418 ? -29.644 2.871 31.984 1.00 89.56 418 GLU A O 1
ATOM 2995 N N . MET A 1 419 ? -28.631 4.458 33.195 1.00 92.25 419 MET A N 1
ATOM 2996 C CA . MET A 1 419 ? -27.513 3.602 33.592 1.00 92.25 419 MET A CA 1
ATOM 2997 C C . MET A 1 419 ? -28.001 2.368 34.362 1.00 92.25 419 MET A C 1
ATOM 2999 O O . MET A 1 419 ? -27.611 1.252 34.006 1.00 92.25 419 MET A O 1
ATOM 3003 N N . TYR A 1 420 ? -28.849 2.528 35.385 1.00 89.88 420 TYR A N 1
ATOM 3004 C CA . TYR A 1 420 ? -29.381 1.379 36.127 1.00 89.88 420 TYR A CA 1
ATOM 3005 C C . TYR A 1 420 ? -30.302 0.512 35.268 1.00 89.88 420 TYR A C 1
ATOM 3007 O O . TYR A 1 420 ? -30.171 -0.707 35.310 1.00 89.88 420 TYR A O 1
ATOM 3015 N N . ARG A 1 421 ? -31.115 1.102 34.382 1.00 89.62 421 ARG A N 1
ATOM 3016 C CA . ARG A 1 421 ? -31.911 0.341 33.404 1.00 89.62 421 ARG A CA 1
ATOM 3017 C C . ARG A 1 421 ? -31.042 -0.572 32.531 1.00 89.62 421 ARG A C 1
ATOM 3019 O O . ARG A 1 421 ? -31.421 -1.707 32.241 1.00 89.62 421 ARG A O 1
ATOM 3026 N N . LEU A 1 422 ? -29.872 -0.089 32.104 1.00 85.62 422 LEU A N 1
ATOM 3027 C CA . LEU A 1 422 ? -28.895 -0.895 31.367 1.00 85.62 422 LEU A CA 1
ATOM 3028 C C . LEU A 1 422 ? -28.232 -1.954 32.255 1.00 85.62 422 LEU A C 1
ATOM 3030 O O . LEU A 1 422 ? -27.981 -3.054 31.770 1.00 85.62 422 LEU A O 1
ATOM 3034 N N . CYS A 1 423 ? -27.964 -1.654 33.529 1.00 84.62 423 CYS A N 1
ATOM 3035 C CA . CYS A 1 423 ? -27.450 -2.638 34.487 1.00 84.62 423 CYS A CA 1
ATOM 3036 C C . CYS A 1 423 ? -28.432 -3.801 34.677 1.00 84.62 423 CYS A C 1
ATOM 3038 O O . CYS A 1 423 ? -28.019 -4.957 34.603 1.00 84.62 423 CYS A O 1
ATOM 3040 N N . ASP A 1 424 ? -29.721 -3.500 34.829 1.00 85.25 424 ASP A N 1
ATOM 3041 C CA . ASP A 1 424 ? -30.784 -4.486 35.046 1.00 85.25 424 ASP A CA 1
ATOM 3042 C C . ASP A 1 424 ? -30.946 -5.422 33.835 1.00 85.25 424 ASP A C 1
ATOM 3044 O O . ASP A 1 424 ? -31.231 -6.609 33.973 1.00 85.25 424 ASP A O 1
ATOM 3048 N N . ALA A 1 425 ? -30.644 -4.944 32.620 1.00 78.44 425 ALA A N 1
ATOM 3049 C CA . ALA A 1 425 ? -30.608 -5.787 31.419 1.00 78.44 425 ALA A CA 1
ATOM 3050 C C . ALA A 1 425 ? -29.507 -6.875 31.449 1.00 78.44 425 ALA A C 1
ATOM 3052 O O . ALA A 1 425 ? -29.500 -7.788 30.609 1.00 78.44 425 ALA A O 1
ATOM 3053 N N . PHE A 1 426 ? -28.556 -6.777 32.380 1.00 75.50 426 PHE A N 1
ATOM 3054 C CA . PHE A 1 426 ? -27.509 -7.770 32.618 1.00 75.50 426 PHE A CA 1
ATOM 3055 C C . PHE A 1 426 ? -27.726 -8.580 33.903 1.00 75.50 426 PHE A C 1
ATOM 3057 O O . PHE A 1 426 ? -26.951 -9.504 34.159 1.00 75.50 426 PHE A O 1
ATOM 3064 N N . GLU A 1 427 ? -28.762 -8.273 34.683 1.00 74.44 427 GLU A N 1
ATOM 3065 C CA . GLU A 1 427 ? -29.057 -8.944 35.946 1.00 74.44 427 GLU A CA 1
ATOM 3066 C C . GLU A 1 427 ? -29.339 -10.441 35.724 1.00 74.44 427 GLU A C 1
ATOM 3068 O O . GLU A 1 427 ? -29.957 -10.851 34.737 1.00 74.44 427 GLU A O 1
ATOM 3073 N N . GLY A 1 428 ? -28.796 -11.289 36.601 1.00 73.88 428 GLY A N 1
ATOM 3074 C CA . GLY A 1 428 ? -28.922 -12.747 36.507 1.00 73.88 428 GLY A CA 1
ATOM 3075 C C . GLY A 1 428 ? -28.105 -13.421 35.393 1.00 73.88 428 GLY A C 1
ATOM 3076 O O . GLY A 1 428 ? -28.180 -14.640 35.249 1.00 73.88 428 GLY A O 1
ATOM 3077 N N . LYS A 1 429 ? -27.308 -12.680 34.602 1.00 81.38 429 LYS A N 1
ATOM 3078 C CA . LYS A 1 429 ? -26.401 -13.285 33.601 1.00 81.38 429 LYS A CA 1
ATOM 3079 C C . LYS A 1 429 ? -25.146 -13.917 34.203 1.00 81.38 429 LYS A C 1
ATOM 3081 O O . LYS A 1 429 ? -24.561 -14.790 33.565 1.00 81.38 429 LYS A O 1
ATOM 3086 N N . PHE A 1 430 ? -24.727 -13.448 35.373 1.00 86.12 430 PHE A N 1
ATOM 3087 C CA . PHE A 1 430 ? -23.526 -13.892 36.074 1.00 86.12 430 PHE A CA 1
ATOM 3088 C C . PHE A 1 430 ? -23.860 -14.110 37.549 1.00 86.12 430 PHE A C 1
ATOM 3090 O O . PHE A 1 430 ? -24.626 -13.330 38.117 1.00 86.12 430 PHE A O 1
ATOM 3097 N N . ASP A 1 431 ? -23.265 -15.127 38.172 1.00 88.50 431 ASP A N 1
ATOM 3098 C CA . ASP A 1 431 ? -23.319 -15.309 39.630 1.00 88.50 431 ASP A CA 1
ATOM 3099 C C . ASP A 1 431 ? -22.338 -14.342 40.318 1.00 88.50 431 ASP A C 1
ATOM 3101 O O . ASP A 1 431 ? -21.222 -14.693 40.709 1.00 88.50 431 ASP A O 1
ATOM 3105 N N . ALA A 1 432 ? -22.730 -13.069 40.363 1.00 88.81 432 ALA A N 1
ATOM 3106 C CA . ALA A 1 432 ? -21.931 -11.974 40.895 1.00 88.81 432 ALA A CA 1
ATOM 3107 C C . ALA A 1 432 ? -22.812 -11.062 41.767 1.00 88.81 432 ALA A C 1
ATOM 3109 O O . ALA A 1 432 ? -23.616 -10.308 41.221 1.00 88.81 432 ALA A O 1
ATOM 3110 N N . PRO A 1 433 ? -22.684 -11.107 43.106 1.00 92.06 433 PRO A N 1
ATOM 3111 C CA . PRO A 1 433 ? -23.428 -10.212 43.976 1.00 92.06 433 PRO A CA 1
ATOM 3112 C C . PRO A 1 433 ? -22.932 -8.777 43.814 1.00 92.06 433 PRO A C 1
ATOM 3114 O O . PRO A 1 433 ? -21.732 -8.525 43.667 1.00 92.06 433 PRO A O 1
ATOM 3117 N N . ASP A 1 434 ? -23.866 -7.840 43.881 1.00 91.88 434 ASP A N 1
ATOM 3118 C CA . ASP A 1 434 ? -23.599 -6.423 43.687 1.00 91.88 434 ASP A CA 1
ATOM 3119 C C . ASP A 1 434 ? -23.370 -5.683 45.014 1.00 91.88 434 ASP A C 1
ATOM 3121 O O . ASP A 1 434 ? -24.012 -5.959 46.027 1.00 91.88 434 ASP A O 1
ATOM 3125 N N . ILE A 1 435 ? -22.491 -4.681 44.980 1.00 92.38 435 ILE A N 1
ATOM 3126 C CA . ILE A 1 435 ? -22.387 -3.612 45.979 1.00 92.38 435 ILE A CA 1
ATOM 3127 C C . ILE A 1 435 ? -22.676 -2.270 45.298 1.00 92.38 435 ILE A C 1
ATOM 3129 O O . ILE A 1 435 ? -22.235 -2.027 44.172 1.00 92.38 435 ILE A O 1
ATOM 3133 N N . SER A 1 436 ? -23.437 -1.390 45.953 1.00 92.50 436 SER A N 1
ATOM 3134 C CA . SER A 1 436 ? -23.752 -0.067 45.396 1.00 92.50 436 SER A CA 1
ATOM 3135 C C . SER A 1 436 ? -22.602 0.926 45.596 1.00 92.50 436 SER A C 1
ATOM 3137 O O . SER A 1 436 ? -21.855 0.846 46.574 1.00 92.50 436 SER A O 1
ATOM 3139 N N . ALA A 1 437 ? -22.485 1.912 44.700 1.00 90.81 437 ALA A N 1
ATOM 3140 C CA . ALA A 1 437 ? -21.493 2.982 44.830 1.00 90.81 437 ALA A CA 1
ATOM 3141 C C . ALA A 1 437 ? -21.671 3.797 46.122 1.00 90.81 437 ALA A C 1
ATOM 3143 O O . ALA A 1 437 ? -20.684 4.123 46.779 1.00 90.81 437 ALA A O 1
ATOM 3144 N N . ALA A 1 438 ? -22.917 4.063 46.528 1.00 87.56 438 ALA A N 1
ATOM 3145 C CA . ALA A 1 438 ? -23.224 4.748 47.782 1.00 87.56 438 ALA A CA 1
ATOM 3146 C C . ALA A 1 438 ? -22.757 3.944 49.006 1.00 87.56 438 ALA A C 1
ATOM 3148 O O . ALA A 1 438 ? -22.108 4.499 49.894 1.00 87.56 438 ALA A O 1
ATOM 3149 N N . GLN A 1 439 ? -23.020 2.631 49.021 1.00 87.06 439 GLN A N 1
ATOM 3150 C CA . GLN A 1 439 ? -22.557 1.749 50.089 1.00 87.06 439 GLN A CA 1
ATOM 3151 C C . GLN A 1 439 ? -21.026 1.721 50.147 1.00 87.06 439 GLN A C 1
ATOM 3153 O O . GLN A 1 439 ? -20.458 2.031 51.192 1.00 87.06 439 GLN A O 1
ATOM 3158 N N . LEU A 1 440 ? -20.353 1.460 49.022 1.00 87.38 440 LEU A N 1
ATOM 3159 C CA . LEU A 1 440 ? -18.889 1.445 48.956 1.00 87.38 440 LEU A CA 1
ATOM 3160 C C . LEU A 1 440 ? -18.279 2.772 49.434 1.00 87.38 440 LEU A C 1
ATOM 3162 O O . LEU A 1 440 ? -17.343 2.782 50.232 1.00 87.38 440 LEU A O 1
ATOM 3166 N N . LYS A 1 441 ? -18.838 3.907 48.996 1.00 84.50 441 LYS A N 1
ATOM 3167 C CA . LYS A 1 441 ? -18.370 5.237 49.399 1.00 84.50 441 LYS A CA 1
ATOM 3168 C C . LYS A 1 441 ? -18.576 5.504 50.891 1.00 84.50 441 LYS A C 1
ATOM 3170 O O . LYS A 1 441 ? -17.727 6.149 51.500 1.00 84.50 441 LYS A O 1
ATOM 3175 N N . SER A 1 442 ? -19.668 5.016 51.480 1.00 80.00 442 SER A N 1
ATOM 3176 C CA . SER A 1 442 ? -19.924 5.145 52.920 1.00 80.00 442 SER A CA 1
ATOM 3177 C C . SER A 1 442 ? -18.963 4.311 53.766 1.00 80.00 442 SER A C 1
ATOM 3179 O O . SER A 1 442 ? -18.603 4.726 54.864 1.00 80.00 442 SER A O 1
ATOM 3181 N N . GLU A 1 443 ? -18.499 3.175 53.240 1.00 74.94 443 GLU A N 1
ATOM 3182 C CA . GLU A 1 443 ? -17.570 2.297 53.941 1.00 74.94 443 GLU A CA 1
ATOM 3183 C C . GLU A 1 443 ? -16.122 2.853 53.892 1.00 74.94 443 GLU A C 1
ATOM 3185 O O . GLU A 1 443 ? -15.414 2.782 54.901 1.00 74.94 443 GLU A O 1
ATOM 3190 N N . LEU A 1 444 ? -15.709 3.522 52.795 1.00 71.38 444 LEU A N 1
ATOM 3191 C CA . LEU A 1 444 ? -14.337 4.038 52.561 1.00 71.38 444 LEU A CA 1
ATOM 3192 C C . LEU A 1 444 ? -13.674 4.810 53.734 1.00 71.38 444 LEU A C 1
ATOM 3194 O O . LEU A 1 444 ? -12.494 4.570 54.011 1.00 71.38 444 LEU A O 1
ATOM 3198 N N . PRO A 1 445 ? -14.339 5.754 54.436 1.00 62.44 445 PRO A N 1
ATOM 3199 C CA . PRO A 1 445 ? -13.704 6.537 55.504 1.00 62.44 445 PRO A CA 1
ATOM 3200 C C . PRO A 1 445 ? -13.436 5.738 56.786 1.00 62.44 445 PRO A C 1
ATOM 3202 O O . PRO A 1 445 ? -12.430 5.979 57.459 1.00 62.44 445 PRO A O 1
ATOM 3205 N N . PHE A 1 446 ? -14.294 4.765 57.113 1.00 52.62 446 PHE A N 1
ATOM 3206 C CA . PHE A 1 446 ? -14.121 3.877 58.272 1.00 52.62 446 PHE A CA 1
ATOM 3207 C C . PHE A 1 446 ? -12.957 2.892 58.080 1.00 52.62 446 PHE A C 1
ATOM 3209 O O . PHE A 1 446 ? -12.516 2.258 59.032 1.00 52.62 446 PHE A O 1
ATOM 3216 N N . MET A 1 447 ? -12.416 2.816 56.860 1.00 51.31 447 MET A N 1
ATOM 3217 C CA . MET A 1 447 ? -11.339 1.912 56.457 1.00 51.31 447 MET A CA 1
ATOM 3218 C C . MET A 1 447 ? -9.944 2.557 56.533 1.00 51.31 447 MET A C 1
ATOM 3220 O O . MET A 1 447 ? -8.944 1.850 56.633 1.00 51.31 447 MET A O 1
ATOM 3224 N N . ARG A 1 448 ? -9.852 3.899 56.536 1.00 45.94 448 ARG A N 1
ATOM 3225 C CA . ARG A 1 448 ? -8.581 4.651 56.647 1.00 45.94 448 ARG A CA 1
ATOM 3226 C C . ARG A 1 448 ? -8.144 4.928 58.090 1.00 45.94 448 ARG A C 1
ATOM 3228 O O . ARG A 1 448 ? -6.962 5.156 58.336 1.00 45.94 448 ARG A O 1
ATOM 3235 N N . ARG A 1 449 ? -9.073 4.921 59.051 1.00 40.81 449 ARG A N 1
ATOM 3236 C CA . ARG A 1 449 ? -8.767 4.997 60.488 1.00 40.81 449 ARG A CA 1
ATOM 3237 C C . ARG A 1 449 ? -8.878 3.600 61.076 1.00 40.81 449 ARG A C 1
ATOM 3239 O O . ARG A 1 449 ? -9.980 3.087 61.201 1.00 40.81 449 ARG A O 1
ATOM 3246 N N . GLY A 1 450 ? -7.748 3.012 61.464 1.00 43.88 450 GLY A N 1
ATOM 3247 C CA . GLY A 1 450 ? -7.725 1.776 62.243 1.00 43.88 450 GLY A CA 1
ATOM 3248 C C . GLY A 1 450 ? -8.548 1.938 63.524 1.00 43.88 450 GLY A C 1
ATOM 3249 O O . GLY A 1 450 ? -8.088 2.535 64.495 1.00 43.88 450 GLY A O 1
ATOM 3250 N N . GLY A 1 451 ? -9.782 1.442 63.500 1.00 36.75 451 GLY A N 1
ATOM 3251 C CA . GLY A 1 451 ? -10.745 1.498 64.590 1.00 36.75 451 GLY A CA 1
ATOM 3252 C C . GLY A 1 451 ? -11.339 0.114 64.808 1.00 36.75 451 GLY A C 1
ATOM 3253 O O . GLY A 1 451 ? -11.846 -0.507 63.882 1.00 36.75 451 GLY A O 1
ATOM 3254 N N . LYS A 1 452 ? -11.198 -0.378 66.038 1.00 41.75 452 LYS A N 1
ATOM 3255 C CA . LYS A 1 452 ? -11.525 -1.726 66.516 1.00 41.75 452 LYS A CA 1
ATOM 3256 C C . LYS A 1 452 ? -12.904 -2.229 66.064 1.00 41.75 452 LYS A C 1
ATOM 3258 O O . LYS A 1 452 ? -13.907 -1.590 66.359 1.00 41.75 452 LYS A O 1
ATOM 3263 N N . GLY A 1 453 ? -12.929 -3.441 65.499 1.00 43.06 453 GLY A N 1
ATOM 3264 C CA . GLY A 1 453 ? -14.133 -4.274 65.398 1.00 43.06 453 GLY A CA 1
ATOM 3265 C C . GLY A 1 453 ? -14.424 -4.825 64.001 1.00 43.06 453 GLY A C 1
ATOM 3266 O O . GLY A 1 453 ? -15.429 -4.464 63.410 1.00 43.06 453 GLY A O 1
ATOM 3267 N N . ASN A 1 454 ? -13.575 -5.737 63.514 1.00 43.50 454 ASN A N 1
ATOM 3268 C CA . ASN A 1 454 ? -13.863 -6.674 62.414 1.00 43.50 454 ASN A CA 1
ATOM 3269 C C . ASN A 1 454 ? -14.130 -6.089 61.005 1.00 43.50 454 ASN A C 1
ATOM 3271 O O . ASN A 1 454 ? -15.066 -6.498 60.318 1.00 43.50 454 ASN A O 1
ATOM 3275 N N . LEU A 1 455 ? -13.280 -5.170 60.532 1.00 47.31 455 LEU A N 1
ATOM 3276 C CA . LEU A 1 455 ? -13.323 -4.704 59.141 1.00 47.31 455 LEU A CA 1
ATOM 3277 C C . LEU A 1 455 ? -12.374 -5.519 58.253 1.00 47.31 455 LEU A C 1
ATOM 3279 O O . LEU A 1 455 ? -11.156 -5.377 58.329 1.00 47.31 455 LEU A O 1
ATOM 3283 N N . LYS A 1 456 ? -12.978 -6.344 57.394 1.00 53.03 456 LYS A N 1
ATOM 3284 C CA . LYS A 1 456 ? -12.359 -7.032 56.256 1.00 53.03 456 LYS A CA 1
ATOM 3285 C C . LYS A 1 456 ? -11.639 -6.011 55.347 1.00 53.03 456 LYS A C 1
ATOM 3287 O O . LYS A 1 456 ? -12.327 -5.127 54.825 1.00 53.03 456 LYS A O 1
ATOM 3292 N N . PRO A 1 457 ? -10.307 -6.073 55.134 1.00 71.12 457 PRO A N 1
ATOM 3293 C CA . PRO A 1 457 ? -9.636 -5.187 54.187 1.00 71.12 457 PRO A CA 1
ATOM 3294 C C . PRO A 1 457 ? -10.175 -5.508 52.797 1.00 71.12 457 PRO A C 1
ATOM 3296 O O . PRO A 1 457 ? -10.147 -6.654 52.387 1.00 71.12 457 PRO A O 1
ATOM 3299 N N . PHE A 1 458 ? -10.719 -4.544 52.074 1.00 76.06 458 PHE A N 1
ATOM 3300 C CA . PHE A 1 458 ? -11.243 -4.778 50.731 1.00 76.06 458 PHE A CA 1
ATOM 3301 C C . PHE A 1 458 ? -10.265 -4.218 49.699 1.00 76.06 458 PHE A C 1
ATOM 3303 O O . PHE A 1 458 ? -9.518 -3.279 49.977 1.00 76.06 458 PHE A O 1
ATOM 3310 N N . VAL A 1 459 ? -10.263 -4.799 48.505 1.00 86.69 459 VAL A N 1
ATOM 3311 C CA . VAL A 1 459 ? -9.445 -4.353 47.375 1.00 86.69 459 VAL A CA 1
ATOM 3312 C C . VAL A 1 459 ? -10.371 -3.998 46.225 1.00 86.69 459 VAL A C 1
ATOM 3314 O O . VAL A 1 459 ? -11.171 -4.829 45.793 1.00 86.69 459 VAL A O 1
ATOM 3317 N N . ILE A 1 460 ? -10.261 -2.768 45.721 1.00 91.38 460 ILE 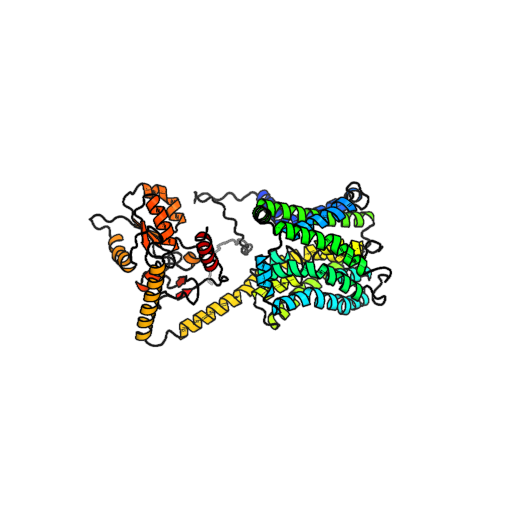A N 1
ATOM 3318 C CA . ILE A 1 460 ? -10.986 -2.341 44.524 1.00 91.38 460 ILE A CA 1
ATOM 3319 C C . ILE A 1 460 ? -10.143 -2.699 43.299 1.00 91.38 460 ILE A C 1
ATOM 3321 O O . ILE A 1 460 ? -9.002 -2.257 43.186 1.00 91.38 460 ILE A O 1
ATOM 3325 N N . VAL A 1 461 ? -10.702 -3.477 42.373 1.00 93.62 461 VAL A N 1
ATOM 3326 C CA . VAL A 1 461 ? -10.002 -3.964 41.179 1.00 93.62 461 VAL A CA 1
ATOM 3327 C C . VAL A 1 461 ? -10.611 -3.361 39.918 1.00 93.62 461 VAL A C 1
ATOM 3329 O O . VAL A 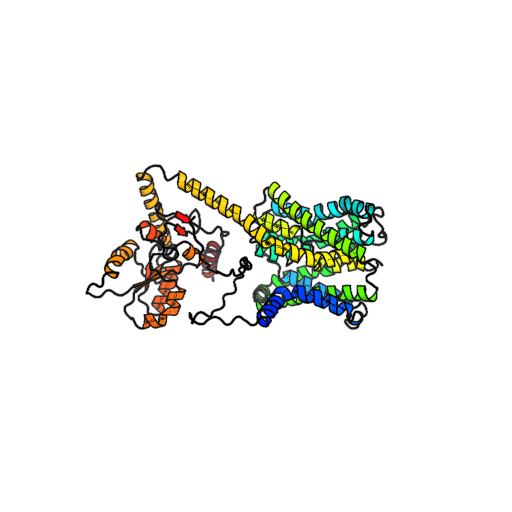1 461 ? -11.778 -3.593 39.594 1.00 93.62 461 VAL A O 1
ATOM 3332 N N . ASP A 1 462 ? -9.799 -2.622 39.168 1.00 95.06 462 ASP A N 1
ATOM 3333 C CA . ASP A 1 462 ? -10.164 -2.105 37.854 1.00 95.06 462 ASP A CA 1
ATOM 3334 C C . ASP A 1 462 ? -9.885 -3.146 36.760 1.00 95.06 462 ASP A C 1
ATOM 3336 O O . ASP A 1 462 ? -8.731 -3.460 36.437 1.00 95.06 462 ASP A O 1
ATOM 3340 N N . VAL A 1 463 ? -10.957 -3.666 36.154 1.00 94.75 463 VAL A N 1
ATOM 3341 C CA . VAL A 1 463 ? -10.881 -4.655 35.064 1.00 94.75 463 VAL A CA 1
ATOM 3342 C C . VAL A 1 463 ? -11.033 -4.043 33.666 1.00 94.75 463 VAL A C 1
ATOM 3344 O O . VAL A 1 463 ? -11.197 -4.768 32.679 1.00 94.75 463 VAL A O 1
ATOM 3347 N N . ARG A 1 464 ? -11.020 -2.711 33.548 1.00 93.81 464 ARG A N 1
ATOM 3348 C CA . ARG A 1 464 ? -11.047 -2.005 32.257 1.00 93.81 464 ARG A CA 1
ATOM 3349 C C . ARG A 1 464 ? -9.715 -2.150 31.528 1.00 93.81 464 ARG A C 1
ATOM 3351 O O . ARG A 1 464 ? -8.756 -2.691 32.064 1.00 93.81 464 ARG A O 1
ATOM 3358 N N . THR A 1 465 ? -9.643 -1.705 30.278 1.00 90.00 465 THR A N 1
ATOM 3359 C CA . THR A 1 465 ? -8.395 -1.730 29.496 1.00 90.00 465 THR A CA 1
ATOM 3360 C C . THR A 1 465 ? -7.418 -0.646 29.955 1.00 90.00 465 THR A C 1
ATOM 3362 O O . THR A 1 465 ? -7.825 0.352 30.541 1.00 90.00 465 THR A O 1
ATOM 3365 N N . GLU A 1 466 ? -6.129 -0.796 29.641 1.00 87.88 466 GLU A N 1
ATOM 3366 C CA . GLU A 1 466 ? -5.099 0.201 29.979 1.00 87.88 466 GLU A CA 1
ATOM 3367 C C . GLU A 1 466 ? -5.437 1.605 29.463 1.00 87.88 466 GLU A C 1
ATOM 3369 O O . GLU A 1 466 ? -5.272 2.583 30.183 1.00 87.88 466 GLU A O 1
ATOM 3374 N N . LYS A 1 467 ? -6.001 1.701 28.252 1.00 85.44 467 LYS A N 1
ATOM 3375 C CA . LYS A 1 467 ? -6.427 2.982 27.677 1.00 85.44 467 LYS A CA 1
ATOM 3376 C C . LYS A 1 467 ? -7.494 3.659 28.533 1.00 85.44 467 LYS A C 1
ATOM 3378 O O . LYS A 1 467 ? -7.400 4.852 28.783 1.00 85.44 467 LYS A O 1
ATOM 3383 N N . GLU A 1 468 ? -8.488 2.902 28.996 1.00 89.62 468 GLU A N 1
ATOM 3384 C CA . GLU A 1 468 ? -9.556 3.424 29.861 1.00 89.62 468 GLU A CA 1
ATOM 3385 C C . GLU A 1 468 ? -9.006 3.874 31.218 1.00 89.62 468 GLU A C 1
ATOM 3387 O O . GLU A 1 468 ? -9.388 4.932 31.706 1.00 89.62 468 GLU A O 1
ATOM 3392 N N . ARG A 1 469 ? -8.072 3.110 31.797 1.00 91.94 469 ARG A N 1
ATOM 3393 C CA . ARG A 1 469 ? -7.415 3.453 33.069 1.00 91.94 469 ARG A CA 1
ATOM 3394 C C . ARG A 1 469 ? -6.507 4.674 32.961 1.00 91.94 469 ARG A C 1
ATOM 3396 O O . ARG A 1 469 ? -6.393 5.435 33.911 1.00 91.94 469 ARG A O 1
ATOM 3403 N N . ALA A 1 470 ? -5.894 4.886 31.798 1.00 88.19 470 ALA A N 1
ATOM 3404 C CA . ALA A 1 470 ? -5.097 6.077 31.526 1.00 88.19 470 ALA A CA 1
ATOM 3405 C C . ALA A 1 470 ? -5.938 7.367 31.494 1.00 88.19 470 ALA A C 1
ATOM 3407 O O . ALA A 1 470 ? -5.370 8.451 31.613 1.00 88.19 470 ALA A O 1
ATOM 3408 N N . VAL A 1 471 ? -7.267 7.265 31.331 1.00 89.00 471 VAL A N 1
ATOM 3409 C CA . VAL A 1 471 ? -8.184 8.404 31.483 1.00 89.00 471 VAL A CA 1
ATOM 3410 C C . VAL A 1 471 ? -8.429 8.702 32.954 1.00 89.00 471 VAL A C 1
ATOM 3412 O O . VAL A 1 471 ? -8.290 9.859 33.342 1.00 89.00 471 VAL A O 1
ATOM 3415 N N . SER A 1 472 ? -8.817 7.680 33.724 1.00 94.06 472 SER A N 1
ATOM 3416 C CA . SER A 1 472 ? -9.031 7.752 35.171 1.00 94.06 472 SER A CA 1
ATOM 3417 C C . SER A 1 472 ? -9.264 6.383 35.793 1.00 94.06 472 SER A C 1
ATOM 3419 O O . SER A 1 472 ? -9.681 5.448 35.106 1.00 94.06 472 SER A O 1
ATOM 3421 N N . MET A 1 473 ? -9.067 6.283 37.106 1.00 94.44 473 MET A N 1
ATOM 3422 C CA . MET A 1 473 ? -9.406 5.154 37.976 1.00 94.44 473 MET A CA 1
ATOM 3423 C C . MET A 1 473 ? -10.135 5.647 39.232 1.00 94.44 473 MET A C 1
ATOM 3425 O O . MET A 1 473 ? -9.970 6.793 39.632 1.00 94.44 473 MET A O 1
ATOM 3429 N N . ILE A 1 474 ? -10.938 4.790 39.869 1.00 93.06 474 ILE A N 1
ATOM 3430 C CA . ILE A 1 474 ? -11.412 5.031 41.241 1.00 93.06 474 ILE A CA 1
ATOM 3431 C C . ILE A 1 474 ? -10.188 5.134 42.152 1.00 93.06 474 ILE A C 1
ATOM 3433 O O . ILE A 1 474 ? -9.325 4.256 42.108 1.00 93.06 474 ILE A O 1
ATOM 3437 N N . ALA A 1 475 ? -10.129 6.188 42.967 1.00 87.81 475 ALA A N 1
ATOM 3438 C CA . ALA A 1 475 ? -8.972 6.452 43.810 1.00 87.81 475 ALA A CA 1
ATOM 3439 C C . ALA A 1 475 ? -8.648 5.271 44.746 1.00 87.81 475 ALA A C 1
ATOM 3441 O O . ALA A 1 475 ? -9.514 4.807 45.493 1.00 87.81 475 ALA A O 1
ATOM 3442 N N . GLY A 1 476 ? -7.404 4.788 44.708 1.00 84.06 476 GLY A N 1
ATOM 3443 C CA . GLY A 1 476 ? -6.938 3.641 45.493 1.00 84.06 476 GLY A CA 1
ATOM 3444 C C . GLY A 1 476 ? -7.272 2.264 44.907 1.00 84.06 476 GLY A C 1
ATOM 3445 O O . GLY A 1 476 ? -7.025 1.254 45.568 1.00 84.06 476 GLY A O 1
ATOM 3446 N N . ALA A 1 477 ? -7.826 2.191 43.693 1.00 89.88 477 ALA A N 1
ATOM 3447 C CA . ALA A 1 477 ? -8.014 0.923 42.995 1.00 89.88 477 ALA A CA 1
ATOM 3448 C C . ALA A 1 477 ? -6.694 0.379 42.429 1.00 89.88 477 ALA A C 1
ATOM 3450 O O . ALA A 1 477 ? -5.837 1.131 41.975 1.00 89.88 477 ALA A O 1
ATOM 3451 N N . VAL A 1 478 ? -6.571 -0.946 42.380 1.00 90.19 478 VAL A N 1
ATOM 3452 C CA . VAL A 1 478 ? -5.477 -1.644 41.691 1.00 90.19 478 VAL A CA 1
ATOM 3453 C C . VAL A 1 478 ? -5.948 -2.159 40.339 1.00 90.19 478 VAL A C 1
ATOM 3455 O O . VAL A 1 478 ? -7.134 -2.422 40.122 1.00 90.19 478 VAL A O 1
ATOM 3458 N N . THR A 1 479 ? -5.027 -2.331 39.400 1.00 92.00 479 THR A N 1
ATOM 3459 C CA . THR A 1 479 ? -5.345 -2.972 38.124 1.00 92.00 479 THR A CA 1
ATOM 3460 C C . THR A 1 479 ? -5.591 -4.468 38.310 1.00 92.00 479 THR A C 1
ATOM 3462 O O . THR A 1 479 ? -5.037 -5.106 39.206 1.00 92.00 479 THR A O 1
ATOM 3465 N N . LYS A 1 480 ? -6.376 -5.071 37.410 1.00 91.31 480 LYS A N 1
ATOM 3466 C CA . LYS A 1 480 ? -6.547 -6.531 37.367 1.00 91.31 480 LYS A CA 1
ATOM 3467 C C . LYS A 1 480 ? -5.211 -7.292 37.369 1.00 91.31 480 LYS A C 1
ATOM 3469 O O . LYS A 1 480 ? -5.080 -8.271 38.091 1.00 91.31 480 LYS A O 1
ATOM 3474 N N . SER A 1 481 ? -4.229 -6.838 36.590 1.00 86.94 481 SER A N 1
ATOM 3475 C CA . SER A 1 481 ? -2.904 -7.467 36.514 1.00 86.94 481 SER A CA 1
ATOM 3476 C C . SER A 1 481 ? -2.131 -7.372 37.827 1.00 86.94 481 SER A C 1
ATOM 3478 O O . SER A 1 481 ? -1.513 -8.346 38.234 1.00 86.94 481 SER A O 1
ATOM 3480 N N . GLU A 1 482 ? -2.182 -6.227 38.514 1.00 85.75 482 GLU A N 1
ATOM 3481 C CA . GLU A 1 482 ? -1.545 -6.070 39.830 1.00 85.75 482 GLU A CA 1
ATOM 3482 C C . GLU A 1 482 ? -2.226 -6.937 40.890 1.00 85.75 482 GLU A C 1
ATOM 3484 O O . GLU A 1 482 ? -1.548 -7.492 41.753 1.00 85.75 482 GLU A O 1
ATOM 3489 N N . PHE A 1 483 ? -3.551 -7.083 40.816 1.00 87.69 483 PHE A N 1
ATOM 3490 C CA . PHE A 1 483 ? -4.296 -7.983 41.690 1.00 87.69 483 PHE A CA 1
ATOM 3491 C C . PHE A 1 483 ? -3.907 -9.452 41.454 1.00 87.69 483 PHE A C 1
ATOM 3493 O O . PHE A 1 483 ? -3.535 -10.137 42.402 1.00 87.69 483 PHE A O 1
ATOM 3500 N N . GLU A 1 484 ? -3.927 -9.924 40.201 1.00 86.62 484 GLU A N 1
ATOM 3501 C CA . GLU A 1 484 ? -3.576 -11.310 39.842 1.00 86.62 484 GLU A CA 1
ATOM 3502 C C . GLU A 1 484 ? -2.087 -11.622 40.124 1.00 86.62 484 GLU A C 1
ATOM 3504 O O . GLU A 1 484 ? -1.752 -12.724 40.554 1.00 86.62 484 GLU A O 1
ATOM 3509 N N . ALA A 1 485 ? -1.177 -10.652 39.971 1.00 83.56 485 ALA A N 1
ATOM 3510 C CA . ALA A 1 485 ? 0.242 -10.831 40.299 1.00 83.56 485 ALA A CA 1
ATOM 3511 C C . ALA A 1 485 ? 0.502 -10.953 41.812 1.00 83.56 485 ALA A C 1
ATOM 3513 O O . ALA A 1 485 ? 1.380 -11.705 42.235 1.00 83.56 485 ALA A O 1
ATOM 3514 N N . ASN A 1 486 ? -0.275 -10.243 42.636 1.00 77.06 486 ASN A N 1
ATOM 3515 C CA . ASN A 1 486 ? -0.166 -10.273 44.100 1.00 77.06 486 ASN A CA 1
ATOM 3516 C C . ASN A 1 486 ? -1.120 -11.282 44.760 1.00 77.06 486 ASN A C 1
ATOM 3518 O O . ASN A 1 486 ? -1.233 -11.320 45.987 1.00 77.06 486 ASN A O 1
ATOM 3522 N N . GLN A 1 487 ? -1.781 -12.117 43.958 1.00 71.12 487 GLN A N 1
ATOM 3523 C CA . GLN A 1 487 ? -2.828 -13.036 44.391 1.00 71.12 487 GLN A CA 1
ATOM 3524 C C . GLN A 1 487 ? -2.349 -13.975 45.512 1.00 71.12 487 GLN A C 1
ATOM 3526 O O . GLN A 1 487 ? -2.990 -14.055 46.551 1.00 71.12 487 GLN A O 1
ATOM 3531 N N . ARG A 1 488 ? -1.128 -14.525 45.407 1.00 61.91 488 ARG A N 1
ATOM 3532 C CA . ARG A 1 488 ? -0.520 -15.385 46.448 1.00 61.91 488 ARG A CA 1
ATOM 3533 C C . ARG A 1 488 ? -0.307 -14.698 47.802 1.00 61.91 488 ARG A C 1
ATOM 3535 O O . ARG A 1 488 ? -0.308 -15.365 48.831 1.00 61.91 488 ARG A O 1
ATOM 3542 N N . ALA A 1 489 ? -0.075 -13.384 47.817 1.00 60.94 489 ALA A N 1
ATOM 3543 C CA . ALA A 1 489 ? 0.073 -12.625 49.060 1.00 60.94 489 ALA A CA 1
ATOM 3544 C C . ALA A 1 489 ? -1.293 -12.335 49.703 1.00 60.94 489 ALA A C 1
ATOM 3546 O O . ALA A 1 489 ? -1.397 -12.263 50.927 1.00 60.94 489 ALA A O 1
ATOM 3547 N N . LEU A 1 490 ? -2.340 -12.201 48.886 1.00 61.47 490 LEU A N 1
ATOM 3548 C CA . LEU A 1 490 ? -3.720 -11.989 49.323 1.00 61.47 490 LEU A CA 1
ATOM 3549 C C . LEU A 1 490 ? -4.413 -13.294 49.738 1.00 61.47 490 LEU A C 1
ATOM 3551 O O . LEU A 1 490 ? -5.206 -13.257 50.668 1.00 61.47 490 LEU A O 1
ATOM 3555 N N . ASP A 1 491 ? -4.041 -14.437 49.158 1.00 59.19 491 ASP A N 1
ATOM 3556 C CA . ASP A 1 491 ? -4.519 -15.773 49.560 1.00 59.19 491 ASP A CA 1
ATOM 3557 C C . ASP A 1 491 ? -4.190 -16.105 51.025 1.00 59.19 491 ASP A C 1
ATOM 3559 O O . ASP A 1 491 ? -4.866 -16.911 51.654 1.00 59.19 491 ASP A O 1
ATOM 3563 N N . SER A 1 492 ? -3.172 -15.452 51.601 1.00 54.72 492 SER A N 1
ATOM 3564 C CA . SER A 1 492 ? -2.841 -15.555 53.030 1.00 54.72 492 SER A CA 1
ATOM 3565 C C . SER A 1 492 ? -3.806 -14.792 53.953 1.00 54.72 492 SER A C 1
ATOM 3567 O O . SER A 1 492 ? -3.696 -14.891 55.176 1.00 54.72 492 SER A O 1
ATOM 3569 N N . ARG A 1 493 ? -4.738 -14.015 53.382 1.00 60.72 493 ARG A N 1
ATOM 3570 C CA . ARG A 1 493 ? -5.734 -13.202 54.086 1.00 60.72 493 ARG A CA 1
ATOM 3571 C C . ARG A 1 493 ? -7.143 -13.622 53.673 1.00 60.72 493 ARG A C 1
ATOM 3573 O O . ARG A 1 493 ? -7.749 -13.029 52.785 1.00 60.72 493 ARG A O 1
ATOM 3580 N N . GLU A 1 494 ? -7.660 -14.643 54.356 1.00 59.03 494 GLU A N 1
ATOM 3581 C CA . GLU A 1 494 ? -8.994 -15.236 54.135 1.00 59.03 494 GLU A CA 1
ATOM 3582 C C . GLU A 1 494 ? -10.166 -14.239 54.274 1.00 59.03 494 GLU A C 1
ATOM 3584 O O . GLU A 1 494 ? -11.305 -14.548 53.928 1.00 59.03 494 GLU A O 1
ATOM 3589 N N . ASP A 1 495 ? -9.914 -13.032 54.778 1.00 68.69 495 ASP A N 1
ATOM 3590 C CA . ASP A 1 495 ? -10.917 -12.031 55.110 1.00 68.69 495 ASP A CA 1
ATOM 3591 C C . ASP A 1 495 ? -10.967 -10.838 54.140 1.00 68.69 495 ASP A C 1
ATOM 3593 O O . ASP A 1 495 ? -11.682 -9.878 54.414 1.00 68.69 495 ASP A O 1
ATOM 3597 N N . VAL A 1 496 ? -10.266 -10.868 52.999 1.00 77.38 496 VAL A N 1
ATOM 3598 C CA . VAL A 1 496 ? -10.253 -9.737 52.053 1.00 77.38 496 VAL A CA 1
ATOM 3599 C C . VAL A 1 496 ? -11.463 -9.747 51.114 1.00 77.38 496 VAL A C 1
ATOM 3601 O O . VAL A 1 496 ? -11.636 -10.673 50.322 1.00 77.38 496 VAL A O 1
ATOM 3604 N N . LYS A 1 497 ? -12.275 -8.678 51.125 1.00 86.12 497 LYS A N 1
ATOM 3605 C CA . LYS A 1 497 ? -13.354 -8.501 50.131 1.00 86.12 497 LYS A CA 1
ATOM 3606 C C . LYS A 1 497 ? -12.798 -7.956 48.816 1.00 86.12 497 LYS A C 1
ATOM 3608 O O . LYS A 1 497 ? -12.113 -6.939 48.808 1.00 86.12 497 LYS A O 1
ATOM 3613 N N . VAL A 1 498 ? -13.143 -8.547 47.680 1.00 90.25 498 VAL A N 1
ATOM 3614 C CA . VAL A 1 498 ? -12.693 -8.050 46.368 1.00 90.25 498 VAL A CA 1
ATOM 3615 C C . VAL A 1 498 ? -13.842 -7.344 45.665 1.00 90.25 498 VAL A C 1
ATOM 3617 O O . VAL A 1 498 ? -14.876 -7.947 45.409 1.00 90.25 498 VAL A O 1
ATOM 3620 N N . ILE A 1 499 ? -13.682 -6.067 45.330 1.00 94.00 499 ILE A N 1
ATOM 3621 C CA . ILE A 1 499 ? -14.715 -5.288 44.642 1.00 94.00 499 ILE A CA 1
ATOM 3622 C C . ILE A 1 499 ? -14.217 -4.952 43.247 1.00 94.00 499 ILE A C 1
ATOM 3624 O O . ILE A 1 499 ? -13.342 -4.106 43.081 1.00 94.00 499 ILE A O 1
ATOM 3628 N N . ALA A 1 500 ? -14.761 -5.606 42.225 1.00 95.56 500 ALA A N 1
ATOM 3629 C CA . ALA A 1 500 ? -14.373 -5.324 40.850 1.00 95.56 500 ALA A CA 1
ATOM 3630 C C . ALA A 1 500 ? -15.308 -4.293 40.219 1.00 95.56 500 ALA A C 1
ATOM 3632 O O . ALA A 1 500 ? -16.524 -4.333 40.410 1.00 95.56 500 ALA A O 1
ATOM 3633 N N . TYR A 1 501 ? -14.753 -3.415 39.390 1.00 97.12 501 TYR A N 1
ATOM 3634 C CA . TYR A 1 501 ? -15.543 -2.482 38.597 1.00 97.12 501 TYR A CA 1
ATOM 3635 C C . TYR A 1 501 ? -15.010 -2.371 37.173 1.00 97.12 501 TYR A C 1
ATOM 3637 O O . TYR A 1 501 ? -13.830 -2.594 36.887 1.00 97.12 501 TYR A O 1
ATOM 3645 N N . CYS A 1 502 ? -15.912 -2.038 36.254 1.00 94.19 502 CYS A N 1
ATOM 3646 C CA . CYS A 1 502 ? -15.556 -1.669 34.895 1.00 94.19 502 CYS A CA 1
ATOM 3647 C C . CYS A 1 502 ? -16.180 -0.320 34.514 1.00 94.19 502 CYS A C 1
ATOM 3649 O O . CYS A 1 502 ? -16.138 0.623 35.295 1.00 94.19 502 CYS A O 1
ATOM 3651 N N . THR A 1 503 ? -16.739 -0.192 33.312 1.00 93.38 503 THR A N 1
ATOM 3652 C CA . THR A 1 503 ? -17.448 1.032 32.912 1.00 93.38 503 THR A CA 1
ATOM 3653 C C . THR A 1 503 ? -18.849 1.067 33.524 1.00 93.38 503 THR A C 1
ATOM 3655 O O . THR A 1 503 ? -19.170 2.008 34.230 1.00 93.38 503 THR A O 1
ATOM 3658 N N . ILE A 1 504 ? -19.649 0.010 33.321 1.00 91.56 504 ILE A N 1
ATOM 3659 C CA . ILE A 1 504 ? -21.066 -0.049 33.744 1.00 91.56 504 ILE A CA 1
ATOM 3660 C C . ILE A 1 504 ? -21.433 -1.290 34.584 1.00 91.56 504 ILE A C 1
ATOM 3662 O O . ILE A 1 504 ? -22.527 -1.366 35.118 1.00 91.56 504 ILE A O 1
ATOM 3666 N N . GLY A 1 505 ? -20.547 -2.284 34.709 1.00 89.44 505 GLY A N 1
ATOM 3667 C CA . GLY A 1 505 ? -20.793 -3.487 35.531 1.00 89.44 505 GLY A CA 1
ATOM 3668 C C . GLY A 1 505 ? -20.656 -4.826 34.807 1.00 89.44 505 GLY A C 1
ATOM 3669 O O . GLY A 1 505 ? -20.421 -5.840 35.446 1.00 89.44 505 GLY A O 1
ATOM 3670 N N . TYR A 1 506 ? -20.715 -4.860 33.472 1.00 90.06 506 TYR A N 1
ATOM 3671 C CA . TYR A 1 506 ? -20.726 -6.132 32.729 1.00 90.06 506 TYR A CA 1
ATOM 3672 C C . TYR A 1 506 ? -19.416 -6.938 32.842 1.00 90.06 506 TYR A C 1
ATOM 3674 O O . TYR A 1 506 ? -19.415 -8.104 33.229 1.00 90.06 506 TYR A O 1
ATOM 3682 N N . ARG A 1 507 ? -18.272 -6.322 32.501 1.00 92.12 507 ARG A N 1
ATOM 3683 C CA . ARG A 1 507 ? -16.957 -6.999 32.530 1.00 92.12 507 ARG A CA 1
ATOM 3684 C C . ARG A 1 507 ? -16.539 -7.368 33.953 1.00 92.12 507 ARG A C 1
ATOM 3686 O O . ARG A 1 507 ? -15.883 -8.385 34.153 1.00 92.12 507 ARG A O 1
ATOM 3693 N N . SER A 1 508 ? -16.895 -6.529 34.920 1.00 93.31 508 SER A N 1
ATOM 3694 C CA . SER A 1 508 ? -16.602 -6.753 36.332 1.00 93.31 508 SER A CA 1
ATOM 3695 C C . SER A 1 508 ? -17.459 -7.867 36.920 1.00 93.31 508 SER A C 1
ATOM 3697 O O . SER A 1 508 ? -16.894 -8.711 37.601 1.00 93.31 508 SER A O 1
ATOM 3699 N N . ALA A 1 509 ? -18.745 -7.976 36.571 1.00 92.31 509 ALA A N 1
ATOM 3700 C CA . ALA A 1 509 ? -19.583 -9.109 36.972 1.00 92.31 509 ALA A CA 1
ATOM 3701 C C . ALA A 1 509 ? -19.026 -10.448 36.458 1.00 92.31 509 ALA A C 1
ATOM 3703 O O . ALA A 1 509 ? -18.885 -11.398 37.225 1.00 92.31 509 ALA A O 1
ATOM 3704 N N . GLN A 1 510 ? -18.596 -10.502 35.191 1.00 93.88 510 GLN A N 1
ATOM 3705 C CA . GLN A 1 510 ? -17.939 -11.690 34.635 1.00 93.88 510 GLN A CA 1
ATOM 3706 C C . GLN A 1 510 ? -16.649 -12.055 35.394 1.00 93.88 510 GLN A C 1
ATOM 3708 O O . GLN A 1 510 ? -16.341 -13.231 35.587 1.00 93.88 510 GLN A O 1
ATOM 3713 N N . TYR A 1 511 ? -15.870 -11.053 35.808 1.00 93.62 511 TYR A N 1
ATOM 3714 C CA . TYR A 1 511 ? -14.648 -11.281 36.574 1.00 93.62 511 TYR A CA 1
ATOM 3715 C C . TYR A 1 511 ? -14.935 -11.721 38.016 1.00 93.62 511 TYR A C 1
ATOM 3717 O O . TYR A 1 511 ? -14.262 -12.615 38.518 1.00 93.62 511 TYR A O 1
ATOM 3725 N N . VAL A 1 512 ? -15.960 -11.157 38.657 1.00 93.62 512 VAL A N 1
ATOM 3726 C CA . VAL A 1 512 ? -16.401 -11.530 40.009 1.00 93.62 512 VAL A CA 1
ATOM 3727 C C . VAL A 1 512 ? -16.893 -12.967 40.050 1.00 93.62 512 VAL A C 1
ATOM 3729 O O . VAL A 1 512 ? -16.487 -13.704 40.940 1.00 93.62 512 VAL A O 1
ATOM 3732 N N . GLU A 1 513 ? -17.683 -13.405 39.067 1.00 93.50 513 GLU A N 1
ATOM 3733 C CA . GLU A 1 513 ? -18.118 -14.804 38.984 1.00 93.50 513 GLU A CA 1
ATOM 3734 C C . GLU A 1 513 ? -16.914 -15.762 38.935 1.00 93.50 513 GLU A C 1
ATOM 3736 O O . GLU A 1 513 ? -16.903 -16.797 39.603 1.00 93.50 513 GLU A O 1
ATOM 3741 N N . LYS A 1 514 ? -15.867 -15.401 38.177 1.00 92.50 514 LYS A N 1
ATOM 3742 C CA . LYS A 1 514 ? -14.615 -16.167 38.145 1.00 92.50 514 LYS A CA 1
ATOM 3743 C C . LYS A 1 514 ? -13.950 -16.190 39.526 1.00 92.50 514 LYS A C 1
ATOM 3745 O O . LYS A 1 514 ? -13.648 -17.265 40.024 1.00 92.50 514 LYS A O 1
ATOM 3750 N N . LEU A 1 515 ? -13.774 -15.031 40.161 1.00 89.94 515 LEU A N 1
ATOM 3751 C CA . LEU A 1 515 ? -13.149 -14.940 41.484 1.00 89.94 515 LEU A CA 1
ATOM 3752 C C . LEU A 1 515 ? -13.917 -15.730 42.555 1.00 89.94 515 LEU A C 1
ATOM 3754 O O . LEU A 1 515 ? -13.306 -16.382 43.392 1.00 89.94 515 LEU A O 1
ATOM 3758 N N . ARG A 1 516 ? -15.252 -15.736 42.523 1.00 89.94 516 ARG A N 1
ATOM 3759 C CA . ARG A 1 516 ? -16.054 -16.524 43.471 1.00 89.94 516 ARG A CA 1
ATOM 3760 C C . ARG A 1 516 ? -15.893 -18.026 43.259 1.00 89.94 516 ARG A C 1
ATOM 3762 O O . ARG A 1 516 ? -15.815 -18.764 44.236 1.00 89.94 516 ARG A O 1
ATOM 3769 N N . LYS A 1 517 ? -15.789 -18.481 42.003 1.00 89.00 517 LYS A N 1
ATOM 3770 C CA . LYS A 1 517 ? -15.442 -19.879 41.679 1.00 89.00 517 LYS A CA 1
ATOM 3771 C C . LYS A 1 517 ? -14.048 -20.253 42.186 1.00 89.00 517 LYS A C 1
ATOM 3773 O O . LYS A 1 517 ? -13.845 -21.392 42.591 1.00 89.00 517 LYS A O 1
ATOM 3778 N N . ASP A 1 518 ? -13.139 -19.283 42.213 1.00 86.19 518 ASP A N 1
ATOM 3779 C CA . ASP A 1 518 ? -11.785 -19.423 42.753 1.00 86.19 518 ASP A CA 1
ATOM 3780 C C . ASP A 1 518 ? -11.732 -19.247 44.295 1.00 86.19 518 ASP A C 1
ATOM 3782 O O . ASP A 1 518 ? -10.660 -19.350 44.882 1.00 86.19 518 ASP A O 1
ATOM 3786 N N . GLY A 1 519 ? -12.874 -19.023 44.966 1.00 86.12 519 GLY A N 1
ATOM 3787 C CA . GLY A 1 519 ? -12.996 -18.987 46.432 1.00 86.12 519 GLY A CA 1
ATOM 3788 C C . GLY A 1 519 ? -12.940 -17.601 47.088 1.00 86.12 519 GLY A C 1
ATOM 3789 O O . GLY A 1 519 ? -13.000 -17.516 48.313 1.00 86.12 519 GLY A O 1
ATOM 3790 N N . TYR A 1 520 ? -12.860 -16.510 46.320 1.00 86.31 520 TYR A N 1
ATOM 3791 C CA . TYR A 1 520 ? -12.793 -15.151 46.877 1.00 86.31 520 TYR A CA 1
ATOM 3792 C C . TYR A 1 520 ? -14.164 -14.601 47.309 1.00 86.31 520 TYR A C 1
ATOM 3794 O O . TYR A 1 520 ? -15.176 -14.786 46.626 1.00 86.31 520 TYR A O 1
ATOM 3802 N N . ASP A 1 521 ? -14.178 -13.805 48.387 1.00 88.69 521 ASP A N 1
ATOM 3803 C CA . ASP A 1 521 ? -15.318 -12.972 48.810 1.00 88.69 521 ASP A CA 1
ATOM 3804 C C . ASP A 1 521 ? -15.440 -11.741 47.886 1.00 88.69 521 ASP A C 1
ATOM 3806 O O . ASP A 1 521 ? -15.059 -10.624 48.241 1.00 88.69 521 ASP A O 1
ATOM 3810 N N . ALA A 1 522 ? -15.889 -11.968 46.645 1.00 91.44 522 ALA A N 1
ATOM 3811 C CA . ALA A 1 522 ? -15.911 -10.962 45.583 1.00 91.44 522 ALA A CA 1
ATOM 3812 C C . ALA A 1 522 ? -17.319 -10.414 45.270 1.00 91.44 522 ALA A C 1
ATOM 3814 O O . ALA A 1 522 ? -18.299 -11.169 45.252 1.00 91.44 522 ALA A O 1
ATOM 3815 N N . TYR A 1 523 ? -17.384 -9.111 44.966 1.00 93.94 523 TYR A N 1
ATOM 3816 C CA . TYR A 1 523 ? -18.586 -8.335 44.639 1.00 93.94 523 TYR A CA 1
ATOM 3817 C C . TYR A 1 523 ? -18.359 -7.464 43.398 1.00 93.94 523 TYR A C 1
ATOM 3819 O O . TYR A 1 523 ? -17.266 -6.936 43.169 1.00 93.94 523 TYR A O 1
ATOM 3827 N N . ASN A 1 524 ? -19.405 -7.284 42.598 1.00 95.69 524 ASN A N 1
ATOM 3828 C CA . ASN A 1 524 ? -19.415 -6.364 41.467 1.00 95.69 524 ASN A CA 1
ATOM 3829 C C . ASN A 1 524 ? -19.895 -4.982 41.925 1.00 95.69 524 ASN A C 1
ATOM 3831 O O . ASN A 1 524 ? -20.902 -4.859 42.615 1.00 95.69 524 ASN A O 1
ATOM 3835 N N . LEU A 1 525 ? -19.191 -3.918 41.539 1.00 95.06 525 LEU A N 1
ATOM 3836 C CA . LEU A 1 525 ? -19.696 -2.563 41.748 1.00 95.06 525 LEU A CA 1
ATOM 3837 C C . LEU A 1 525 ? -20.830 -2.302 40.747 1.00 95.06 525 LEU A C 1
ATOM 3839 O O . LEU A 1 525 ? -20.568 -2.119 39.549 1.00 95.06 525 LEU A O 1
ATOM 3843 N N . ARG A 1 526 ? -22.079 -2.273 41.230 1.00 93.62 526 ARG A N 1
ATOM 3844 C CA . ARG A 1 526 ? -23.273 -2.053 40.395 1.00 93.62 526 ARG A CA 1
ATOM 3845 C C . ARG A 1 526 ? -23.208 -0.675 39.742 1.00 93.62 526 ARG A C 1
ATOM 3847 O O . ARG A 1 526 ? -22.934 0.312 40.417 1.00 93.62 526 ARG A O 1
ATOM 3854 N N . GLY A 1 527 ? -23.373 -0.617 38.419 1.00 90.12 527 GLY A N 1
ATOM 3855 C CA . GLY A 1 527 ? -23.150 0.596 37.617 1.00 90.12 527 GLY A CA 1
ATOM 3856 C C . GLY A 1 527 ? -21.681 1.040 37.504 1.00 90.12 527 GLY A C 1
ATOM 3857 O O . GLY A 1 527 ? -21.362 1.927 36.716 1.00 90.12 527 GLY A O 1
ATOM 3858 N N . SER A 1 528 ? -20.763 0.384 38.224 1.00 96.00 528 SER A N 1
ATOM 3859 C CA . SER A 1 528 ? -19.308 0.571 38.183 1.00 96.00 528 SER A CA 1
ATOM 3860 C C . SER A 1 528 ? -18.864 2.041 38.250 1.00 96.00 528 SER A C 1
ATOM 3862 O O . SER A 1 528 ? -19.374 2.793 39.077 1.00 96.00 528 SER A O 1
ATOM 3864 N N . ILE A 1 529 ? -17.883 2.466 37.439 1.00 95.31 529 ILE A N 1
ATOM 3865 C CA . ILE A 1 529 ? -17.347 3.830 37.517 1.00 95.31 529 ILE A CA 1
ATOM 3866 C C . ILE A 1 529 ? -18.391 4.895 37.148 1.00 95.31 529 ILE A C 1
ATOM 3868 O O . ILE A 1 529 ? -18.305 6.007 37.650 1.00 95.31 529 ILE A O 1
ATOM 3872 N N . LEU A 1 530 ? -19.406 4.574 36.336 1.00 94.88 530 LEU A N 1
ATOM 3873 C CA . LEU A 1 530 ? -20.495 5.514 36.048 1.00 94.88 530 LEU A CA 1
ATOM 3874 C C . LEU A 1 530 ? -21.335 5.781 37.304 1.00 94.88 530 LEU A C 1
ATOM 3876 O O . LEU A 1 530 ? -21.516 6.938 37.676 1.00 94.88 530 LEU A O 1
ATOM 3880 N N . ALA A 1 531 ? -21.737 4.740 38.038 1.00 93.44 531 ALA A N 1
ATOM 3881 C CA . ALA A 1 531 ? -22.422 4.917 39.323 1.00 93.44 531 ALA A CA 1
ATOM 3882 C C . ALA A 1 531 ? -21.527 5.613 40.360 1.00 93.44 531 ALA A C 1
ATOM 3884 O O . ALA A 1 531 ? -22.009 6.382 41.189 1.00 93.44 531 ALA A O 1
ATOM 3885 N N . TRP A 1 532 ? -20.212 5.384 40.293 1.00 95.31 532 TRP A N 1
ATOM 3886 C CA . TRP A 1 532 ? -19.241 6.087 41.129 1.00 95.31 532 TRP A CA 1
ATOM 3887 C C . TRP A 1 532 ? -19.264 7.604 40.910 1.00 95.31 532 TRP A C 1
ATOM 3889 O O . TRP A 1 532 ? -19.185 8.356 41.882 1.00 95.31 532 TRP A O 1
ATOM 3899 N N . THR A 1 533 ? -19.425 8.058 39.660 1.00 94.69 533 THR A N 1
ATOM 3900 C CA . THR A 1 533 ? -19.553 9.493 39.356 1.00 94.69 533 THR A CA 1
ATOM 3901 C C . THR A 1 533 ? -20.830 10.101 39.934 1.00 94.69 533 THR A C 1
ATOM 3903 O O . THR A 1 533 ? -20.759 11.155 40.558 1.00 94.69 533 THR A O 1
ATOM 3906 N N . HIS A 1 534 ? -21.972 9.410 39.844 1.00 93.00 534 HIS A N 1
ATOM 3907 C CA . HIS A 1 534 ? -23.241 9.860 40.448 1.00 93.00 534 HIS A CA 1
ATOM 3908 C C . HIS A 1 534 ? -23.194 9.892 41.976 1.00 93.00 534 HIS A C 1
ATOM 3910 O O . HIS A 1 534 ? -23.742 10.790 42.607 1.00 93.00 534 HIS A O 1
ATOM 3916 N N . ALA A 1 535 ? -22.440 8.980 42.594 1.00 91.06 535 ALA A N 1
ATOM 3917 C CA . ALA A 1 535 ? -22.171 9.024 44.029 1.00 91.06 535 ALA A CA 1
ATOM 3918 C C . ALA A 1 535 ? -21.198 10.154 44.436 1.00 91.06 535 ALA A C 1
ATOM 3920 O O . ALA A 1 535 ? -20.903 10.296 45.627 1.00 91.06 535 ALA A O 1
ATOM 3921 N N . GLY A 1 536 ? -20.655 10.933 43.490 1.00 89.06 536 GLY A N 1
ATOM 3922 C CA . GLY A 1 536 ? -19.643 11.969 43.718 1.00 89.06 536 GLY A CA 1
ATOM 3923 C C . GLY A 1 536 ? -18.314 11.398 44.217 1.00 89.06 536 GLY A C 1
ATOM 3924 O O . GLY A 1 536 ? -17.728 11.916 45.171 1.00 89.06 536 GLY A O 1
ATOM 3925 N N . GLY A 1 537 ? -17.918 10.230 43.714 1.00 89.00 537 GLY A N 1
ATOM 3926 C CA . GLY A 1 537 ? -16.713 9.525 44.133 1.00 89.00 537 GLY A CA 1
ATOM 3927 C C . GLY A 1 537 ? -15.436 10.063 43.476 1.00 89.00 537 GLY A C 1
ATOM 3928 O O . GLY A 1 537 ? -15.425 10.422 42.302 1.00 89.00 537 GLY A O 1
ATOM 3929 N N . ALA A 1 538 ? -14.326 10.097 44.214 1.00 90.56 538 ALA A N 1
ATOM 3930 C CA . ALA A 1 538 ? -13.060 10.603 43.682 1.00 90.56 538 ALA A CA 1
ATOM 3931 C C . ALA A 1 538 ? -12.500 9.694 42.574 1.00 90.56 538 ALA A C 1
ATOM 3933 O O . ALA A 1 538 ? -12.521 8.461 42.701 1.00 90.56 538 ALA A O 1
ATOM 3934 N N . LEU A 1 539 ? -11.981 10.317 41.515 1.00 92.19 539 LEU A N 1
ATOM 3935 C CA . LEU A 1 539 ? -11.238 9.663 40.444 1.00 92.19 539 LEU A CA 1
ATOM 3936 C C . LEU A 1 539 ? -9.807 10.197 40.411 1.00 92.19 539 LEU A C 1
ATOM 3938 O O . LEU A 1 539 ? -9.572 11.373 40.683 1.00 92.19 539 LEU A O 1
ATOM 3942 N N . GLU A 1 540 ? -8.861 9.340 40.048 1.00 90.50 540 GLU A N 1
ATOM 3943 C CA . GLU A 1 540 ? -7.451 9.694 39.938 1.00 90.50 540 GLU A CA 1
ATOM 3944 C C . GLU A 1 540 ? -6.834 9.219 38.622 1.00 90.50 540 GLU A C 1
ATOM 3946 O O . GLU A 1 540 ? -7.225 8.194 38.059 1.00 90.50 540 GLU A O 1
ATOM 3951 N N . THR A 1 541 ? -5.821 9.947 38.166 1.00 88.31 541 THR A N 1
ATOM 3952 C CA . THR A 1 541 ? -4.952 9.560 37.055 1.00 88.31 541 THR A CA 1
ATOM 3953 C C . THR A 1 541 ? -3.519 9.792 37.481 1.00 88.31 541 THR A C 1
ATOM 3955 O O . THR A 1 541 ? -3.130 10.915 37.773 1.00 88.31 541 THR A O 1
ATOM 3958 N N . ARG A 1 542 ? -2.715 8.722 37.526 1.00 79.81 542 ARG A N 1
ATOM 3959 C CA . ARG A 1 542 ? -1.310 8.780 37.981 1.00 79.81 542 ARG A CA 1
ATOM 3960 C C . ARG A 1 542 ? -1.146 9.391 39.389 1.00 79.81 542 ARG A C 1
ATOM 3962 O O . ARG A 1 542 ? -0.128 10.014 39.667 1.00 79.81 542 ARG A O 1
ATOM 3969 N N . GLY A 1 543 ? -2.133 9.183 40.265 1.00 76.31 543 GLY A N 1
ATOM 3970 C CA . GLY A 1 543 ? -2.138 9.675 41.648 1.00 76.31 543 GLY A CA 1
ATOM 3971 C C . GLY A 1 543 ? -2.615 11.121 41.825 1.00 76.31 543 GLY A C 1
ATOM 3972 O O . GLY A 1 543 ? -2.616 11.614 42.950 1.00 76.31 543 GLY A O 1
ATOM 3973 N N . GLU A 1 544 ? -3.029 11.796 40.750 1.00 83.06 544 GLU A N 1
ATOM 3974 C CA . GLU A 1 544 ? -3.618 13.139 40.797 1.00 83.06 544 GLU A CA 1
ATOM 3975 C C . GLU A 1 544 ? -5.135 13.070 40.597 1.00 83.06 544 GLU A C 1
ATOM 3977 O O . GLU A 1 544 ? -5.621 12.277 39.788 1.00 83.06 544 GLU A O 1
ATOM 3982 N N . GLU A 1 545 ? -5.888 13.902 41.321 1.00 88.75 545 GLU A N 1
ATOM 3983 C CA . GLU A 1 545 ? -7.348 13.974 41.196 1.00 88.75 545 GLU A CA 1
ATOM 3984 C C . GLU A 1 545 ? -7.756 14.416 39.783 1.00 88.75 545 GLU A C 1
ATOM 3986 O O . GLU A 1 545 ? -7.179 15.335 39.200 1.00 88.75 545 GLU A O 1
ATOM 3991 N N . THR A 1 546 ? -8.774 13.768 39.222 1.00 89.00 546 THR A N 1
ATOM 3992 C CA . THR A 1 546 ? -9.305 14.107 37.904 1.00 89.00 546 THR A CA 1
ATOM 3993 C C . THR A 1 546 ? -10.825 14.073 37.894 1.00 89.00 546 THR A C 1
ATOM 3995 O O . THR A 1 546 ? -11.453 13.289 38.599 1.00 89.00 546 THR A O 1
ATOM 3998 N N . ARG A 1 547 ? -11.431 14.904 37.044 1.00 91.25 547 ARG A N 1
ATOM 3999 C CA . ARG A 1 547 ? -12.864 14.836 36.729 1.00 91.25 547 ARG A CA 1
ATOM 4000 C C . ARG A 1 547 ? -13.150 14.054 35.458 1.00 91.25 547 ARG A C 1
ATOM 4002 O O . ARG A 1 547 ? -14.305 13.855 35.113 1.00 91.25 547 ARG A O 1
ATOM 4009 N N . ARG A 1 548 ? -12.119 13.572 34.762 1.00 90.38 548 ARG A N 1
ATOM 4010 C CA . ARG A 1 548 ? -12.299 12.853 33.504 1.00 90.38 548 ARG A CA 1
ATOM 4011 C C . ARG A 1 548 ? -12.769 11.424 33.734 1.00 90.38 548 ARG A C 1
ATOM 4013 O O . ARG A 1 548 ? -12.245 10.720 34.593 1.00 90.38 548 ARG A O 1
ATOM 4020 N N . VAL A 1 549 ? -13.685 10.936 32.904 1.00 90.38 549 VAL A N 1
ATOM 4021 C CA . VAL A 1 549 ? -14.126 9.533 32.921 1.00 90.38 549 VAL A CA 1
ATOM 4022 C C . VAL A 1 549 ? -14.329 9.004 31.507 1.00 90.38 549 VAL A C 1
ATOM 4024 O O . VAL A 1 549 ? -14.782 9.718 30.618 1.00 90.38 549 VAL A O 1
ATOM 4027 N N . HIS A 1 550 ? -13.947 7.750 31.259 1.00 91.06 550 HIS A N 1
ATOM 4028 C CA . HIS A 1 550 ? -14.116 7.136 29.942 1.00 91.06 550 HIS A CA 1
ATOM 4029 C C . HIS A 1 550 ? -15.488 6.452 29.786 1.00 91.06 550 HIS A C 1
ATOM 4031 O O . HIS A 1 550 ? -15.826 5.574 30.584 1.00 91.06 550 HIS A O 1
ATOM 4037 N N . THR A 1 551 ? -16.214 6.750 28.705 1.00 86.25 551 THR A N 1
ATOM 4038 C CA . THR A 1 551 ? -17.474 6.105 28.290 1.00 86.25 551 THR A CA 1
ATOM 4039 C C . THR A 1 551 ? -17.354 5.468 26.897 1.00 86.25 551 THR A C 1
ATOM 4041 O O . THR A 1 551 ? -16.357 5.627 26.200 1.00 86.25 551 THR A O 1
ATOM 4044 N N . PHE A 1 552 ? -18.346 4.684 26.463 1.00 72.75 552 PHE A N 1
ATOM 4045 C CA . PHE A 1 552 ? -18.267 3.954 25.184 1.00 72.75 552 PHE A CA 1
ATOM 4046 C C . PHE A 1 552 ? -18.612 4.791 23.937 1.00 72.75 552 PHE A C 1
ATOM 4048 O O . PHE A 1 552 ? -18.503 4.282 22.820 1.00 72.75 552 PHE A O 1
ATOM 4055 N N . GLY A 1 553 ? -19.021 6.051 24.097 1.00 73.00 553 GLY A N 1
ATOM 4056 C CA . GLY A 1 553 ? -19.407 6.943 23.001 1.00 73.00 553 GLY A CA 1
ATOM 4057 C C . GLY A 1 553 ? -20.393 8.023 23.446 1.00 73.00 553 GLY A C 1
ATOM 4058 O O . GLY A 1 553 ? -20.851 8.009 24.584 1.00 73.00 553 GLY A O 1
ATOM 4059 N N . LYS A 1 554 ? -20.781 8.919 22.527 1.00 72.44 554 LYS A N 1
ATOM 4060 C CA . LYS A 1 554 ? -21.693 10.046 22.818 1.00 72.44 554 LYS A CA 1
ATOM 4061 C C . LYS A 1 554 ? -23.059 9.605 23.367 1.00 72.44 554 LYS A C 1
ATOM 4063 O O . LYS A 1 554 ? -23.596 10.239 24.258 1.00 72.44 554 LYS A O 1
ATOM 4068 N N . THR A 1 555 ? -23.604 8.486 22.887 1.00 73.88 555 THR A N 1
ATOM 4069 C CA . THR A 1 555 ? -24.872 7.920 23.396 1.00 73.88 555 THR A CA 1
ATOM 4070 C C . THR A 1 555 ? -24.723 7.189 24.735 1.00 73.88 555 THR A C 1
ATOM 4072 O O . THR A 1 555 ? -25.706 6.686 25.262 1.00 73.88 555 THR A O 1
ATOM 4075 N N . TRP A 1 556 ? -23.495 7.064 25.243 1.00 76.31 556 TRP A N 1
ATOM 4076 C CA . TRP A 1 556 ? -23.145 6.418 26.510 1.00 76.31 556 TRP A CA 1
ATOM 4077 C C . TRP A 1 556 ? -22.631 7.433 27.537 1.00 76.31 556 TRP A C 1
ATOM 4079 O O . TRP A 1 556 ? -21.994 7.043 28.518 1.00 76.31 556 TRP A O 1
ATOM 4089 N N . ASP A 1 557 ? -22.888 8.723 27.309 1.00 86.06 557 ASP A N 1
ATOM 4090 C CA . ASP A 1 557 ? -22.645 9.787 28.277 1.00 86.06 557 ASP A CA 1
ATOM 4091 C C . ASP A 1 557 ? -23.645 9.697 29.440 1.00 86.06 557 ASP A C 1
ATOM 4093 O O . ASP A 1 557 ? -24.648 10.402 29.504 1.00 86.06 557 ASP A O 1
ATOM 4097 N N . LEU A 1 558 ? -23.399 8.729 30.319 1.00 90.38 558 LEU A N 1
ATOM 4098 C CA . LEU A 1 558 ? -24.236 8.410 31.474 1.00 90.38 558 LEU A CA 1
ATOM 4099 C C . LEU A 1 558 ? -23.523 8.702 32.799 1.00 90.38 558 LEU A C 1
ATOM 4101 O O . LEU A 1 558 ? -23.987 8.249 33.840 1.00 90.38 558 LEU A O 1
ATOM 4105 N N . ALA A 1 559 ? -22.378 9.388 32.774 1.00 90.31 559 ALA A N 1
ATOM 4106 C CA . ALA A 1 559 ? -21.728 9.856 33.996 1.00 90.31 559 ALA A CA 1
ATOM 4107 C C . ALA A 1 559 ? -22.479 11.075 34.555 1.00 90.31 559 ALA A C 1
ATOM 4109 O O . ALA A 1 559 ? -23.238 11.718 33.828 1.00 90.31 559 ALA A O 1
ATOM 4110 N N . SER A 1 560 ? -22.263 11.398 35.830 1.00 90.94 560 SER A N 1
ATOM 4111 C CA . SER A 1 560 ? -22.743 12.671 36.378 1.00 90.94 560 SER A CA 1
ATOM 4112 C C . SER A 1 560 ? -22.108 13.832 35.614 1.00 90.94 560 SER A C 1
ATOM 4114 O O . SER A 1 560 ? -20.915 13.805 35.310 1.00 90.94 560 SER A O 1
ATOM 4116 N N . SER A 1 561 ? -22.905 14.864 35.357 1.00 87.38 561 SER A N 1
ATOM 4117 C CA . SER A 1 561 ? -22.507 16.149 34.773 1.00 87.38 561 SER A CA 1
ATOM 4118 C C . SER A 1 561 ? -21.364 16.845 35.521 1.00 87.38 561 SER A C 1
ATOM 4120 O O . SER A 1 561 ? -20.696 17.704 34.955 1.00 87.38 561 SER A O 1
ATOM 4122 N N . ALA A 1 562 ? -21.080 16.452 36.767 1.00 86.19 562 ALA A N 1
ATOM 4123 C CA . ALA A 1 562 ? -19.907 16.914 37.505 1.00 86.19 562 ALA A CA 1
ATOM 4124 C C . ALA A 1 562 ? -18.563 16.378 36.951 1.00 86.19 562 ALA A C 1
ATOM 4126 O O . ALA A 1 562 ? -17.503 16.795 37.431 1.00 86.19 562 ALA A O 1
ATOM 4127 N N . TYR A 1 563 ? -18.591 15.452 35.984 1.00 88.75 563 TYR A N 1
ATOM 4128 C CA . TYR A 1 563 ? -17.424 14.781 35.410 1.00 88.75 563 TYR A CA 1
ATOM 4129 C C . TYR A 1 563 ? -17.352 14.964 33.891 1.00 88.75 563 TYR A C 1
ATOM 4131 O O . TYR A 1 563 ? -18.352 14.893 33.182 1.00 88.75 563 TYR A O 1
ATOM 4139 N N . ASP A 1 564 ? -16.131 15.106 33.381 1.00 87.19 564 ASP A N 1
ATOM 4140 C CA . ASP A 1 564 ? -15.856 15.275 31.957 1.00 87.19 564 ASP A CA 1
ATOM 4141 C C . ASP A 1 564 ? -15.793 13.905 31.268 1.00 87.19 564 ASP A C 1
ATOM 4143 O O . ASP A 1 564 ? -14.829 13.140 31.433 1.00 87.19 564 ASP A O 1
ATOM 4147 N N . THR A 1 565 ? -16.809 13.561 30.476 1.00 85.50 565 THR A N 1
ATOM 4148 C CA . THR A 1 565 ? -16.808 12.287 29.754 1.00 85.50 565 THR A CA 1
ATOM 4149 C C . THR A 1 565 ? -15.929 12.330 28.508 1.00 85.50 565 THR A C 1
ATOM 4151 O O . THR A 1 565 ? -15.927 13.259 27.708 1.00 85.50 565 THR A O 1
ATOM 4154 N N . THR A 1 566 ? -15.141 11.276 28.331 1.00 82.62 566 THR A N 1
ATOM 4155 C CA . THR A 1 566 ? -14.261 11.073 27.178 1.00 82.62 566 THR A CA 1
ATOM 4156 C C . THR A 1 566 ? -14.528 9.692 26.601 1.00 82.62 566 THR A C 1
ATOM 4158 O O . THR A 1 566 ? -14.885 8.773 27.326 1.00 82.62 566 THR A O 1
ATOM 4161 N N . TYR A 1 567 ? -14.369 9.495 25.300 1.00 79.94 567 TYR A N 1
ATOM 4162 C CA . TYR A 1 567 ? -14.573 8.185 24.683 1.00 79.94 567 TYR A CA 1
ATOM 4163 C C . TYR A 1 567 ? -13.595 8.004 23.534 1.00 79.94 567 TYR A C 1
ATOM 4165 O O . TYR A 1 567 ? -13.308 8.940 22.790 1.00 79.94 567 TYR A O 1
ATOM 4173 N N . PHE A 1 568 ? -13.073 6.793 23.352 1.00 71.56 568 PHE A N 1
ATOM 4174 C CA . PHE A 1 568 ? -12.203 6.535 22.208 1.00 71.56 568 PHE A CA 1
ATOM 4175 C C . PHE A 1 568 ? -13.021 6.543 20.915 1.00 71.56 568 PHE A C 1
ATOM 4177 O O . PHE A 1 568 ? -13.898 5.697 20.729 1.00 71.56 568 PHE A O 1
ATOM 4184 N N . LYS A 1 569 ? -12.682 7.421 19.963 1.00 51.19 569 LYS A N 1
ATOM 4185 C CA . LYS A 1 569 ? -13.161 7.322 18.575 1.00 51.19 569 LYS A CA 1
ATOM 4186 C C . LYS A 1 569 ? -12.520 6.108 17.886 1.00 51.19 569 LYS A C 1
ATOM 4188 O O . LYS A 1 569 ? -11.610 6.223 17.068 1.00 51.19 569 LYS A O 1
ATOM 4193 N N . LYS A 1 570 ? -12.986 4.905 18.227 1.00 41.81 570 LYS A N 1
ATOM 4194 C CA . LYS A 1 570 ? -12.783 3.691 17.427 1.00 41.81 570 LYS A CA 1
ATOM 4195 C C . LYS A 1 570 ? -14.065 3.366 16.658 1.00 41.81 570 LYS A C 1
ATOM 4197 O O . LYS A 1 570 ? -15.157 3.590 17.174 1.00 41.81 570 LYS A O 1
ATOM 4202 N N . PRO A 1 571 ? -13.955 2.820 15.433 1.00 35.91 571 PRO A N 1
ATOM 4203 C CA . PRO A 1 571 ? -15.118 2.389 14.675 1.00 35.91 571 PRO A CA 1
ATOM 4204 C C . PRO A 1 571 ? -15.879 1.354 15.503 1.00 35.91 571 PRO A C 1
ATOM 4206 O O . PRO A 1 571 ? -15.268 0.465 16.092 1.00 35.91 571 PRO A O 1
ATOM 4209 N N . MET A 1 572 ? -17.195 1.519 15.550 1.00 33.78 572 MET A N 1
ATOM 4210 C CA . MET A 1 572 ? -18.204 0.724 16.254 1.00 33.78 572 MET A CA 1
ATOM 4211 C C . MET A 1 572 ? -18.015 -0.798 16.039 1.00 33.78 572 MET A C 1
ATOM 4213 O O . MET A 1 572 ? -18.676 -1.393 15.199 1.00 33.78 572 MET A O 1
ATOM 4217 N N . LEU A 1 573 ? -17.050 -1.446 16.710 1.00 34.19 573 LEU A N 1
ATOM 4218 C CA . LEU A 1 573 ? -16.707 -2.853 16.428 1.00 34.19 573 LEU A CA 1
ATOM 4219 C C . LEU A 1 573 ? -16.201 -3.674 17.627 1.00 34.19 573 LEU A C 1
ATOM 4221 O O . LEU A 1 573 ? -15.869 -4.843 17.452 1.00 34.19 573 LEU A O 1
ATOM 4225 N N . SER A 1 574 ? -16.170 -3.142 18.852 1.00 34.38 574 SER A N 1
ATOM 4226 C CA . SER A 1 574 ? -16.008 -4.004 20.041 1.00 34.38 574 SER A CA 1
ATOM 4227 C C . SER A 1 574 ? -17.358 -4.461 20.601 1.00 34.38 574 SER A C 1
ATOM 4229 O O . SER A 1 574 ? -17.488 -5.601 21.036 1.00 34.38 574 SER A O 1
ATOM 4231 N N . PHE A 1 575 ? -18.391 -3.618 20.517 1.00 38.88 575 PHE A N 1
ATOM 4232 C CA . PHE A 1 575 ? -19.703 -3.908 21.101 1.00 38.88 575 PHE A CA 1
ATOM 4233 C C . PHE A 1 575 ? -20.588 -4.781 20.194 1.00 38.88 575 PHE A C 1
ATOM 4235 O O . PHE A 1 575 ? -21.193 -5.749 20.651 1.00 38.88 575 PHE A O 1
ATOM 4242 N N . VAL A 1 576 ? -20.589 -4.517 18.881 1.00 35.56 576 VAL A N 1
ATOM 4243 C CA . VAL A 1 576 ? -21.380 -5.283 17.896 1.00 35.56 576 VAL A CA 1
ATOM 4244 C C . VAL A 1 576 ? -20.870 -6.720 17.759 1.00 35.56 576 VAL A C 1
ATOM 4246 O O . VAL A 1 576 ? -21.660 -7.648 17.614 1.00 35.56 576 VAL A O 1
ATOM 4249 N N . THR A 1 577 ? -19.562 -6.936 17.886 1.00 34.31 577 THR A N 1
ATOM 4250 C CA . THR A 1 577 ? -18.957 -8.270 17.762 1.00 34.31 577 THR A CA 1
ATOM 4251 C C . THR A 1 577 ? -19.292 -9.158 18.964 1.00 34.31 577 THR A C 1
ATOM 4253 O O . THR A 1 577 ? -19.567 -10.342 18.777 1.00 34.31 577 THR A O 1
ATOM 4256 N N . SER A 1 578 ? -19.391 -8.594 20.175 1.00 37.28 578 SER A N 1
ATOM 4257 C CA . SER A 1 578 ? -19.932 -9.318 21.338 1.00 37.28 578 SER A CA 1
ATOM 4258 C C . SER A 1 578 ? -21.440 -9.557 21.224 1.00 37.28 578 SER A C 1
ATOM 4260 O O . SER A 1 578 ? -21.902 -10.660 21.508 1.00 37.28 578 SER A O 1
ATOM 4262 N N . TYR A 1 579 ? -22.205 -8.578 20.732 1.00 39.00 579 TYR A N 1
ATOM 4263 C CA . TYR A 1 579 ? -23.661 -8.697 20.589 1.00 39.00 579 TYR A CA 1
ATOM 4264 C C . TYR A 1 579 ? -24.083 -9.725 19.517 1.00 39.00 579 TYR A C 1
ATOM 4266 O O . TYR A 1 579 ? -25.039 -10.478 19.703 1.00 39.00 579 TYR A O 1
ATOM 4274 N N . ILE A 1 580 ? -23.341 -9.818 18.408 1.00 38.22 580 ILE A N 1
ATOM 4275 C CA . ILE A 1 580 ? -23.589 -10.805 17.343 1.00 38.22 580 ILE A CA 1
ATOM 4276 C C . ILE A 1 580 ? -23.069 -12.196 17.745 1.00 38.22 580 ILE A C 1
ATOM 4278 O O . ILE A 1 580 ? -23.726 -13.198 17.455 1.00 38.22 580 ILE A O 1
ATOM 4282 N N . SER A 1 581 ? -21.944 -12.278 18.464 1.00 36.34 581 SER A N 1
ATOM 4283 C CA . SER A 1 581 ? -21.392 -13.548 18.959 1.00 36.34 581 SER A CA 1
ATOM 4284 C C . SER A 1 581 ? -22.319 -14.238 19.973 1.00 36.34 581 SER A C 1
ATOM 4286 O O . SER A 1 581 ? -22.517 -15.452 19.892 1.00 36.34 581 SER A O 1
ATOM 4288 N N . GLU A 1 582 ? -22.985 -13.487 20.862 1.00 39.03 582 GLU A N 1
ATOM 4289 C CA . GLU A 1 582 ? -23.973 -14.065 21.790 1.00 39.03 582 GLU A CA 1
ATOM 4290 C C . GLU A 1 582 ? -25.234 -14.579 21.081 1.00 39.03 582 GLU A C 1
ATOM 4292 O O . GLU A 1 582 ? -25.736 -15.657 21.413 1.00 39.03 582 GLU A O 1
ATOM 4297 N N . LYS A 1 583 ? -25.735 -13.866 20.062 1.00 35.56 583 LYS A N 1
ATOM 4298 C CA . LYS A 1 583 ? -26.930 -14.302 19.319 1.00 35.56 583 LYS A CA 1
ATOM 4299 C C . LYS A 1 583 ? -26.675 -15.532 18.441 1.00 35.56 583 LYS A C 1
ATOM 4301 O O . LYS A 1 583 ? -27.598 -16.316 18.230 1.00 35.56 583 LYS A O 1
ATOM 4306 N N . PHE A 1 584 ? -25.439 -15.741 17.979 1.00 38.91 584 PHE A N 1
ATOM 4307 C CA . PHE A 1 584 ? -25.059 -16.947 17.233 1.00 38.91 584 PHE A CA 1
ATOM 4308 C C . PHE A 1 584 ? -24.707 -18.145 18.124 1.00 38.91 584 PHE A C 1
ATOM 4310 O O . PHE A 1 584 ? -24.839 -19.281 17.670 1.00 38.91 584 PHE A O 1
ATOM 4317 N N . LYS A 1 585 ? -24.337 -17.933 19.395 1.00 36.56 585 LYS A N 1
ATOM 4318 C CA . LYS A 1 585 ? -24.160 -19.030 20.363 1.00 36.56 585 LYS A CA 1
ATOM 4319 C C . LYS A 1 585 ? -25.471 -19.570 20.937 1.00 36.56 585 LYS A C 1
ATOM 4321 O O . LYS A 1 585 ? -25.506 -20.733 21.306 1.00 36.56 585 LYS A O 1
ATOM 4326 N N . LYS A 1 586 ? -26.558 -18.790 20.955 1.00 39.34 586 LYS A N 1
ATOM 4327 C CA . LYS A 1 586 ? -27.891 -19.253 21.406 1.00 39.34 586 LYS A CA 1
ATOM 4328 C C . LYS A 1 586 ? -28.743 -19.938 20.319 1.00 39.34 586 LYS A C 1
ATOM 4330 O O . LYS A 1 586 ? -29.930 -20.165 20.530 1.00 39.34 586 LYS A O 1
ATOM 4335 N N . ARG A 1 587 ? -28.168 -20.266 19.155 1.00 39.22 587 ARG A N 1
ATOM 4336 C CA . ARG A 1 587 ? -28.844 -21.004 18.064 1.00 39.22 587 ARG A CA 1
ATOM 4337 C C . ARG A 1 587 ? -28.087 -22.255 17.588 1.00 39.22 587 ARG A C 1
ATOM 4339 O O . ARG A 1 587 ? -28.271 -22.679 16.449 1.00 39.22 587 ARG A O 1
ATOM 4346 N N . LYS A 1 588 ? -27.263 -22.857 18.442 1.00 32.72 588 LYS A N 1
ATOM 4347 C CA . LYS A 1 588 ? -26.745 -24.212 18.230 1.00 32.72 588 LYS A CA 1
ATOM 4348 C C . LYS A 1 588 ? -27.017 -25.083 19.433 1.00 32.72 588 LYS A C 1
ATOM 4350 O O . LYS A 1 588 ? -26.812 -24.567 20.552 1.00 32.72 588 LYS A O 1
#

Sequence (588 aa):
SMAIARRRATRGEPRAASASTPAPVNDDASDDASDATAARPNKPVLARVLAFAADNYFVFGLLTSIALASVAPHIGCTGGPLRPELTVNAIGVRAMFLIAGMNLPTSELARAATNARANLFVQFFIFGFAGVVVARVLAPALLALDLLTPALVDGLIVLACLPTTIGSGVALTSAAEGSVSLAVFHAVFGNLAGIVATPALLFLYLGGGGGGGGGGAGVNLADAVAKLCSVVLAPVVAGACVRAVPRAAAALTGAGVKRALRRVSDGVILAIVYNTFCNTFRDGFGVPPSQFASLSAVLFALLALYKTTVFVAGNAAGLSRKDVVAATFMASQKTLAFGLPLVKTMFGTSPNLAWLCLPTLVYHPMQLMVGSALVPVLRRWGNEETEETEAAAAAETTTETTTNSAETAAEDARKEAEMYRLCDAFEGKFDAPDISAAQLKSELPFMRRGGKGNLKPFVIVDVRTEKERAVSMIAGAVTKSEFEANQRALDSREDVKVIAYCTIGYRSAQYVEKLRKDGYDAYNLRGSILAWTHAGGALETRGEETRRVHTFGKTWDLASSAYDTTYFKKPMLSFVTSYISEKFKKRK

Organism: Micromonas pusilla (NCBI:txid38833)

Foldseek 3Di:
DDDDDDDDDDDDDDDDDDDDDDDDDDDDDDDDDPDPDDDPPDDPPVVVVVVVCVVVVLVVLLVVLLVCLQVCLQCQACVHPVNCVPPQQQPLLLLLLLLLLQPQPPVLLVVLVVPVLLLCLLLCLQAPVQLCCLLPPVLVVCVVVVLAALLLSLLSSLQSRFAFALPLLLVLLVLLVFDSSNLNNSSPVRNVVSLLRSLVSSCVRPCPPDGGDFDNPDQPSVQLSVVSCVSRVVSSNNSNVLCVPVVSVVVCVDPVNVVVSVVSSSVSLSSLSSHLSSNCSVVDVPADPSNVVSLLVVLLVCLVVSLVCLLVVCVVSVHQLSSSSSSSRRSRHGDLSVSLSSLCSRCVVPPSSSSSSSSVSSNHVSSSVVSNVCSVVSSVVNCVVVVVVVVVVVVVLVVVVPDDPVVLVVVLVVLQVVLLVVLVVCPPVFPAAEDELLRVVVVVVVQVDPDDDDDQAEAEEEAEDPVQVQQKDQPRHDYPVVCVVCVVVCVVRLRYEYEYAYQQFDRRRVVQRVVVVVPHNYHYHHGGVQSNQSSVGWIDHPNHTALEGEAQDPVGPSHRSSGHYDYDPDPPPPVVVVVVVVVVVVPD

Radius of gyration: 31.77 Å; chains: 1; bounding box: 80×81×100 Å

Secondary structure (DSSP, 8-state):
--------------------PPPPP----------SSS------HHHHHHHHHHHTHHHHHHHHHHHHHHH-HHHHSTTSTT-HIIIIIIIIHHHHHHHHHHT--HHHHHHHTT-HHHHHHHHIIIIIIHHHIIIIIIHHHHHHTTSS-HHHHHHHHHHHH----SSHHHHHHHHTT--HHHHHHHHHHHHHHHHHHHHHHHHHHHSSTTSSSS--S---HHHHHHHHIIIIIHHHHHHHHHHHSHHHHHHHHSHHHHHHHHHHHHHHHHHHHHHHHHHHHHH---S-HHHHHHHHHHHHHHHHHHHHHHHHHHHHTT--HHHHHHHHHHHH---HHHHHHHHHHHHTT-TTHHHHHHHHHHHHHHHHHHHHHHHHHHHHHHHHHHHHHHHHHHHHHHHHTSS-HHHHHHHHHHHHHHHHHHHHTTTTSSS--EE-HHHHHHHHHHHHS--SS----EEEEE-S-HHHHTT-EETTPEEHHHHHHTHHHHTT-TT-EEEEE-SSSHHHHHHHHHHHHTT-EEEEETTHHHHHHHTT--EEETTEEE-EEE-SSGGG--S-TTSEEE-----S-SHHHHHHHHHHHTT-

InterPro domains:
  IPR001763 Rhodanese-like domain [PF00581] (457-534)
  IPR001763 Rhodanese-like domain [PS50206] (454-541)
  IPR001763 Rhodanese-like domain [SM00450] (435-538)
  IPR016833 Putative sodium bile acid cotransporter [PF13593] (56-380)
  IPR016833 Putative sodium bile acid cotransporter [PTHR18640] (44-392)
  IPR036873 Rhodanese-like domain superfamily [G3DSA:3.40.250.10] (452-547)
  IPR036873 Rhodanese-like domain superfamily [SSF52821] (453-541)
  IPR038770 Sodium/solute symporter superfamily [G3DSA:1.20.1530.20] (52-387)

pLDDT: mean 76.92, std 19.84, range [26.11, 97.94]